Protein AF-A0A0X3U5I0-F1 (afdb_monomer)

Nearest PDB structures (foldseek):
  2e89-assembly2_C  TM=4.194E-01  e=1.366E-02  Aquifex aeolicus
  6ulw-assembly2_B  TM=5.710E-01  e=4.394E-01  Bacillus stratosphericus LAMA 585
  3q94-assembly1_B  TM=1.979E-01  e=2.055E-02  Bacillus anthracis str. 'Ames Ancestor'
  1pzh-assembly1_C  TM=2.496E-01  e=6.995E-02  Toxoplasma gondii ME49

InterPro domains:
  IPR014729 Rossmann-like alpha/beta/alpha sandwich fold [G3DSA:3.40.50.620] (37-250)
  IPR018317 Queuosine biosynthesis protein QueC [PF06508] (166-241)

Structure (mmCIF, N/CA/C/O backbone):
data_AF-A0A0X3U5I0-F1
#
_entry.id   AF-A0A0X3U5I0-F1
#
loop_
_atom_site.group_PDB
_atom_site.id
_atom_site.type_symbol
_atom_site.label_atom_id
_atom_site.label_alt_id
_atom_site.label_comp_id
_atom_site.label_asym_id
_atom_site.label_entity_id
_atom_site.label_seq_id
_atom_site.pdbx_PDB_ins_code
_atom_site.Cartn_x
_atom_site.Cartn_y
_atom_site.Cartn_z
_atom_site.occupancy
_atom_site.B_iso_or_equiv
_atom_site.auth_seq_id
_atom_site.auth_comp_id
_atom_site.auth_asym_id
_atom_site.auth_atom_id
_atom_site.pdbx_PDB_model_num
ATOM 1 N N . MET A 1 1 ? -17.377 -13.166 -4.403 1.00 57.91 1 MET A N 1
ATOM 2 C CA . MET A 1 1 ? -16.089 -13.522 -5.024 1.00 57.91 1 MET A CA 1
ATOM 3 C C . MET A 1 1 ? -15.244 -12.257 -5.236 1.00 57.91 1 MET A C 1
ATOM 5 O O . MET A 1 1 ? -15.162 -11.769 -6.349 1.00 57.91 1 MET A O 1
ATOM 9 N N . PHE A 1 2 ? -14.702 -11.639 -4.174 1.00 75.44 2 PHE A N 1
ATOM 10 C CA . PHE A 1 2 ? -13.996 -10.342 -4.307 1.00 75.44 2 PHE A CA 1
ATOM 11 C C . PHE A 1 2 ? -12.639 -10.302 -3.599 1.00 75.44 2 PHE A C 1
ATOM 13 O O . PHE A 1 2 ? -11.656 -9.887 -4.198 1.00 75.44 2 PHE A O 1
ATOM 20 N N . LEU A 1 3 ? -12.569 -10.773 -2.350 1.00 74.44 3 LEU A N 1
ATOM 21 C CA . LEU A 1 3 ? -11.334 -10.724 -1.566 1.00 74.44 3 LEU A CA 1
ATOM 22 C C . LEU A 1 3 ? -10.242 -11.663 -2.101 1.00 74.44 3 LEU A C 1
ATOM 24 O O . LEU A 1 3 ? -9.114 -11.239 -2.325 1.00 74.44 3 LEU A O 1
ATOM 28 N N . SER A 1 4 ? -10.582 -12.937 -2.297 1.00 72.69 4 SER A N 1
ATOM 29 C CA . SER A 1 4 ? -9.642 -13.990 -2.710 1.00 72.69 4 SER A CA 1
ATOM 30 C C . SER A 1 4 ? -10.025 -14.688 -4.015 1.00 72.69 4 SER A C 1
ATOM 32 O O . SER A 1 4 ? -9.251 -15.490 -4.529 1.00 72.69 4 SER A O 1
ATOM 34 N N . GLY A 1 5 ? -11.203 -14.381 -4.564 1.00 73.19 5 GLY A N 1
ATOM 35 C CA . GLY A 1 5 ? -11.800 -15.177 -5.637 1.00 73.19 5 GLY A CA 1
ATOM 36 C C . GLY A 1 5 ? -12.630 -16.368 -5.139 1.00 73.19 5 GLY A C 1
ATOM 37 O O . GLY A 1 5 ? -13.148 -17.114 -5.957 1.00 73.19 5 GLY A O 1
ATOM 38 N N . ASP A 1 6 ? -12.816 -16.515 -3.823 1.00 77.62 6 ASP A N 1
ATOM 39 C CA . ASP A 1 6 ? -13.620 -17.599 -3.246 1.00 77.62 6 ASP A CA 1
ATOM 40 C C . ASP A 1 6 ? -15.061 -17.153 -2.928 1.00 77.62 6 ASP A C 1
ATOM 42 O O . ASP A 1 6 ? -15.392 -15.952 -2.891 1.00 77.62 6 ASP A O 1
ATOM 46 N N . ARG A 1 7 ? -15.931 -18.140 -2.686 1.00 80.69 7 ARG A N 1
ATOM 47 C CA . ARG A 1 7 ? -17.262 -17.966 -2.092 1.00 80.69 7 ARG A CA 1
ATOM 48 C C . ARG A 1 7 ? -17.207 -18.452 -0.646 1.00 80.69 7 ARG A C 1
ATOM 50 O O . ARG A 1 7 ? -16.756 -19.561 -0.391 1.00 80.69 7 ARG A O 1
ATOM 57 N N . PHE A 1 8 ? -17.664 -17.609 0.273 1.00 80.94 8 PHE A N 1
ATOM 58 C CA . PHE A 1 8 ? -17.726 -17.918 1.698 1.00 80.94 8 PHE A CA 1
ATOM 59 C C . PHE A 1 8 ? -19.184 -18.082 2.110 1.00 80.94 8 PHE A C 1
ATOM 61 O O . PHE A 1 8 ? -20.029 -17.285 1.702 1.00 80.94 8 PHE A O 1
ATOM 68 N N . GLU A 1 9 ? -19.449 -19.098 2.919 1.00 84.12 9 GLU A N 1
ATOM 69 C CA . GLU A 1 9 ? -20.717 -19.320 3.602 1.00 84.12 9 GLU A CA 1
ATOM 70 C C . GLU A 1 9 ? -20.417 -19.469 5.092 1.00 84.12 9 GLU A C 1
ATOM 72 O O . GLU A 1 9 ? -19.440 -20.120 5.471 1.00 84.12 9 GLU A O 1
ATOM 77 N N . PHE A 1 10 ? -21.211 -18.801 5.925 1.00 84.56 10 PHE A N 1
ATOM 78 C CA . PHE A 1 10 ? -21.035 -18.795 7.371 1.00 84.56 10 PHE A CA 1
ATOM 79 C C . PHE A 1 10 ? -22.310 -19.325 8.015 1.00 84.56 10 PHE A C 1
ATOM 81 O O . PHE A 1 10 ? -23.389 -18.779 7.791 1.00 84.56 10 PHE A O 1
ATOM 88 N N . SER A 1 11 ? -22.172 -20.362 8.834 1.00 83.75 11 SER A N 1
ATOM 89 C CA . SER A 1 11 ? -23.250 -20.902 9.658 1.00 83.75 11 SER A CA 1
ATOM 90 C C . SER A 1 11 ? -22.848 -20.749 11.119 1.00 83.75 11 SER A C 1
ATOM 92 O O . SER A 1 11 ? -21.764 -21.180 11.515 1.00 83.75 11 SER A O 1
ATOM 94 N N . PHE A 1 12 ? -23.705 -20.107 11.907 1.00 80.31 12 PHE A N 1
ATOM 95 C CA . PHE A 1 12 ? -23.484 -19.880 13.331 1.00 80.31 12 PHE A CA 1
ATOM 96 C C . PHE A 1 12 ? -24.420 -20.786 14.126 1.00 80.31 12 PHE A C 1
ATOM 98 O O . PHE A 1 12 ? -25.606 -20.879 13.817 1.00 80.31 12 PHE A O 1
ATOM 105 N N . SER A 1 13 ? -23.886 -21.448 15.147 1.00 79.94 13 SER A N 1
ATOM 106 C CA . SER A 1 13 ? -24.657 -22.233 16.109 1.00 79.94 13 SER A CA 1
ATOM 107 C C . SER A 1 13 ? -24.431 -21.667 17.502 1.00 79.94 13 SER A C 1
ATOM 109 O O . SER A 1 13 ? -23.293 -21.361 17.872 1.00 79.94 13 SER A O 1
ATOM 111 N N . THR A 1 14 ? -25.500 -21.548 18.281 1.00 77.12 14 THR A N 1
ATOM 112 C CA . THR A 1 14 ? -25.399 -21.200 19.699 1.00 77.12 14 THR A CA 1
ATOM 113 C C . THR A 1 14 ? -24.578 -22.268 20.410 1.00 77.12 14 THR A C 1
ATOM 115 O O . THR A 1 14 ? -24.729 -23.457 20.143 1.00 77.12 14 THR A O 1
ATOM 118 N N . LYS A 1 15 ? -23.663 -21.848 21.283 1.00 72.81 15 LYS A N 1
ATOM 119 C CA . LYS A 1 15 ? -22.895 -22.778 22.105 1.00 72.81 15 LYS A CA 1
ATOM 120 C C . LYS A 1 15 ? -23.759 -23.207 23.295 1.00 72.81 15 LYS A C 1
ATOM 122 O O . LYS A 1 15 ? -24.273 -22.338 23.991 1.00 72.81 15 LYS A O 1
ATOM 127 N N . ASP A 1 16 ? -23.879 -24.513 23.531 1.00 73.88 16 ASP A N 1
ATOM 128 C CA . ASP A 1 16 ? -24.742 -25.068 24.589 1.00 73.88 16 ASP A CA 1
ATOM 129 C C . ASP A 1 16 ? -24.257 -24.733 26.014 1.00 73.88 16 ASP A C 1
ATOM 131 O O . ASP A 1 16 ? -25.059 -24.643 26.940 1.00 73.88 16 ASP A O 1
ATOM 135 N N . GLU A 1 17 ? -22.952 -24.492 26.198 1.00 69.31 17 GLU A N 1
ATOM 136 C CA . GLU A 1 17 ? -22.366 -24.099 27.487 1.00 69.31 17 GLU A CA 1
ATOM 137 C C . GLU A 1 17 ? -21.929 -22.617 27.496 1.00 69.31 17 GLU A C 1
ATOM 139 O O . GLU A 1 17 ? -21.092 -22.235 26.659 1.00 69.31 17 GLU A O 1
ATOM 144 N N . PRO A 1 18 ? -22.412 -21.786 28.452 1.00 56.97 18 PRO A N 1
ATOM 145 C CA . PRO A 1 18 ? -22.206 -20.333 28.449 1.00 56.97 18 PRO A CA 1
ATOM 146 C C . PRO A 1 18 ? -20.772 -19.834 28.632 1.00 56.97 18 PRO A C 1
ATOM 148 O O . PRO A 1 18 ? -20.522 -18.658 28.395 1.00 56.97 18 PRO A O 1
ATOM 151 N N . ASP A 1 19 ? -19.805 -20.666 29.007 1.00 52.88 19 ASP A N 1
ATOM 152 C CA . ASP A 1 19 ? -18.441 -20.200 29.235 1.00 52.88 19 ASP A CA 1
ATOM 153 C C . ASP A 1 19 ? -17.452 -21.094 28.488 1.00 52.88 19 ASP A C 1
ATOM 155 O O . ASP A 1 19 ? -17.032 -22.153 28.941 1.00 52.88 19 ASP A O 1
ATOM 159 N N . ALA A 1 20 ? -16.984 -20.640 27.321 1.00 52.09 20 ALA A N 1
ATOM 160 C CA . ALA A 1 20 ? -15.560 -20.858 27.094 1.00 52.09 20 ALA A CA 1
ATOM 161 C C . ALA A 1 20 ? -14.872 -20.084 28.220 1.00 52.09 20 ALA A C 1
ATOM 163 O O . ALA A 1 20 ? -15.107 -18.875 28.294 1.00 52.09 20 ALA A O 1
ATOM 164 N N . GLU A 1 21 ? -14.088 -20.753 29.084 1.00 49.88 21 GLU A N 1
ATOM 165 C CA . GLU A 1 21 ? -13.157 -20.083 30.004 1.00 49.88 21 GLU A CA 1
ATOM 166 C C . GLU A 1 21 ? -12.636 -18.858 29.273 1.00 49.88 21 GLU A C 1
ATOM 168 O O . GLU A 1 21 ? -12.002 -19.034 28.227 1.00 49.88 21 GLU A O 1
ATOM 173 N N . ARG A 1 22 ? -13.019 -17.651 29.728 1.00 52.12 22 ARG A N 1
ATOM 174 C CA . ARG A 1 22 ? -12.747 -16.401 29.010 1.00 52.12 22 ARG A CA 1
ATOM 175 C C . ARG A 1 22 ? -11.321 -16.465 28.526 1.00 52.12 22 ARG A C 1
ATOM 177 O O . ARG A 1 22 ? -10.401 -16.383 29.343 1.00 52.12 22 ARG A O 1
ATOM 184 N N . SER A 1 23 ? -11.157 -16.701 27.226 1.00 48.31 23 SER A N 1
ATOM 185 C CA . SER A 1 23 ? -9.835 -16.960 26.701 1.00 48.31 23 SER A CA 1
ATOM 186 C C . SER A 1 23 ? -8.988 -15.768 27.104 1.00 48.31 23 SER A C 1
ATOM 188 O O . SER A 1 23 ? -9.332 -14.619 26.807 1.00 48.31 23 SER A O 1
ATOM 190 N N . ARG A 1 24 ? -7.911 -16.043 27.845 1.00 48.75 24 ARG A N 1
ATOM 191 C CA . ARG A 1 24 ? -6.980 -15.059 28.409 1.00 48.75 24 ARG A CA 1
ATOM 192 C C . ARG A 1 24 ? -6.178 -14.342 27.309 1.00 48.75 24 ARG A C 1
ATOM 194 O O . ARG A 1 24 ? -5.031 -13.970 27.540 1.00 48.75 24 ARG A O 1
ATOM 201 N N . PHE A 1 25 ? -6.744 -14.149 26.110 1.00 48.41 25 PHE A N 1
ATOM 202 C CA . PHE A 1 25 ? -6.182 -13.296 25.062 1.00 48.41 25 PHE A CA 1
ATOM 203 C C . PHE A 1 25 ? -5.904 -11.893 25.605 1.00 48.41 25 PHE A C 1
ATOM 205 O O . PHE A 1 25 ? -4.906 -11.274 25.246 1.00 48.41 25 PHE A O 1
ATOM 212 N N . PHE A 1 26 ? -6.737 -11.429 26.537 1.00 54.69 26 PHE A N 1
ATOM 213 C CA . PHE A 1 26 ? -6.552 -10.169 27.235 1.00 54.69 26 PHE A CA 1
ATOM 214 C C . PHE A 1 26 ? -6.074 -10.429 28.665 1.00 54.69 26 PHE A C 1
ATOM 216 O O . PHE A 1 26 ? -6.797 -10.982 29.489 1.00 54.69 26 PHE A O 1
ATOM 223 N N . LYS A 1 27 ? -4.856 -9.977 28.988 1.00 51.75 27 LYS A N 1
ATOM 224 C CA . LYS A 1 27 ? -4.348 -9.913 30.373 1.00 51.75 27 LYS A CA 1
ATOM 225 C C . LYS A 1 27 ? -4.920 -8.722 31.160 1.00 51.75 27 LYS A C 1
ATOM 227 O O . LYS A 1 27 ? -4.433 -8.402 32.240 1.00 51.75 27 LYS A O 1
ATOM 232 N N . PHE A 1 28 ? -5.916 -8.030 30.611 1.00 55.91 28 PHE A N 1
ATOM 233 C CA . PHE A 1 28 ? -6.527 -6.866 31.236 1.00 55.91 28 PHE A CA 1
ATOM 234 C C . PHE A 1 28 ? -7.689 -7.338 32.112 1.00 55.91 28 PHE A C 1
ATOM 236 O O . PHE A 1 28 ? -8.701 -7.824 31.614 1.00 55.91 28 PHE A O 1
ATOM 243 N N . GLY A 1 29 ? -7.533 -7.231 33.431 1.00 50.88 29 GLY A N 1
ATOM 244 C CA . GLY A 1 29 ? -8.652 -7.424 34.350 1.00 50.88 29 GLY A CA 1
ATOM 245 C C . GLY A 1 29 ? -9.697 -6.317 34.178 1.00 50.88 29 GLY A C 1
ATOM 246 O O . GLY A 1 29 ? -9.367 -5.216 33.734 1.00 50.88 29 GLY A O 1
ATOM 247 N N . ARG A 1 30 ? -10.939 -6.576 34.613 1.00 48.97 30 ARG A N 1
ATOM 248 C CA . ARG A 1 30 ? -12.029 -5.574 34.691 1.00 48.97 30 ARG A CA 1
ATOM 249 C C . ARG A 1 30 ? -11.632 -4.285 35.441 1.00 48.97 30 ARG A C 1
ATOM 251 O O . ARG A 1 30 ? -12.277 -3.263 35.257 1.00 48.97 30 ARG A O 1
ATOM 258 N N . ASN A 1 31 ? -10.550 -4.331 36.224 1.00 50.38 31 ASN A N 1
ATOM 259 C CA . ASN A 1 31 ? -10.012 -3.229 37.025 1.00 50.38 31 ASN A CA 1
ATOM 260 C C . ASN A 1 31 ? -8.932 -2.388 36.309 1.00 50.38 31 ASN A C 1
ATOM 262 O O . ASN A 1 31 ? -8.328 -1.526 36.941 1.00 50.38 31 ASN A O 1
ATOM 266 N N . SER A 1 32 ? -8.624 -2.623 35.023 1.00 62.75 32 SER A N 1
ATOM 267 C CA . SER A 1 32 ? -7.707 -1.729 34.298 1.00 62.75 32 SER A CA 1
ATOM 268 C C . SER A 1 32 ? -8.402 -0.393 34.012 1.00 62.75 32 SER A C 1
ATOM 270 O O . SER A 1 32 ? -9.404 -0.354 33.305 1.00 62.75 32 SER A O 1
ATOM 272 N N . SER A 1 33 ? -7.865 0.707 34.544 1.00 71.12 33 SER A N 1
ATOM 273 C CA . SER A 1 33 ? -8.406 2.069 34.375 1.00 71.12 33 SER A CA 1
ATOM 274 C C . SER A 1 33 ? -8.249 2.633 32.958 1.00 71.12 33 SER A C 1
ATOM 276 O O . SER A 1 33 ? -8.854 3.648 32.610 1.00 71.12 33 SER A O 1
ATOM 278 N N . TRP A 1 34 ? -7.433 1.994 32.124 1.00 86.69 34 TRP A N 1
ATOM 279 C CA . TRP A 1 34 ? -7.132 2.481 30.788 1.00 86.69 34 TRP A CA 1
ATOM 280 C C . TRP A 1 34 ? -8.163 2.018 29.767 1.00 86.69 34 TRP A C 1
ATOM 282 O O . TRP A 1 34 ? -8.445 0.824 29.649 1.00 86.69 34 TRP A O 1
ATOM 292 N N . LYS A 1 35 ? -8.668 2.972 28.982 1.00 89.00 35 LYS A N 1
ATOM 293 C CA . LYS A 1 35 ? -9.602 2.724 27.884 1.00 89.00 35 LYS A CA 1
ATOM 294 C C . LYS A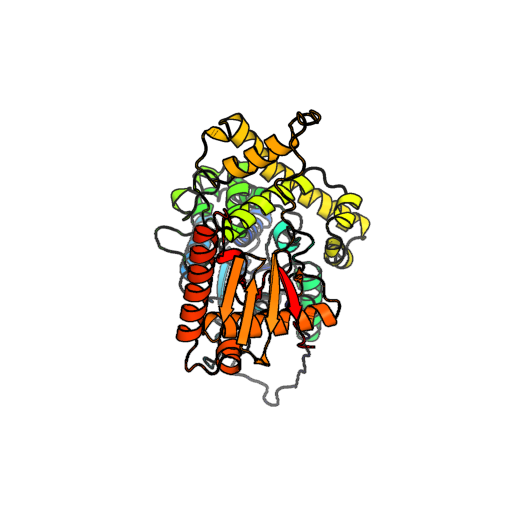 1 35 ? -9.122 3.418 26.604 1.00 89.00 35 LYS A C 1
ATOM 296 O O . LYS A 1 35 ? -8.844 4.625 26.650 1.00 89.00 35 LYS A O 1
ATOM 301 N N . PRO A 1 36 ? -9.025 2.697 25.475 1.00 94.38 36 PRO A N 1
ATOM 302 C CA . PRO A 1 36 ? -8.735 3.310 24.190 1.00 94.38 36 PRO A CA 1
ATOM 303 C C . PRO A 1 36 ? -9.959 4.075 23.672 1.00 94.38 36 PRO A C 1
ATOM 305 O O . PRO A 1 36 ? -11.095 3.713 23.962 1.00 94.38 36 PRO A O 1
ATOM 308 N N . HIS A 1 37 ? -9.720 5.103 22.865 1.00 96.50 37 HIS A N 1
ATOM 309 C CA . HIS A 1 37 ? -10.748 5.770 22.056 1.00 96.50 37 HIS A CA 1
ATOM 310 C C . HIS A 1 37 ? -10.887 5.107 20.677 1.00 96.50 37 HIS A C 1
ATOM 312 O O . HIS A 1 37 ? -11.934 5.199 20.033 1.00 96.50 37 HIS A O 1
ATOM 318 N N . ARG A 1 38 ? -9.813 4.456 20.206 1.00 96.38 38 ARG A N 1
ATOM 319 C CA . ARG A 1 38 ? -9.727 3.796 18.899 1.00 96.38 38 ARG A CA 1
ATOM 320 C C . ARG A 1 38 ? -8.970 2.478 18.989 1.00 96.38 38 ARG A C 1
ATOM 322 O O . ARG A 1 38 ? -7.970 2.376 19.706 1.00 96.38 38 ARG A O 1
ATOM 329 N N . VAL A 1 39 ? -9.425 1.495 18.216 1.00 97.00 39 VAL A N 1
ATOM 330 C CA . VAL A 1 39 ? -8.697 0.252 17.942 1.00 97.00 39 VAL A CA 1
ATOM 331 C C . VAL A 1 39 ? -8.132 0.331 16.533 1.00 97.00 39 VAL A C 1
ATOM 333 O O . VAL A 1 39 ? -8.882 0.471 15.569 1.00 97.00 39 VAL A O 1
ATOM 336 N N . LEU A 1 40 ? -6.810 0.242 16.420 1.00 97.75 40 LEU A N 1
ATOM 337 C CA . LEU A 1 40 ? -6.093 0.355 15.156 1.00 97.75 40 LEU A CA 1
ATOM 338 C C . LEU A 1 40 ? -5.391 -0.958 14.830 1.00 97.75 40 LEU A C 1
ATOM 340 O O . LEU A 1 40 ? -4.687 -1.521 15.673 1.00 97.75 40 LEU A O 1
ATOM 344 N N . MET A 1 41 ? -5.514 -1.414 13.586 1.00 96.56 41 MET A N 1
ATOM 345 C CA . MET A 1 41 ? -4.687 -2.513 13.095 1.00 96.56 41 MET A CA 1
ATOM 346 C C . MET A 1 41 ? -3.262 -2.015 12.837 1.00 96.56 41 MET A C 1
ATOM 348 O O . MET A 1 41 ? -3.037 -1.093 12.054 1.00 96.56 41 MET A O 1
ATOM 352 N N . PHE A 1 42 ? -2.287 -2.644 13.491 1.00 95.62 42 PHE A N 1
ATOM 353 C CA . PHE A 1 42 ? -0.902 -2.192 13.547 1.00 95.62 42 PHE A CA 1
ATOM 354 C C . PHE A 1 42 ? 0.053 -3.237 12.963 1.00 95.62 42 PHE A C 1
ATOM 356 O O . PHE A 1 42 ? 0.451 -4.196 13.628 1.00 95.62 42 PHE A O 1
ATOM 363 N N . SER A 1 43 ? 0.432 -3.063 11.694 1.00 91.81 43 SER A N 1
ATOM 364 C CA . SER A 1 43 ? 1.351 -3.980 11.006 1.00 91.81 43 SER A CA 1
ATOM 365 C C . SER A 1 43 ? 2.817 -3.711 11.355 1.00 91.81 43 SER A C 1
ATOM 367 O O . SER A 1 43 ? 3.626 -4.639 11.331 1.00 91.81 43 SER A O 1
ATOM 369 N N . GLY A 1 44 ? 3.151 -2.473 11.734 1.00 93.00 44 GLY A N 1
ATOM 370 C CA . GLY A 1 44 ? 4.529 -1.995 11.880 1.00 93.00 44 GLY A CA 1
ATOM 371 C C . GLY A 1 44 ? 5.117 -1.433 10.579 1.00 93.00 44 GLY A C 1
ATOM 372 O O . GLY A 1 44 ? 6.306 -1.125 10.530 1.00 93.00 44 GLY A O 1
ATOM 373 N N . GLY A 1 45 ? 4.308 -1.304 9.521 1.00 94.81 45 GLY A N 1
ATOM 374 C CA . GLY A 1 45 ? 4.645 -0.551 8.310 1.00 94.81 45 GLY A CA 1
ATOM 375 C C . GLY A 1 45 ? 4.335 0.944 8.443 1.00 94.81 45 GLY A C 1
ATOM 376 O O . GLY A 1 45 ? 3.689 1.358 9.409 1.00 94.81 45 GLY A O 1
ATOM 377 N N . LEU A 1 46 ? 4.771 1.731 7.450 1.00 96.56 46 LEU A N 1
ATOM 378 C CA . LEU A 1 46 ? 4.616 3.196 7.417 1.00 96.56 46 LEU A CA 1
ATOM 379 C C . LEU A 1 46 ? 3.188 3.653 7.700 1.00 96.56 46 LEU A C 1
ATOM 381 O O . LEU A 1 46 ? 2.975 4.452 8.599 1.00 96.56 46 LEU A O 1
ATOM 385 N N . ASP A 1 47 ? 2.219 3.113 6.970 1.00 97.12 47 ASP A N 1
ATOM 386 C CA . ASP A 1 47 ? 0.843 3.606 6.991 1.00 97.12 47 ASP A CA 1
ATOM 387 C C . ASP A 1 47 ? 0.194 3.370 8.361 1.00 97.12 47 ASP A C 1
ATOM 389 O O . ASP A 1 47 ? -0.368 4.288 8.952 1.00 97.12 47 ASP A O 1
ATOM 393 N N . SER A 1 48 ? 0.379 2.174 8.932 1.00 96.75 48 SER A N 1
ATOM 394 C CA . SER A 1 48 ? -0.110 1.860 10.280 1.00 96.75 48 SER A CA 1
ATOM 395 C C . SER A 1 48 ? 0.576 2.678 11.377 1.00 96.75 48 SER A C 1
ATOM 397 O O . SER A 1 48 ? -0.036 2.973 12.401 1.00 96.75 48 SER A O 1
ATOM 399 N N . PHE A 1 49 ? 1.845 3.044 11.172 1.00 98.25 49 PHE A N 1
ATOM 400 C CA . PHE A 1 49 ? 2.583 3.886 12.103 1.00 98.25 49 PHE A CA 1
ATOM 401 C C . PHE A 1 49 ? 2.125 5.341 12.027 1.00 98.25 49 PHE A C 1
ATOM 403 O O . PHE A 1 49 ? 1.814 5.923 13.060 1.00 98.25 49 PHE A O 1
ATOM 410 N N . ALA A 1 50 ? 2.000 5.890 10.820 1.00 98.31 50 ALA A N 1
ATOM 411 C CA . ALA A 1 50 ? 1.445 7.215 10.578 1.00 98.31 50 ALA A CA 1
ATOM 412 C C . ALA A 1 50 ? 0.052 7.364 11.198 1.00 98.31 50 ALA A C 1
ATOM 414 O O . ALA A 1 50 ? -0.163 8.307 11.950 1.00 98.31 50 ALA A O 1
ATOM 415 N N . GLY A 1 51 ? -0.840 6.388 10.988 1.00 97.75 51 GLY A N 1
ATOM 416 C CA . GLY A 1 51 ? -2.174 6.391 11.590 1.00 97.75 51 GLY A CA 1
ATOM 417 C C . GLY A 1 51 ? -2.151 6.431 13.117 1.00 97.75 51 GLY A C 1
ATOM 418 O O . GLY A 1 51 ? -2.876 7.204 13.736 1.00 97.75 51 GLY A O 1
ATOM 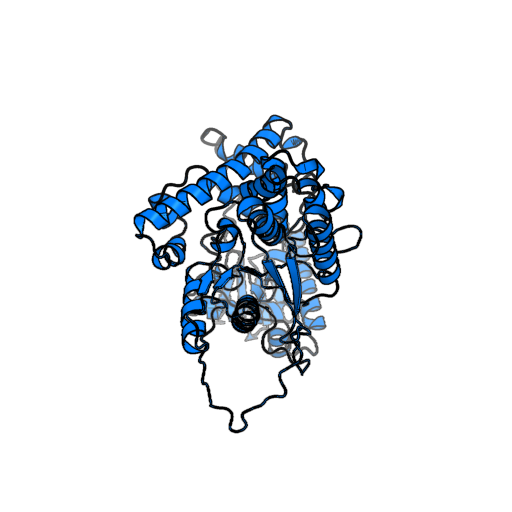419 N N . ALA A 1 52 ? -1.267 5.648 13.744 1.00 98.06 52 ALA A N 1
ATOM 420 C CA . ALA A 1 52 ? -1.094 5.684 15.194 1.00 98.06 52 ALA A CA 1
ATOM 421 C C . ALA A 1 52 ? -0.579 7.049 15.685 1.00 98.06 52 ALA A C 1
ATOM 423 O O . ALA A 1 52 ? -1.081 7.564 16.682 1.00 98.06 52 ALA A O 1
ATOM 424 N N . VAL A 1 53 ? 0.403 7.640 14.994 1.00 98.06 53 VAL A N 1
ATOM 425 C CA . VAL A 1 53 ? 0.936 8.970 15.333 1.00 98.06 53 VAL A CA 1
ATOM 426 C C . VAL A 1 53 ? -0.143 10.045 15.153 1.00 98.06 53 VAL A C 1
ATOM 428 O O . VAL A 1 53 ? -0.302 10.882 16.035 1.00 98.06 53 VAL A O 1
ATOM 431 N N . GLU A 1 54 ? -0.914 10.009 14.066 1.00 97.75 54 GLU A N 1
ATOM 432 C CA . GLU A 1 54 ? -1.996 10.961 13.768 1.00 97.75 54 GLU A CA 1
ATOM 433 C C . GLU A 1 54 ? -3.070 10.960 14.865 1.00 97.75 54 GLU A C 1
ATOM 435 O O . GLU A 1 54 ? -3.378 12.003 15.446 1.00 97.75 54 GLU A O 1
ATOM 440 N N . GLU A 1 55 ? -3.563 9.776 15.233 1.00 97.75 55 GLU A N 1
ATOM 441 C CA . GLU A 1 55 ? -4.562 9.599 16.292 1.00 97.75 55 GLU A CA 1
ATOM 442 C C . GLU A 1 55 ? -4.051 10.075 17.665 1.00 97.75 55 GLU A C 1
ATOM 444 O O . GLU A 1 55 ? -4.766 10.751 18.409 1.00 97.75 55 GLU A O 1
ATOM 449 N N . ILE A 1 56 ? -2.792 9.784 18.004 1.00 97.44 56 ILE A N 1
ATOM 450 C CA . ILE A 1 56 ? -2.202 10.199 19.286 1.00 97.44 56 ILE A CA 1
ATOM 451 C C . ILE A 1 56 ? -1.954 11.712 19.323 1.00 97.44 56 ILE A C 1
ATOM 453 O O . ILE A 1 56 ? -2.220 12.363 20.335 1.00 97.44 56 ILE A O 1
ATOM 457 N N . VAL A 1 57 ? -1.411 12.286 18.249 1.00 97.00 57 VAL A N 1
ATOM 458 C CA . VAL A 1 57 ? -0.889 13.657 18.272 1.00 97.00 57 VAL A CA 1
ATOM 459 C C . VAL A 1 57 ? -1.964 14.687 17.966 1.00 97.00 57 VAL A C 1
ATOM 461 O O . VAL A 1 57 ? -2.026 15.695 18.671 1.00 97.00 57 VAL A O 1
ATOM 464 N N . GLU A 1 58 ? -2.809 14.465 16.964 1.00 95.50 58 GLU A N 1
ATOM 465 C CA . GLU A 1 58 ? -3.841 15.435 16.578 1.00 95.50 58 GLU A CA 1
ATOM 466 C C . GLU A 1 58 ? -5.121 15.237 17.359 1.00 95.50 58 GLU A C 1
ATOM 468 O O . GLU A 1 58 ? -5.623 16.177 17.967 1.00 95.50 58 GLU A O 1
ATOM 473 N N . GLN A 1 59 ? -5.617 14.001 17.372 1.00 95.25 59 GLN A N 1
ATOM 474 C CA . GLN A 1 59 ? -6.904 13.687 17.986 1.00 95.25 59 GLN A CA 1
ATOM 475 C C . GLN A 1 59 ? -6.791 13.525 19.507 1.00 95.25 59 GLN A C 1
ATOM 477 O O . GLN A 1 59 ? -7.798 13.426 20.203 1.00 95.25 59 GLN A O 1
ATOM 482 N N . LYS A 1 60 ? -5.558 13.492 20.041 1.00 95.69 60 LYS A N 1
ATOM 483 C CA . LYS A 1 60 ? -5.267 13.230 21.462 1.00 95.69 60 LYS A CA 1
ATOM 484 C C . LYS A 1 60 ? -5.897 11.925 21.950 1.00 95.69 60 LYS A C 1
ATOM 486 O O . LYS A 1 60 ? -6.220 11.767 23.129 1.00 95.69 60 LYS A O 1
ATOM 491 N N . HIS A 1 61 ? -6.061 10.964 21.046 1.00 96.69 61 HIS A N 1
ATOM 492 C CA . HIS A 1 61 ? -6.664 9.687 21.357 1.00 96.69 61 HIS A CA 1
ATOM 493 C C . HIS A 1 61 ? -5.648 8.737 21.988 1.00 96.69 61 HIS A C 1
ATOM 495 O O . HIS A 1 61 ? -4.538 8.532 21.505 1.00 96.69 61 HIS A O 1
ATOM 501 N N . ARG A 1 62 ? -6.087 8.062 23.052 1.00 96.44 62 ARG A N 1
ATOM 502 C CA . ARG A 1 62 ? -5.488 6.790 23.477 1.00 96.44 62 ARG A CA 1
ATOM 503 C C . ARG A 1 62 ? -5.843 5.689 22.482 1.00 96.44 62 ARG A C 1
ATOM 505 O O . ARG A 1 62 ? -7.032 5.483 22.233 1.00 96.44 62 ARG A O 1
ATOM 512 N N . VAL A 1 63 ? -4.858 4.957 21.972 1.00 97.12 63 VAL A N 1
ATOM 513 C CA . VAL A 1 63 ? -5.069 3.947 20.919 1.00 97.12 63 VAL A CA 1
ATOM 514 C C . VAL A 1 63 ? -4.695 2.535 21.368 1.00 97.12 63 VAL A C 1
ATOM 516 O O . VAL A 1 63 ? -3.663 2.304 22.000 1.00 97.12 63 VAL A O 1
ATOM 519 N N . ALA A 1 64 ? -5.536 1.561 21.029 1.00 96.25 64 ALA A N 1
ATOM 520 C CA . ALA A 1 64 ? -5.208 0.144 21.133 1.00 96.25 64 ALA A CA 1
ATOM 521 C C . ALA A 1 64 ? -4.645 -0.333 19.791 1.00 96.25 64 ALA A C 1
ATOM 523 O O . ALA A 1 64 ? -5.356 -0.365 18.790 1.00 96.25 64 ALA A O 1
ATOM 524 N N . LEU A 1 65 ? -3.364 -0.693 19.774 1.00 96.62 65 LEU A N 1
ATOM 525 C CA . LEU A 1 65 ? -2.652 -1.144 18.583 1.00 96.62 65 LEU A CA 1
ATOM 526 C C . LEU A 1 65 ? -2.703 -2.669 18.528 1.00 96.62 65 LEU A C 1
ATOM 528 O O . LEU A 1 65 ? -2.040 -3.343 19.317 1.00 96.62 65 LEU A O 1
ATOM 532 N N . VAL A 1 66 ? -3.498 -3.222 17.617 1.00 94.50 66 VAL A N 1
ATOM 533 C CA . VAL A 1 66 ? -3.700 -4.669 17.473 1.00 94.50 66 VAL A CA 1
ATOM 534 C C . VAL A 1 66 ? -2.788 -5.196 16.383 1.00 94.50 66 VAL A C 1
ATOM 536 O O . VAL A 1 66 ? -2.834 -4.725 15.249 1.00 94.50 66 VAL A O 1
ATOM 539 N N . SER A 1 67 ? -1.980 -6.208 16.690 1.00 91.06 67 SER A N 1
ATOM 540 C CA . SER A 1 67 ? -1.150 -6.860 15.678 1.00 91.06 67 SER A CA 1
ATOM 541 C C . SER A 1 67 ? -1.287 -8.373 15.715 1.00 91.06 67 SER A C 1
ATOM 543 O O . SER A 1 67 ? -1.486 -8.970 16.768 1.00 91.06 67 SER A O 1
ATOM 545 N N . HIS A 1 68 ? -1.148 -9.017 14.556 1.00 84.00 68 HIS A N 1
ATOM 546 C CA . HIS A 1 68 ? -1.018 -10.470 14.476 1.00 84.00 68 HIS A CA 1
ATOM 547 C C . HIS A 1 68 ? 0.456 -10.839 14.322 1.00 84.00 68 HIS A C 1
ATOM 549 O O . HIS A 1 68 ? 1.098 -10.496 13.325 1.00 84.00 68 HIS A O 1
ATOM 555 N N . ALA A 1 69 ? 0.997 -11.559 15.304 1.00 71.94 69 ALA A N 1
ATOM 556 C CA . ALA A 1 69 ? 2.371 -12.048 15.305 1.00 71.94 69 ALA A CA 1
ATOM 557 C C . ALA A 1 69 ? 2.529 -13.253 14.355 1.00 71.94 69 ALA A C 1
ATOM 559 O O . ALA A 1 69 ? 2.780 -14.378 14.779 1.00 71.94 69 ALA A O 1
ATOM 560 N N . SER A 1 70 ? 2.365 -13.015 13.051 1.00 64.50 70 SER A N 1
ATOM 561 C CA . SER A 1 70 ? 2.547 -14.026 11.995 1.00 64.50 70 SER A CA 1
ATOM 562 C C . SER A 1 70 ? 4.015 -14.361 11.708 1.00 64.50 70 SER A C 1
ATOM 564 O O . SER A 1 70 ? 4.297 -15.363 11.055 1.00 64.50 70 SER A O 1
ATOM 566 N N . SER A 1 71 ? 4.954 -13.530 12.173 1.00 65.81 71 SER A N 1
ATOM 567 C CA . SER A 1 71 ? 6.394 -13.690 11.959 1.00 65.81 71 SER A CA 1
ATOM 568 C C . SER A 1 71 ? 7.190 -13.172 13.154 1.00 65.81 71 SER A C 1
ATOM 570 O O . SER A 1 71 ? 6.933 -12.079 13.667 1.00 65.81 71 SER A O 1
ATOM 572 N N . THR A 1 72 ? 8.220 -13.923 13.546 1.00 71.81 72 THR A N 1
ATOM 573 C CA . THR A 1 72 ? 9.176 -13.533 14.592 1.00 71.81 72 THR A CA 1
ATOM 574 C C . THR A 1 72 ? 9.997 -12.297 14.216 1.00 71.81 72 THR A C 1
ATOM 576 O O . THR A 1 72 ? 10.494 -11.617 15.107 1.00 71.81 72 THR A O 1
ATOM 579 N N . LYS A 1 73 ? 10.097 -11.955 12.922 1.00 77.00 73 LYS A N 1
ATOM 580 C CA . LYS A 1 73 ? 10.844 -10.779 12.437 1.00 77.00 73 LYS A CA 1
ATOM 581 C C . LYS A 1 73 ? 10.100 -9.455 12.644 1.00 77.00 73 LYS A C 1
ATOM 583 O O . LYS A 1 73 ? 10.733 -8.419 12.814 1.00 77.00 73 LYS A O 1
ATOM 588 N N . ILE A 1 74 ? 8.765 -9.482 12.656 1.00 83.56 74 ILE A N 1
ATOM 589 C CA . ILE A 1 74 ? 7.934 -8.266 12.727 1.00 83.56 74 ILE A CA 1
ATOM 590 C C . ILE A 1 74 ? 7.595 -7.880 14.173 1.00 83.56 74 ILE A C 1
ATOM 592 O O . ILE A 1 74 ? 7.492 -6.697 14.489 1.00 83.56 74 ILE A O 1
ATOM 596 N N . ALA A 1 75 ? 7.483 -8.848 15.086 1.00 86.25 75 ALA A N 1
ATOM 597 C CA . ALA A 1 75 ? 7.171 -8.553 16.486 1.00 86.25 75 ALA A CA 1
ATOM 598 C C . ALA A 1 75 ? 8.180 -7.587 17.164 1.00 86.25 75 ALA A C 1
ATOM 600 O O . ALA A 1 75 ? 7.732 -6.673 17.860 1.00 86.25 75 ALA A O 1
ATOM 601 N N . PRO A 1 76 ? 9.512 -7.700 16.960 1.00 89.38 76 PRO A N 1
ATOM 602 C CA . PRO A 1 76 ? 10.474 -6.732 17.494 1.00 89.38 76 PRO A CA 1
ATOM 603 C C . PRO A 1 76 ? 10.293 -5.318 16.932 1.00 89.38 76 PRO A C 1
ATOM 605 O O . PRO A 1 76 ? 10.427 -4.353 17.676 1.00 89.38 76 PRO A O 1
ATOM 608 N N . VAL A 1 77 ? 9.954 -5.195 15.644 1.00 90.81 77 VAL A N 1
ATOM 609 C CA . VAL A 1 77 ? 9.693 -3.904 14.983 1.00 90.81 77 VAL A CA 1
ATOM 610 C C . VAL A 1 77 ? 8.512 -3.201 15.640 1.00 90.81 77 VAL A C 1
ATOM 612 O O . VAL A 1 77 ? 8.627 -2.055 16.063 1.00 90.81 77 VAL A O 1
ATOM 615 N N . GLN A 1 78 ? 7.396 -3.915 15.803 1.00 92.69 78 GLN A N 1
ATOM 616 C CA . GLN A 1 78 ? 6.200 -3.376 16.450 1.00 92.69 78 GLN A CA 1
ATOM 617 C C . GLN A 1 78 ? 6.512 -2.899 17.872 1.00 92.69 78 GLN A C 1
ATOM 619 O O . GLN A 1 78 ? 6.161 -1.780 18.233 1.00 92.69 78 GLN A O 1
ATOM 624 N N . LYS A 1 79 ? 7.248 -3.703 18.652 1.00 91.94 79 LYS A N 1
ATOM 625 C CA . LYS A 1 79 ? 7.673 -3.330 20.009 1.00 91.94 79 LYS A CA 1
ATOM 626 C C . LYS A 1 79 ? 8.523 -2.057 20.036 1.00 91.94 79 LYS A C 1
ATOM 628 O O . LYS A 1 79 ? 8.298 -1.224 20.908 1.00 91.94 79 LYS A O 1
ATOM 633 N N . ARG A 1 80 ? 9.471 -1.887 19.104 1.00 94.94 80 ARG A N 1
ATOM 634 C CA . ARG A 1 80 ? 10.305 -0.673 19.033 1.00 94.94 80 ARG A CA 1
ATOM 635 C C . ARG A 1 80 ? 9.481 0.565 18.695 1.00 94.94 80 ARG A C 1
ATOM 637 O O . ARG A 1 80 ? 9.587 1.553 19.411 1.00 94.94 80 ARG A O 1
ATOM 644 N N . LEU A 1 81 ? 8.605 0.483 17.692 1.00 96.44 81 LEU A N 1
ATOM 645 C CA . LEU A 1 81 ? 7.722 1.595 17.319 1.00 96.44 81 LEU A CA 1
ATOM 646 C C . LEU A 1 81 ? 6.784 1.990 18.466 1.00 96.44 81 LEU A C 1
ATOM 648 O O . LEU A 1 81 ? 6.622 3.170 18.758 1.00 96.44 81 LEU A O 1
ATOM 652 N N . ILE A 1 82 ? 6.211 1.010 19.166 1.00 94.62 82 ILE A N 1
ATOM 653 C CA . ILE A 1 82 ? 5.354 1.257 20.333 1.00 94.62 82 ILE A CA 1
ATOM 654 C C . ILE A 1 82 ? 6.154 1.888 21.469 1.00 94.62 82 ILE A C 1
ATOM 656 O O . ILE A 1 82 ? 5.714 2.873 22.051 1.00 94.62 82 ILE A O 1
ATOM 660 N N . SER A 1 83 ? 7.358 1.383 21.748 1.00 95.31 83 SER A N 1
ATOM 661 C CA . SER A 1 83 ? 8.244 1.986 22.744 1.00 95.31 83 SER A CA 1
ATOM 662 C C . SER A 1 83 ? 8.606 3.429 22.389 1.00 95.31 83 SER A C 1
ATOM 664 O O . SER A 1 83 ? 8.700 4.256 23.293 1.00 95.31 83 SER A O 1
ATOM 666 N N . ALA A 1 84 ? 8.806 3.744 21.106 1.00 96.38 84 ALA A N 1
ATOM 667 C CA . ALA A 1 84 ? 9.068 5.104 20.649 1.00 96.38 84 ALA A CA 1
ATOM 668 C C . ALA A 1 84 ? 7.852 6.017 20.873 1.00 96.38 84 ALA A C 1
ATOM 670 O O . ALA A 1 84 ? 8.007 7.099 21.439 1.00 96.38 84 ALA A O 1
ATOM 671 N N . LEU A 1 85 ? 6.643 5.555 20.527 1.00 96.62 85 LEU A N 1
ATOM 672 C CA . LEU A 1 85 ? 5.391 6.274 20.794 1.00 96.62 85 LEU A CA 1
ATOM 673 C C . LEU A 1 85 ? 5.199 6.536 22.294 1.00 96.62 85 LEU A C 1
ATOM 675 O O . LEU A 1 85 ? 5.006 7.680 22.700 1.00 96.62 85 LEU A O 1
ATOM 679 N N . SER A 1 86 ? 5.320 5.501 23.130 1.00 94.19 86 SER A N 1
ATOM 680 C CA . SER A 1 86 ? 5.170 5.619 24.584 1.00 94.19 86 SER A CA 1
ATOM 681 C C . SER A 1 86 ? 6.233 6.522 25.212 1.00 94.19 86 SER A C 1
ATOM 683 O O . SER A 1 86 ? 5.920 7.288 26.119 1.00 94.19 86 SER A O 1
ATOM 685 N N . LYS A 1 87 ? 7.483 6.472 24.732 1.00 95.69 87 LYS A N 1
ATOM 686 C CA . LYS A 1 87 ? 8.562 7.347 25.214 1.00 95.69 87 LYS A CA 1
ATOM 687 C C . LYS A 1 87 ? 8.315 8.808 24.839 1.00 95.69 87 LYS A C 1
ATOM 689 O O . LYS A 1 87 ? 8.623 9.691 25.632 1.00 95.69 87 LYS A O 1
ATOM 694 N N . ARG A 1 88 ? 7.788 9.065 23.638 1.00 96.38 88 ARG A N 1
ATOM 695 C CA . ARG A 1 88 ? 7.577 10.422 23.123 1.00 96.38 88 ARG A CA 1
ATOM 696 C C . ARG A 1 88 ? 6.330 11.089 23.698 1.00 96.38 88 ARG A C 1
ATOM 698 O O . ARG A 1 88 ? 6.383 12.271 24.017 1.00 96.38 88 ARG A O 1
ATOM 705 N N . TYR A 1 89 ? 5.231 10.349 23.812 1.00 95.56 89 TYR A N 1
ATOM 706 C CA . TYR A 1 89 ? 3.915 10.911 24.136 1.00 95.56 89 TYR A CA 1
ATOM 707 C C . TYR A 1 89 ? 3.351 10.435 25.482 1.00 95.56 89 TYR A C 1
ATOM 709 O O . TYR A 1 89 ? 2.330 10.943 25.934 1.00 95.56 89 TYR A O 1
ATOM 717 N N . GLY A 1 90 ? 4.023 9.497 26.150 1.00 93.69 90 GLY A N 1
ATOM 718 C CA . GLY A 1 90 ? 3.646 8.966 27.458 1.00 93.69 90 GLY A CA 1
ATOM 719 C C . GLY A 1 90 ? 3.095 7.533 27.387 1.00 93.69 90 GLY A C 1
ATOM 720 O O . GLY A 1 90 ? 2.473 7.148 26.391 1.00 93.69 90 GLY A O 1
ATOM 721 N N . PRO A 1 91 ? 3.285 6.724 28.445 1.00 90.44 91 PRO A N 1
ATOM 722 C CA . PRO A 1 91 ? 2.975 5.289 28.443 1.00 90.44 91 PRO A CA 1
ATOM 723 C C . PRO A 1 91 ? 1.481 4.967 28.309 1.00 90.44 91 PRO A C 1
ATOM 725 O O . PRO A 1 91 ? 1.128 3.895 27.830 1.00 90.44 91 PRO A O 1
ATOM 728 N N . GLU A 1 92 ? 0.596 5.900 28.665 1.00 90.25 92 GLU A N 1
ATOM 729 C CA . GLU A 1 92 ? -0.856 5.705 28.577 1.00 90.25 92 GLU A CA 1
ATOM 730 C C . GLU A 1 92 ? -1.447 6.110 27.213 1.00 90.25 92 GLU A C 1
ATOM 732 O O . GLU A 1 92 ? -2.655 5.987 27.010 1.00 90.25 92 GLU A O 1
ATOM 737 N N . THR A 1 93 ? -0.641 6.588 26.259 1.00 92.62 93 THR A N 1
ATOM 738 C CA . THR A 1 93 ? -1.143 7.008 24.933 1.00 92.62 93 THR A CA 1
ATOM 739 C C . THR A 1 93 ? -1.453 5.841 24.011 1.00 92.62 93 THR A C 1
ATOM 741 O O . THR A 1 93 ? -2.381 5.911 23.208 1.00 92.62 93 THR A O 1
ATOM 744 N N . CYS A 1 94 ? -0.728 4.734 24.134 1.00 94.00 94 CYS A N 1
ATOM 745 C CA . CYS A 1 94 ? -0.984 3.551 23.334 1.00 94.00 94 CYS A CA 1
ATOM 746 C C . CYS A 1 94 ? -0.720 2.272 24.118 1.00 94.00 94 CYS A C 1
ATOM 748 O O . CYS A 1 94 ? 0.150 2.220 24.985 1.00 94.00 94 CYS A O 1
ATOM 750 N N . ARG A 1 95 ? -1.466 1.214 23.788 1.00 91.94 95 ARG A N 1
ATOM 751 C CA . ARG A 1 95 ? -1.181 -0.142 24.268 1.00 91.94 95 ARG A CA 1
ATOM 752 C C . ARG A 1 95 ? -1.129 -1.116 23.111 1.00 91.94 95 ARG A C 1
ATOM 754 O O . ARG A 1 95 ? -1.994 -1.106 22.238 1.00 91.94 95 ARG A O 1
ATOM 761 N N . HIS A 1 96 ? -0.119 -1.978 23.138 1.00 92.62 96 HIS A N 1
ATOM 762 C CA . HIS A 1 96 ? 0.036 -3.053 22.166 1.00 92.62 96 HIS A CA 1
ATOM 763 C C . HIS A 1 96 ? -0.744 -4.289 22.590 1.00 92.62 96 HIS A C 1
ATOM 765 O O . HIS A 1 96 ? -0.603 -4.766 23.715 1.00 92.62 96 HIS A O 1
ATOM 771 N N . ILE A 1 97 ? -1.521 -4.832 21.661 1.00 90.69 97 ILE A N 1
ATOM 772 C CA . ILE A 1 97 ? -2.293 -6.058 21.827 1.00 90.69 97 ILE A CA 1
ATOM 773 C C . ILE A 1 97 ? -1.807 -7.048 20.761 1.00 90.69 97 ILE A C 1
ATOM 775 O O . ILE A 1 97 ? -2.366 -7.114 19.662 1.00 90.69 97 ILE A O 1
ATOM 779 N N . PRO A 1 98 ? -0.715 -7.784 21.040 1.00 88.31 98 PRO A N 1
ATOM 780 C CA . PRO A 1 98 ? -0.224 -8.809 20.136 1.00 88.31 98 PRO A CA 1
ATOM 781 C C . PRO A 1 98 ? -1.115 -10.048 20.221 1.00 88.31 98 PRO A C 1
ATOM 783 O O . PRO A 1 98 ? -1.315 -10.621 21.291 1.00 88.31 98 PRO A O 1
ATOM 786 N N . MET A 1 99 ? -1.607 -10.497 19.076 1.00 83.69 99 MET A N 1
ATOM 787 C CA . MET A 1 99 ? -2.424 -11.693 18.942 1.00 83.69 99 MET A CA 1
ATOM 788 C C . MET A 1 99 ? -1.693 -12.757 18.133 1.00 83.69 99 MET A C 1
ATOM 790 O O . MET A 1 99 ? -0.961 -12.471 17.181 1.00 83.69 99 MET A O 1
ATOM 794 N N . THR A 1 100 ? -1.905 -14.016 18.494 1.00 79.88 100 THR A N 1
ATOM 795 C CA . THR A 1 100 ? -1.342 -15.161 17.783 1.00 79.88 100 THR A CA 1
ATOM 796 C C . THR A 1 100 ? -2.471 -16.100 17.402 1.00 79.88 100 THR A C 1
ATOM 798 O O . THR A 1 100 ? -3.191 -16.602 18.255 1.00 79.88 100 THR A O 1
ATOM 801 N N . ALA A 1 101 ? -2.599 -16.336 16.102 1.00 77.50 101 ALA A N 1
ATOM 802 C CA . ALA A 1 101 ? -3.467 -17.357 15.536 1.00 77.50 101 ALA A CA 1
ATOM 803 C C . ALA A 1 101 ? -2.592 -18.278 14.686 1.00 77.50 101 ALA A C 1
ATOM 805 O O . ALA A 1 101 ? -1.917 -17.802 13.768 1.00 77.50 101 ALA A O 1
ATOM 806 N N . GLN A 1 102 ? -2.567 -19.564 15.033 1.00 73.38 102 GLN A N 1
ATOM 807 C CA . GLN A 1 102 ? -1.806 -20.605 14.348 1.00 73.38 102 GLN A CA 1
ATOM 808 C C . GLN A 1 102 ? -2.740 -21.767 14.015 1.00 73.38 102 GLN A C 1
ATOM 810 O O . GLN A 1 102 ? -3.643 -22.089 14.786 1.00 73.38 102 GLN A O 1
ATOM 815 N N . LEU A 1 103 ? -2.520 -22.396 12.862 1.00 72.75 103 LEU A N 1
ATOM 816 C CA . LEU A 1 103 ? -3.230 -23.619 12.508 1.00 72.75 103 LEU A CA 1
ATOM 817 C C . LEU A 1 103 ? -2.775 -24.751 13.433 1.00 72.75 103 LEU A C 1
ATOM 819 O O . LEU A 1 103 ? -1.579 -24.946 13.639 1.00 72.75 103 LEU A O 1
ATOM 823 N N . LYS A 1 104 ? -3.733 -25.519 13.961 1.00 71.06 104 LYS A N 1
ATOM 824 C CA . LYS A 1 104 ? -3.455 -26.677 14.827 1.00 71.06 104 LYS A CA 1
ATOM 825 C C . LYS A 1 104 ? -2.734 -27.808 14.077 1.00 71.06 104 LYS A C 1
ATOM 827 O O . LYS A 1 104 ? -2.014 -28.584 14.695 1.00 71.06 104 LYS A O 1
ATOM 832 N N . SER A 1 105 ? -2.908 -27.902 12.756 1.00 70.00 105 SER A N 1
ATOM 833 C CA . SER A 1 105 ? -2.231 -28.884 11.902 1.00 70.00 105 SER A CA 1
ATOM 834 C C . SER A 1 105 ? -1.308 -28.202 10.883 1.00 70.00 105 SER A C 1
ATOM 836 O O . SER A 1 105 ? -1.543 -27.068 10.468 1.00 70.00 105 SER A O 1
ATOM 838 N N . ARG A 1 106 ? -0.257 -28.913 10.445 1.00 60.12 106 ARG A N 1
ATOM 839 C CA . ARG A 1 106 ? 0.666 -28.462 9.381 1.00 60.12 106 ARG A CA 1
ATOM 840 C C . ARG A 1 106 ? 0.052 -28.508 7.971 1.00 60.12 106 ARG A C 1
ATOM 842 O O . ARG A 1 106 ? 0.683 -28.053 7.019 1.00 60.12 106 ARG A O 1
ATOM 849 N N . SER A 1 107 ? -1.155 -29.056 7.829 1.00 59.12 107 SER A N 1
ATOM 850 C CA . SER A 1 107 ? -1.890 -29.123 6.567 1.00 59.12 107 SER A CA 1
ATOM 851 C C . SER A 1 107 ? -2.485 -27.751 6.243 1.00 59.12 107 SER A C 1
ATOM 853 O O . SER A 1 107 ? -3.485 -27.332 6.823 1.00 59.12 107 SER A O 1
ATOM 855 N N . THR A 1 108 ? -1.864 -27.045 5.303 1.00 59.44 108 THR A N 1
ATOM 856 C CA . THR A 1 108 ? -2.364 -25.776 4.767 1.00 59.44 108 THR A CA 1
ATOM 857 C C . THR A 1 108 ? -3.188 -26.034 3.511 1.00 59.44 108 THR A C 1
ATOM 859 O O . THR A 1 108 ? -2.630 -26.183 2.425 1.00 59.44 108 THR A O 1
ATOM 862 N N . ALA A 1 109 ? -4.517 -26.080 3.658 1.00 62.78 109 ALA A N 1
ATOM 863 C CA . ALA A 1 109 ? -5.435 -26.139 2.516 1.00 62.78 109 ALA A CA 1
ATOM 864 C C . ALA A 1 109 ? -5.328 -24.874 1.639 1.00 62.78 109 ALA A C 1
ATOM 866 O O . ALA A 1 109 ? -5.469 -24.935 0.423 1.00 62.78 109 ALA A O 1
ATOM 867 N N . GLU A 1 110 ? -5.004 -23.736 2.260 1.00 68.06 110 GLU A N 1
ATOM 868 C CA . GLU A 1 110 ? -4.781 -22.452 1.603 1.00 68.06 110 GLU A CA 1
ATOM 869 C C . GLU A 1 110 ? -3.365 -21.946 1.956 1.00 68.06 110 GLU A C 1
ATOM 871 O O . GLU A 1 110 ? -3.026 -21.809 3.134 1.00 68.06 110 GLU A O 1
ATOM 876 N N . ARG A 1 111 ? -2.519 -21.710 0.941 1.00 61.31 111 ARG A N 1
ATOM 877 C CA . ARG A 1 111 ? -1.107 -21.288 1.091 1.00 61.31 111 ARG A CA 1
ATOM 878 C C . ARG A 1 111 ? -0.804 -19.874 0.587 1.00 61.31 111 ARG A C 1
ATOM 880 O O . ARG A 1 111 ? 0.320 -19.404 0.735 1.00 61.31 111 ARG A O 1
ATOM 887 N N . THR A 1 112 ? -1.762 -19.209 -0.045 1.00 64.75 112 THR A N 1
ATOM 888 C CA . THR A 1 112 ? -1.586 -17.880 -0.646 1.00 64.75 112 THR A CA 1
ATOM 889 C C . THR A 1 112 ? -1.765 -16.740 0.353 1.00 64.75 112 THR A C 1
ATOM 891 O O . THR A 1 112 ? -1.377 -15.613 0.056 1.00 64.75 112 THR A O 1
ATOM 894 N N . HIS A 1 113 ? -2.349 -17.009 1.528 1.00 71.38 113 HIS A N 1
ATOM 895 C CA . HIS A 1 113 ? -2.645 -16.013 2.563 1.00 71.38 113 HIS A CA 1
ATOM 896 C C . HIS A 1 113 ? -3.592 -14.885 2.106 1.00 71.38 113 HIS A C 1
ATOM 898 O O . HIS A 1 113 ? -3.683 -13.849 2.768 1.00 71.38 113 HIS A O 1
ATOM 904 N N . ARG A 1 114 ? -4.333 -15.077 1.006 1.00 73.12 114 ARG A N 1
ATOM 905 C CA . ARG A 1 114 ? -5.219 -14.058 0.410 1.00 73.12 114 ARG A CA 1
ATOM 906 C C . ARG A 1 114 ? -6.385 -13.631 1.302 1.00 73.12 114 ARG A C 1
ATOM 908 O O . ARG A 1 114 ? -6.924 -12.546 1.122 1.00 73.12 114 ARG A O 1
ATOM 915 N N . THR A 1 115 ? -6.745 -14.446 2.289 1.00 79.00 115 THR A N 1
ATOM 916 C CA . THR A 1 115 ? -7.818 -14.178 3.263 1.00 79.00 115 THR A CA 1
ATOM 917 C C . THR A 1 115 ? -7.305 -13.612 4.588 1.00 79.00 115 THR A C 1
ATOM 919 O O . THR A 1 115 ? -8.074 -13.424 5.526 1.00 79.00 115 THR A O 1
ATOM 922 N N . ARG A 1 116 ? -6.005 -13.311 4.702 1.00 81.56 116 ARG A N 1
ATOM 923 C CA . ARG A 1 116 ? -5.396 -12.861 5.963 1.00 81.56 116 ARG A CA 1
ATOM 924 C C . ARG A 1 116 ? -5.987 -11.546 6.490 1.00 81.56 116 ARG A C 1
ATOM 926 O O . ARG A 1 116 ? -6.060 -11.357 7.700 1.00 81.56 116 ARG A O 1
ATOM 933 N N . SER A 1 117 ? -6.453 -10.667 5.607 1.00 85.56 117 SER A N 1
ATOM 934 C CA . SER A 1 117 ? -7.159 -9.437 5.987 1.00 85.56 117 SER A CA 1
ATOM 935 C C . SER A 1 117 ? -8.460 -9.701 6.751 1.00 85.56 117 SER A C 1
ATOM 937 O O . SER A 1 117 ? -8.792 -8.940 7.655 1.00 85.56 117 SER A O 1
ATOM 939 N N . PHE A 1 118 ? -9.159 -10.802 6.453 1.00 88.56 118 PHE A N 1
ATOM 940 C CA . PHE A 1 118 ? -10.362 -11.200 7.183 1.00 88.56 118 PHE A CA 1
ATOM 941 C C . PHE A 1 118 ? -10.032 -11.564 8.634 1.00 88.56 118 PHE A C 1
ATOM 943 O O . PHE A 1 118 ? -10.671 -11.062 9.555 1.00 88.56 118 PHE A O 1
ATOM 950 N N . LEU A 1 119 ? -8.965 -12.344 8.851 1.00 88.25 119 LEU A N 1
ATOM 951 C CA . LEU A 1 119 ? -8.460 -12.631 10.198 1.00 88.25 119 LEU A CA 1
ATOM 952 C C . LEU A 1 119 ? -8.147 -11.333 10.958 1.00 88.25 119 LEU A C 1
ATOM 954 O O . LEU A 1 119 ? -8.522 -11.194 12.117 1.00 88.25 119 LEU A O 1
ATOM 958 N N . PHE A 1 120 ? -7.482 -10.375 10.312 1.00 90.62 120 PHE A N 1
ATOM 959 C CA . PHE A 1 120 ? -7.141 -9.091 10.927 1.00 90.62 120 PHE A CA 1
ATOM 960 C C . PHE A 1 120 ? -8.379 -8.295 11.345 1.00 90.62 120 PHE A C 1
ATOM 962 O O . PHE A 1 120 ? -8.429 -7.822 12.478 1.00 90.62 120 PHE A O 1
ATOM 969 N N . ALA A 1 121 ? -9.387 -8.202 10.475 1.00 92.69 121 ALA A N 1
ATOM 970 C CA . ALA A 1 121 ? -10.640 -7.520 10.784 1.00 92.69 121 ALA A CA 1
ATOM 971 C C . ALA A 1 121 ? -11.365 -8.168 11.976 1.00 92.69 121 ALA A C 1
ATOM 973 O O . ALA A 1 121 ? -11.823 -7.463 12.874 1.00 92.69 121 ALA A O 1
ATOM 974 N N . VAL A 1 122 ? -11.406 -9.504 12.039 1.00 91.88 122 VAL A N 1
ATOM 975 C CA . VAL A 1 122 ? -12.018 -10.245 13.155 1.00 91.88 122 VAL A CA 1
ATOM 976 C C . VAL A 1 122 ? -11.262 -10.015 14.466 1.00 91.88 122 VAL A C 1
ATOM 978 O O . VAL A 1 122 ? -11.881 -9.691 15.476 1.00 91.88 122 VAL A O 1
ATOM 981 N N . LEU A 1 123 ? -9.929 -10.124 14.468 1.00 91.69 123 LEU A N 1
ATOM 982 C CA . LEU A 1 123 ? -9.109 -9.896 15.667 1.00 91.69 123 LEU A CA 1
ATOM 983 C C . LEU A 1 123 ? -9.245 -8.459 16.197 1.00 91.69 123 LEU A C 1
ATOM 985 O O . LEU A 1 123 ? -9.376 -8.245 17.407 1.00 91.69 123 LEU A O 1
ATOM 989 N N . GLY A 1 124 ? -9.258 -7.477 15.293 1.00 93.38 124 GLY A N 1
ATOM 990 C CA . GLY A 1 124 ? -9.545 -6.090 15.641 1.00 93.38 124 GLY A CA 1
ATOM 991 C C . GLY A 1 124 ? -10.940 -5.938 16.245 1.00 93.38 124 GLY A C 1
ATOM 992 O O . GLY A 1 124 ? -11.080 -5.304 17.286 1.00 93.38 124 GLY A O 1
ATOM 993 N N . SER A 1 125 ? -11.952 -6.577 15.650 1.00 93.31 125 SER A N 1
ATOM 994 C CA . SER A 1 125 ? -13.353 -6.462 16.088 1.00 93.31 125 SER A CA 1
ATOM 995 C C . SER A 1 125 ? -13.562 -7.065 17.470 1.00 93.31 125 SER A C 1
ATOM 997 O O . SER A 1 125 ? -14.130 -6.412 18.335 1.00 93.31 125 SER A O 1
ATOM 999 N N . ILE A 1 126 ? -12.994 -8.248 17.728 1.00 90.50 126 ILE A N 1
ATOM 1000 C CA . ILE A 1 126 ? -12.986 -8.867 19.063 1.00 90.50 126 ILE A CA 1
ATOM 1001 C C . ILE A 1 126 ? -12.358 -7.918 20.092 1.00 90.50 126 ILE A C 1
ATOM 1003 O O . ILE A 1 126 ? -12.858 -7.786 21.208 1.00 90.50 126 ILE A O 1
ATOM 1007 N N . THR A 1 127 ? -11.273 -7.233 19.720 1.00 90.50 127 THR A N 1
ATOM 1008 C CA . THR A 1 127 ? -10.615 -6.257 20.597 1.00 90.50 127 THR A CA 1
ATOM 1009 C C . THR A 1 127 ? -11.489 -5.036 20.852 1.00 90.50 127 THR A C 1
ATOM 1011 O O . THR A 1 127 ? -11.621 -4.617 21.999 1.00 90.50 127 THR A O 1
ATOM 1014 N N . ALA A 1 128 ? -12.098 -4.474 19.809 1.00 92.56 128 ALA A N 1
ATOM 1015 C CA . ALA A 1 128 ? -13.015 -3.348 19.932 1.00 92.56 128 ALA A CA 1
ATOM 1016 C C . ALA A 1 128 ? -14.198 -3.705 20.839 1.00 92.56 128 ALA A C 1
ATOM 1018 O O . ALA A 1 128 ? -14.417 -3.011 21.831 1.00 92.56 128 ALA A O 1
ATOM 1019 N N . THR A 1 129 ? -14.853 -4.846 20.611 1.00 90.81 129 THR A N 1
ATOM 1020 C CA . THR A 1 129 ? -15.937 -5.345 21.468 1.00 90.81 129 THR A CA 1
ATOM 1021 C C . THR A 1 129 ? -15.490 -5.519 22.919 1.00 90.81 129 THR A C 1
ATOM 1023 O O . THR A 1 129 ? -16.205 -5.104 23.828 1.00 90.81 129 THR A O 1
ATOM 1026 N N . ALA A 1 130 ? -14.287 -6.051 23.168 1.00 86.81 130 ALA A N 1
ATOM 1027 C CA . ALA A 1 130 ? -13.754 -6.206 24.525 1.00 86.81 130 ALA A CA 1
ATOM 1028 C C . ALA A 1 130 ? -13.557 -4.866 25.265 1.00 86.81 130 ALA A C 1
ATOM 1030 O O . ALA A 1 130 ? -13.624 -4.832 26.494 1.00 86.81 130 ALA A O 1
ATOM 1031 N N . PHE A 1 131 ? -13.343 -3.765 24.537 1.00 87.75 131 PHE A N 1
ATOM 1032 C CA . PHE A 1 131 ? -13.281 -2.408 25.092 1.00 87.75 131 PHE A CA 1
ATOM 1033 C C . PHE A 1 131 ? -14.622 -1.659 25.063 1.00 87.75 131 PHE A C 1
ATOM 1035 O O . PHE A 1 131 ? -14.667 -0.502 25.480 1.00 87.75 131 PHE A O 1
ATOM 1042 N N . GLY A 1 132 ? -15.706 -2.294 24.604 1.00 89.38 132 GLY A N 1
ATOM 1043 C CA . GLY A 1 132 ? -17.003 -1.638 24.417 1.00 89.38 132 GLY A CA 1
ATOM 1044 C C . GLY A 1 132 ? -17.009 -0.626 23.268 1.00 89.38 132 GLY A C 1
ATOM 1045 O O . GLY A 1 132 ? -17.770 0.334 23.303 1.00 89.38 132 GLY A O 1
ATOM 1046 N N . LEU A 1 133 ? -16.132 -0.813 22.280 1.00 92.94 133 LEU A N 1
ATOM 1047 C CA . LEU A 1 133 ? -16.057 -0.019 21.058 1.00 92.94 133 LEU A CA 1
ATOM 1048 C C . LEU A 1 133 ? -16.720 -0.766 19.894 1.00 92.94 133 LEU A C 1
ATOM 1050 O O . LEU A 1 133 ? -16.846 -1.991 19.898 1.00 92.94 133 LEU A O 1
ATOM 1054 N N . ASP A 1 134 ? -17.109 -0.009 18.877 1.00 95.06 134 ASP A N 1
ATOM 1055 C CA . ASP A 1 134 ? -17.842 -0.461 17.691 1.00 95.06 134 ASP A CA 1
ATOM 1056 C C . ASP A 1 134 ? -17.073 -0.193 16.387 1.00 95.06 134 ASP A C 1
ATOM 1058 O O . ASP A 1 134 ? -17.622 -0.315 15.296 1.00 95.06 134 ASP A O 1
ATOM 1062 N N . ARG A 1 135 ? -15.795 0.193 16.475 1.00 95.81 135 ARG A N 1
ATOM 1063 C CA . ARG A 1 135 ? -14.987 0.565 15.312 1.00 95.81 135 ARG A CA 1
ATOM 1064 C C . ARG A 1 135 ? -13.572 0.012 15.383 1.00 95.81 135 ARG A C 1
ATOM 1066 O O . ARG A 1 135 ? -12.886 0.141 16.400 1.00 95.81 135 ARG A O 1
ATOM 1073 N N . VAL A 1 136 ? -13.122 -0.515 14.248 1.00 96.38 136 VAL A N 1
ATOM 1074 C CA . VAL A 1 136 ? -11.743 -0.927 13.983 1.00 96.38 136 VAL A CA 1
ATOM 1075 C C . VAL A 1 136 ? -11.242 -0.212 12.740 1.00 96.38 136 VAL A C 1
ATOM 1077 O O . VAL A 1 136 ? -11.861 -0.306 11.681 1.00 96.38 136 VAL A O 1
ATOM 1080 N N . SER A 1 137 ? -10.087 0.436 12.850 1.00 97.62 137 SER A N 1
ATOM 1081 C CA . SER A 1 137 ? -9.517 1.201 11.743 1.00 97.62 137 SER A CA 1
ATOM 1082 C C . SER A 1 137 ? -8.239 0.563 11.216 1.00 97.62 137 SER A C 1
ATOM 1084 O O . SER A 1 137 ? -7.274 0.318 11.950 1.00 97.62 137 SER A O 1
ATOM 1086 N N . PHE A 1 138 ? -8.218 0.318 9.911 1.00 96.88 138 PHE A N 1
ATOM 1087 C CA . PHE A 1 138 ? -6.994 0.099 9.151 1.00 96.88 138 PHE A CA 1
ATOM 1088 C C . PHE A 1 138 ? -6.435 1.447 8.703 1.00 96.88 138 PHE A C 1
ATOM 1090 O O . PHE A 1 138 ? -7.170 2.411 8.560 1.00 96.88 138 PHE A O 1
ATOM 1097 N N . HIS A 1 139 ? -5.131 1.516 8.472 1.00 96.25 139 HIS A N 1
ATOM 1098 C CA . HIS A 1 139 ? -4.487 2.702 7.921 1.00 96.25 139 HIS A CA 1
ATOM 1099 C C . HIS A 1 139 ? -3.611 2.237 6.769 1.00 96.25 139 HIS A C 1
ATOM 1101 O O . HIS A 1 139 ? -2.454 1.892 6.977 1.00 96.25 139 HIS A O 1
ATOM 1107 N N . GLU A 1 140 ? -4.194 2.131 5.579 1.00 94.62 140 GLU A N 1
ATOM 1108 C CA . GLU A 1 140 ? -3.494 1.798 4.336 1.00 94.62 140 GLU A CA 1
ATOM 1109 C C . GLU A 1 140 ? -3.827 2.876 3.308 1.00 94.62 140 GLU A C 1
ATOM 1111 O O . GLU A 1 140 ? -4.991 3.219 3.111 1.00 94.62 140 GLU A O 1
ATOM 1116 N N . ASN A 1 141 ? -2.811 3.438 2.660 1.00 96.56 141 ASN A N 1
ATOM 1117 C CA . ASN A 1 141 ? -3.017 4.475 1.652 1.00 96.56 141 ASN A CA 1
ATOM 1118 C C . ASN A 1 141 ? -3.957 4.004 0.521 1.00 96.56 141 ASN A C 1
ATOM 1120 O O . ASN A 1 141 ? -4.067 2.809 0.214 1.00 96.56 141 ASN A O 1
ATOM 1124 N N . GLY A 1 142 ? -4.627 4.954 -0.124 1.00 95.50 142 GLY A N 1
ATOM 1125 C CA . GLY A 1 142 ? -5.646 4.671 -1.131 1.00 95.50 142 GLY A CA 1
ATOM 1126 C C . GLY A 1 142 ? -5.141 3.952 -2.369 1.00 95.50 142 GLY A C 1
ATOM 1127 O O . GLY A 1 142 ? -5.840 3.097 -2.904 1.00 95.50 142 GLY A O 1
ATOM 1128 N N . VAL A 1 143 ? -3.920 4.255 -2.810 1.00 94.62 143 VAL A N 1
ATOM 1129 C CA . VAL A 1 143 ? -3.346 3.675 -4.034 1.00 94.62 143 VAL A CA 1
ATOM 1130 C C . VAL A 1 143 ? -3.152 2.171 -3.858 1.00 94.62 143 VAL A C 1
ATOM 1132 O O . VAL A 1 143 ? -3.593 1.380 -4.693 1.00 94.62 143 VAL A O 1
ATOM 1135 N N . VAL A 1 144 ? -2.582 1.762 -2.721 1.00 91.31 144 VAL A N 1
ATOM 1136 C CA . VAL A 1 144 ? -2.450 0.343 -2.354 1.00 91.31 144 VAL A CA 1
ATOM 1137 C C . VAL A 1 144 ? -3.809 -0.288 -2.040 1.00 91.31 144 VAL A C 1
ATOM 1139 O O . VAL A 1 144 ? -4.026 -1.445 -2.389 1.00 91.31 144 VAL A O 1
ATOM 1142 N N . SER A 1 145 ? -4.741 0.459 -1.440 1.00 92.44 145 SER A N 1
ATOM 1143 C CA . SER A 1 145 ? -6.098 -0.031 -1.146 1.00 92.44 145 SER A CA 1
ATOM 1144 C C . SER A 1 145 ? -6.896 -0.349 -2.418 1.00 92.44 145 SER A C 1
ATOM 1146 O O . SER A 1 145 ? -7.602 -1.358 -2.469 1.00 92.44 145 SER A O 1
ATOM 1148 N N . LEU A 1 146 ? -6.782 0.500 -3.446 1.00 91.00 146 LEU A N 1
ATOM 1149 C CA . LEU A 1 146 ? -7.372 0.294 -4.771 1.00 91.00 146 LEU A CA 1
ATOM 1150 C C . LEU A 1 146 ? -6.687 -0.859 -5.504 1.00 91.00 146 LEU A C 1
ATOM 1152 O O . LEU A 1 146 ? -7.365 -1.712 -6.076 1.00 91.00 146 LEU A O 1
ATOM 1156 N N . ASN A 1 147 ? -5.350 -0.892 -5.451 1.00 85.94 147 ASN A N 1
ATOM 1157 C CA . ASN A 1 147 ? -4.516 -1.915 -6.077 1.00 85.94 147 ASN A CA 1
ATOM 1158 C C . ASN A 1 147 ? -4.869 -2.123 -7.562 1.00 85.94 147 ASN A C 1
ATOM 1160 O O . ASN A 1 147 ? -5.115 -3.252 -8.004 1.00 85.94 147 ASN A O 1
ATOM 1164 N N . LEU A 1 148 ? -4.978 -1.016 -8.311 1.00 83.31 148 LEU A N 1
ATOM 1165 C CA . LEU A 1 148 ? -5.320 -1.061 -9.732 1.00 83.31 148 LEU A CA 1
ATOM 1166 C C . LEU A 1 148 ? -4.229 -1.831 -10.493 1.00 83.31 148 LEU A C 1
ATOM 1168 O O . LEU A 1 148 ? -3.040 -1.562 -10.294 1.00 83.31 148 LEU A O 1
ATOM 1172 N N . PRO A 1 149 ? -4.608 -2.808 -11.335 1.00 67.44 149 PRO A N 1
ATOM 1173 C CA . PRO A 1 149 ? -3.644 -3.663 -11.999 1.00 67.44 149 PRO A CA 1
ATOM 1174 C C . PRO A 1 149 ? -2.793 -2.825 -12.958 1.00 67.44 149 PRO A C 1
ATOM 1176 O O . PRO A 1 149 ? -3.338 -2.027 -13.716 1.00 67.44 149 PRO A O 1
ATOM 1179 N N . PRO A 1 150 ? -1.464 -2.996 -12.953 1.00 53.56 150 PRO A N 1
ATOM 1180 C CA . PRO A 1 150 ? -0.577 -2.164 -13.754 1.00 53.56 150 PRO A CA 1
ATOM 1181 C C . PRO A 1 150 ? -0.567 -2.491 -15.250 1.00 53.56 150 PRO A C 1
ATOM 1183 O O . PRO A 1 150 ? 0.013 -1.765 -16.048 1.00 53.56 150 PRO A O 1
ATOM 1186 N N . VAL A 1 151 ? -1.250 -3.565 -15.638 1.00 52.44 151 VAL A N 1
ATOM 1187 C CA . VAL A 1 151 ? -1.571 -3.906 -17.022 1.00 52.44 151 VAL A CA 1
ATOM 1188 C C . VAL A 1 151 ? -2.998 -4.456 -17.049 1.00 52.44 151 VAL A C 1
ATOM 1190 O O . VAL A 1 151 ? -3.360 -5.263 -16.188 1.00 52.44 151 VAL A O 1
ATOM 1193 N N . GLY A 1 152 ? -3.810 -4.048 -18.033 1.00 36.97 152 GLY A N 1
ATOM 1194 C CA . GLY A 1 152 ? -5.222 -4.454 -18.153 1.00 36.97 152 GLY A CA 1
ATOM 1195 C C . GLY A 1 152 ? -5.442 -5.974 -18.196 1.00 36.97 152 GLY A C 1
ATOM 1196 O O . GLY A 1 152 ? -6.506 -6.458 -17.826 1.00 36.97 152 GLY A O 1
ATOM 1197 N N . ASN A 1 153 ? -4.396 -6.732 -18.542 1.00 35.78 153 ASN A N 1
ATOM 1198 C CA . ASN A 1 153 ? -4.438 -8.184 -18.721 1.00 35.78 153 ASN A CA 1
ATOM 1199 C C . ASN A 1 153 ? -4.075 -8.962 -17.438 1.00 35.78 153 ASN A C 1
ATOM 1201 O O . ASN A 1 153 ? -4.129 -10.188 -17.422 1.00 35.78 153 ASN A O 1
ATOM 1205 N N . VAL A 1 154 ? -3.712 -8.279 -16.343 1.00 40.88 154 VAL A N 1
ATOM 1206 C CA . VAL A 1 154 ? -3.480 -8.897 -15.023 1.00 40.88 154 VAL A CA 1
ATOM 1207 C C . VAL A 1 154 ? -4.657 -8.564 -14.108 1.00 40.88 154 VAL A C 1
ATOM 1209 O O . VAL A 1 154 ? -4.524 -7.933 -13.063 1.00 40.88 154 VAL A O 1
ATOM 1212 N N . VAL A 1 155 ? -5.851 -9.029 -14.478 1.00 37.44 155 VAL A N 1
ATOM 1213 C CA . VAL A 1 155 ? -6.980 -9.133 -13.540 1.00 37.44 155 VAL A CA 1
ATOM 1214 C C . VAL A 1 155 ? -6.783 -10.420 -12.737 1.00 37.44 155 VAL A C 1
ATOM 1216 O O . VAL A 1 155 ? -7.360 -11.466 -13.010 1.00 37.44 155 VAL A O 1
ATOM 1219 N N . GLY A 1 156 ? -5.854 -10.373 -11.782 1.00 38.12 156 GLY A N 1
ATOM 1220 C CA . GLY A 1 156 ? -5.418 -11.543 -11.027 1.00 38.12 156 GLY A CA 1
ATOM 1221 C C . GLY A 1 156 ? -5.846 -11.502 -9.564 1.00 38.12 156 GLY A C 1
ATOM 1222 O O . GLY A 1 156 ? -5.570 -10.543 -8.847 1.00 38.12 156 GLY A O 1
ATOM 1223 N N . THR A 1 157 ? -6.385 -12.619 -9.078 1.00 37.03 157 THR A N 1
ATOM 1224 C CA . THR A 1 157 ? -6.701 -12.938 -7.670 1.00 37.03 157 THR A CA 1
ATOM 1225 C C . THR A 1 157 ? -5.494 -12.909 -6.712 1.00 37.03 157 THR A C 1
ATOM 1227 O O . THR A 1 157 ? -5.576 -13.459 -5.622 1.00 37.03 157 THR A O 1
ATOM 1230 N N . ARG A 1 158 ? -4.346 -12.332 -7.092 1.00 38.91 158 ARG A N 1
ATOM 1231 C CA . ARG A 1 158 ? -3.109 -12.254 -6.285 1.00 38.91 158 ARG A CA 1
ATOM 1232 C C . ARG A 1 158 ? -2.873 -10.881 -5.651 1.00 38.91 158 ARG A C 1
ATOM 1234 O O . ARG A 1 158 ? -2.058 -10.776 -4.740 1.00 38.91 158 ARG A O 1
ATOM 1241 N N . ALA A 1 159 ? -3.579 -9.852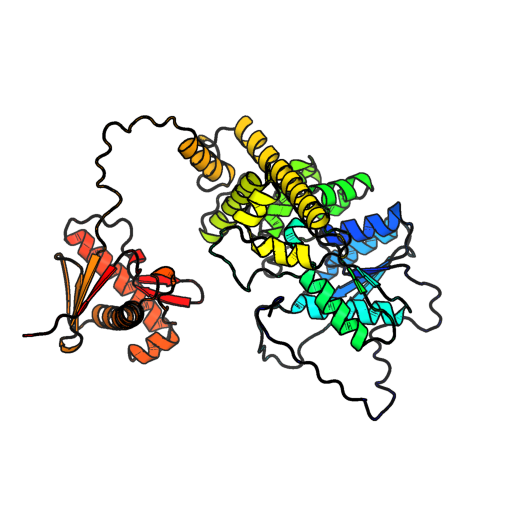 -6.109 1.00 49.41 159 ALA A N 1
ATOM 1242 C CA . ALA A 1 159 ? -3.575 -8.531 -5.497 1.00 49.41 159 ALA A CA 1
ATOM 1243 C C . ALA A 1 159 ? -4.452 -8.556 -4.233 1.00 49.41 159 ALA A C 1
ATOM 1245 O O . ALA A 1 159 ? -5.674 -8.668 -4.320 1.00 49.41 159 ALA A O 1
ATOM 1246 N N . THR A 1 160 ? -3.847 -8.485 -3.044 1.00 58.94 160 THR A N 1
ATOM 1247 C CA . THR A 1 160 ? -4.608 -8.419 -1.788 1.00 58.94 160 THR A CA 1
ATOM 1248 C C . THR A 1 160 ? -5.344 -7.083 -1.714 1.00 58.94 160 THR A C 1
ATOM 1250 O O . THR A 1 160 ? -4.719 -6.036 -1.570 1.00 58.94 160 THR A O 1
ATOM 1253 N N . ARG A 1 161 ? -6.676 -7.115 -1.816 1.00 73.94 161 ARG A N 1
ATOM 1254 C CA . ARG A 1 161 ? -7.579 -5.958 -1.667 1.00 73.94 161 ARG A CA 1
ATOM 1255 C C . ARG A 1 161 ? -7.995 -5.786 -0.203 1.00 73.94 161 ARG A C 1
ATOM 1257 O O . ARG A 1 161 ? -9.183 -5.758 0.116 1.00 73.94 161 ARG A O 1
ATOM 1264 N N . THR A 1 162 ? -7.002 -5.761 0.689 1.00 78.44 162 THR A N 1
ATOM 1265 C CA . THR A 1 162 ? -7.155 -5.849 2.154 1.00 78.44 162 THR A CA 1
ATOM 1266 C C . THR A 1 162 ? -8.079 -4.767 2.705 1.00 78.44 162 THR A C 1
ATOM 1268 O O . THR A 1 162 ? -8.998 -5.077 3.457 1.00 78.44 162 THR A O 1
ATOM 1271 N N . THR A 1 163 ? -7.857 -3.525 2.285 1.00 90.75 163 THR A N 1
ATOM 1272 C CA . THR A 1 163 ? -8.563 -2.317 2.738 1.00 90.75 163 THR A CA 1
ATOM 1273 C C . THR A 1 163 ? -9.388 -1.669 1.628 1.00 90.75 163 THR A C 1
ATOM 1275 O O . THR A 1 163 ? -9.779 -0.506 1.730 1.00 90.75 163 THR A O 1
ATOM 1278 N N . HIS A 1 164 ? -9.662 -2.409 0.550 1.00 93.69 164 HIS A N 1
ATOM 1279 C CA . HIS A 1 164 ? -10.501 -1.923 -0.539 1.00 93.69 164 HIS A CA 1
ATOM 1280 C C . HIS A 1 164 ? -11.920 -1.614 -0.018 1.00 93.69 164 HIS A C 1
ATOM 1282 O O . HIS A 1 164 ? -12.459 -2.436 0.729 1.00 93.69 164 HIS A O 1
ATOM 1288 N N . PRO A 1 165 ? -12.581 -0.519 -0.445 1.00 94.44 165 PRO A N 1
ATOM 1289 C CA . PRO A 1 165 ? -13.900 -0.111 0.064 1.00 94.44 165 PRO A CA 1
ATOM 1290 C C . PRO A 1 165 ? -14.938 -1.240 0.074 1.00 94.44 165 PRO A C 1
ATOM 1292 O O . PRO A 1 165 ? -15.515 -1.558 1.111 1.00 94.44 165 PRO A O 1
ATOM 1295 N N . LYS A 1 166 ? -15.080 -1.955 -1.049 1.00 93.50 166 LYS A N 1
ATOM 1296 C CA . LYS A 1 166 ? -15.922 -3.160 -1.151 1.00 93.50 166 LYS A CA 1
ATOM 1297 C C . LYS A 1 166 ? -15.573 -4.253 -0.133 1.00 93.50 166 LYS A C 1
ATOM 1299 O O . LYS A 1 166 ? -16.476 -4.825 0.466 1.00 93.50 166 LYS A O 1
ATOM 1304 N N . THR A 1 167 ? -14.289 -4.529 0.106 1.00 92.00 167 THR A N 1
ATOM 1305 C CA . THR A 1 167 ? -13.857 -5.498 1.130 1.00 92.00 167 THR A CA 1
ATOM 1306 C C . THR A 1 167 ? -14.294 -5.050 2.522 1.00 92.00 167 THR A C 1
ATOM 1308 O O . THR A 1 167 ? -14.884 -5.837 3.257 1.00 92.00 167 THR A O 1
ATOM 1311 N N . LEU A 1 168 ? -14.052 -3.785 2.874 1.00 94.06 168 LEU A N 1
ATOM 1312 C CA . LEU A 1 168 ? -14.394 -3.242 4.190 1.00 94.06 168 LEU A CA 1
ATOM 1313 C C . LEU A 1 168 ? -15.909 -3.189 4.423 1.00 94.06 168 LEU A C 1
ATOM 1315 O O . LEU A 1 168 ? -16.370 -3.502 5.522 1.00 94.06 168 LEU A O 1
ATOM 1319 N N . LYS A 1 169 ? -16.696 -2.880 3.383 1.00 93.50 169 LYS A N 1
ATOM 1320 C CA . LYS A 1 169 ? -18.164 -2.916 3.439 1.00 93.50 169 LYS A CA 1
ATOM 1321 C C . LYS A 1 169 ? -18.682 -4.338 3.660 1.00 93.50 169 LYS A C 1
ATOM 1323 O O . LYS A 1 169 ? -19.559 -4.536 4.496 1.00 93.50 169 LYS A O 1
ATOM 1328 N N . LEU A 1 170 ? -18.106 -5.329 2.973 1.00 92.25 170 LEU A N 1
ATOM 1329 C CA . LEU A 1 170 ? -18.446 -6.744 3.163 1.00 92.25 170 LEU A CA 1
ATOM 1330 C C . LEU A 1 170 ? -18.067 -7.241 4.565 1.00 92.25 170 LEU A C 1
ATOM 1332 O O . LEU A 1 170 ? -18.864 -7.930 5.198 1.00 92.25 170 LEU A O 1
ATOM 1336 N N . PHE A 1 171 ? -16.890 -6.866 5.077 1.00 92.94 171 PHE A N 1
ATOM 1337 C CA . PHE A 1 171 ? -16.501 -7.174 6.455 1.00 92.94 171 PHE A CA 1
ATOM 1338 C C . PHE A 1 171 ? -17.451 -6.533 7.461 1.00 92.94 171 PHE A C 1
ATOM 1340 O O . PHE A 1 171 ? -17.959 -7.234 8.325 1.00 92.94 171 PHE A O 1
ATOM 1347 N N . THR A 1 172 ? -17.744 -5.241 7.319 1.00 94.06 172 THR A N 1
ATOM 1348 C CA . THR A 1 172 ? -18.697 -4.530 8.184 1.00 94.06 172 THR A CA 1
ATOM 1349 C C . THR A 1 172 ? -20.073 -5.198 8.160 1.00 94.06 172 THR A C 1
ATOM 1351 O O . THR A 1 172 ? -20.652 -5.437 9.213 1.00 94.06 172 THR A O 1
ATOM 1354 N N . GLY A 1 173 ? -20.580 -5.570 6.979 1.00 92.56 173 GLY A N 1
ATOM 1355 C CA . GLY A 1 173 ? -21.856 -6.275 6.843 1.00 92.56 173 GLY A CA 1
ATOM 1356 C C . GLY A 1 173 ? -21.886 -7.608 7.592 1.00 92.56 173 GLY A C 1
ATOM 1357 O O . GLY A 1 173 ? -22.835 -7.870 8.320 1.00 92.56 173 GLY A O 1
ATOM 1358 N N . LEU A 1 174 ? -20.831 -8.418 7.471 1.00 91.31 174 LEU A N 1
ATOM 1359 C CA . LEU A 1 174 ? -20.722 -9.679 8.208 1.00 91.31 174 LEU A CA 1
ATOM 1360 C C . LEU A 1 174 ? -20.587 -9.454 9.720 1.00 91.31 174 LEU A C 1
ATOM 1362 O O . LEU A 1 174 ? -21.265 -10.111 10.500 1.00 91.31 174 LEU A O 1
ATOM 1366 N N . LEU A 1 175 ? -19.723 -8.534 10.148 1.00 91.69 175 LEU A N 1
ATOM 1367 C CA . LEU A 1 175 ? -19.432 -8.306 11.565 1.00 91.69 175 LEU A CA 1
ATOM 1368 C C . LEU A 1 175 ? -20.648 -7.752 12.320 1.00 91.69 175 LEU A C 1
ATOM 1370 O O . LEU A 1 175 ? -20.866 -8.148 13.459 1.00 91.69 175 LEU A O 1
ATOM 1374 N N . ARG A 1 176 ? -21.485 -6.935 11.672 1.00 91.62 176 ARG A N 1
ATOM 1375 C CA . ARG A 1 176 ? -22.778 -6.476 12.213 1.00 91.62 176 ARG A CA 1
ATOM 1376 C C . ARG A 1 176 ? -23.775 -7.600 12.490 1.00 91.62 176 ARG A C 1
ATOM 1378 O O . ARG A 1 176 ? -24.645 -7.433 13.330 1.00 91.62 176 ARG A O 1
ATOM 1385 N N . LEU A 1 177 ? -23.678 -8.722 11.775 1.00 89.12 177 LEU A N 1
ATOM 1386 C CA . LEU A 1 177 ? -24.527 -9.893 12.019 1.00 89.12 177 LEU A CA 1
ATOM 1387 C C . LEU A 1 177 ? -24.012 -10.749 13.184 1.00 89.12 177 LEU A C 1
ATOM 1389 O O . LEU A 1 177 ? -24.767 -11.542 13.735 1.00 89.12 177 LEU A O 1
ATOM 1393 N N . VAL A 1 178 ? -22.725 -10.627 13.520 1.00 88.06 178 VAL A N 1
ATOM 1394 C CA . VAL A 1 178 ? -22.042 -11.484 14.502 1.00 88.06 178 VAL A CA 1
ATOM 1395 C C . VAL A 1 178 ? -21.923 -10.815 15.868 1.00 88.06 178 VAL A C 1
ATOM 1397 O O . VAL A 1 178 ? -22.025 -11.489 16.889 1.00 88.06 178 VAL A O 1
ATOM 1400 N N . PHE A 1 179 ? -21.666 -9.510 15.901 1.00 85.25 179 PHE A N 1
ATOM 1401 C CA . PHE A 1 179 ? -21.492 -8.750 17.134 1.00 85.25 179 PHE A CA 1
ATOM 1402 C C . PHE A 1 179 ? -22.772 -7.983 17.481 1.00 85.25 179 PHE A C 1
ATOM 1404 O O . PHE A 1 179 ? -23.426 -7.442 16.599 1.00 85.25 179 PHE A O 1
ATOM 1411 N N . GLU A 1 180 ? -23.097 -7.895 18.774 1.00 78.00 180 GLU A N 1
ATOM 1412 C CA . GLU A 1 180 ? -24.273 -7.156 19.271 1.00 78.00 180 GLU A CA 1
ATOM 1413 C C . GLU A 1 180 ? -24.169 -5.635 19.043 1.00 78.00 180 GLU A C 1
ATOM 1415 O O . GLU A 1 180 ? -25.178 -4.941 18.943 1.00 78.00 180 GLU A O 1
ATOM 1420 N N . ASN A 1 181 ? -22.942 -5.114 18.937 1.00 79.00 181 ASN A N 1
ATOM 1421 C CA . ASN A 1 181 ? -22.674 -3.706 18.644 1.00 79.00 181 ASN A CA 1
ATOM 1422 C C . ASN A 1 181 ? -22.644 -3.471 17.126 1.00 79.00 181 ASN A C 1
ATOM 1424 O O . ASN A 1 181 ? -22.275 -4.373 16.375 1.00 79.00 181 ASN A O 1
ATOM 1428 N N . ASP A 1 182 ? -22.921 -2.239 16.676 1.00 89.12 182 ASP A N 1
ATOM 1429 C CA . ASP A 1 182 ? -22.839 -1.824 15.264 1.00 89.12 182 ASP A CA 1
ATOM 1430 C C . ASP A 1 182 ? -21.383 -1.779 14.748 1.00 89.12 182 ASP A C 1
ATOM 1432 O O . ASP A 1 182 ? -20.858 -0.722 14.404 1.00 89.12 182 ASP A O 1
ATOM 1436 N N . MET A 1 183 ? -20.708 -2.932 14.728 1.00 94.94 183 MET A N 1
ATOM 1437 C CA . MET A 1 183 ? -19.280 -3.063 14.458 1.00 94.94 183 MET A CA 1
ATOM 1438 C C . MET A 1 183 ? -18.937 -2.632 13.031 1.00 94.94 183 MET A C 1
ATOM 1440 O O . MET A 1 183 ? -19.432 -3.196 12.054 1.00 94.94 183 MET A O 1
ATOM 1444 N N . ARG A 1 184 ? -18.029 -1.664 12.910 1.00 95.00 184 ARG A N 1
ATOM 1445 C CA . ARG A 1 184 ? -17.570 -1.078 11.650 1.00 95.00 184 ARG A CA 1
ATOM 1446 C C . ARG A 1 184 ? -16.079 -1.282 11.461 1.00 95.00 184 ARG A C 1
ATOM 1448 O O . ARG A 1 184 ? -15.284 -1.115 12.386 1.00 95.00 184 ARG A O 1
ATOM 1455 N N . VAL A 1 185 ? -15.704 -1.569 10.220 1.00 95.75 185 VAL A N 1
ATOM 1456 C CA . VAL A 1 185 ? -14.308 -1.619 9.792 1.00 95.75 185 VAL A CA 1
ATOM 1457 C C . VAL A 1 185 ? -14.087 -0.551 8.734 1.00 95.75 185 VAL A C 1
ATOM 1459 O O . VAL A 1 185 ? -14.743 -0.576 7.693 1.00 95.75 185 VAL A O 1
ATOM 1462 N N . ASP A 1 186 ? -13.167 0.376 8.990 1.00 96.19 186 ASP A N 1
ATOM 1463 C CA . ASP A 1 186 ? -12.866 1.487 8.087 1.00 96.19 186 ASP A CA 1
ATOM 1464 C C . ASP A 1 186 ? -11.370 1.613 7.754 1.00 96.19 186 ASP A C 1
ATOM 1466 O O . ASP A 1 186 ? -10.514 0.888 8.270 1.00 96.19 186 ASP A O 1
ATOM 1470 N N . ASN A 1 187 ? -11.076 2.502 6.804 1.00 97.19 187 ASN A N 1
ATOM 1471 C CA . ASN A 1 187 ? -9.722 2.895 6.435 1.00 97.19 187 ASN A CA 1
ATOM 1472 C C . ASN A 1 187 ? -9.659 4.416 6.226 1.00 97.19 187 ASN A C 1
ATOM 1474 O O . ASN A 1 187 ? -9.877 4.883 5.102 1.00 97.19 187 ASN A O 1
ATOM 1478 N N . PRO A 1 188 ? -9.353 5.199 7.278 1.00 96.44 188 PRO A N 1
ATOM 1479 C CA . PRO A 1 188 ? -9.277 6.657 7.185 1.00 96.44 188 PRO A CA 1
ATOM 1480 C C . PRO A 1 188 ? -8.236 7.164 6.175 1.00 96.44 188 PRO A C 1
ATOM 1482 O O . PRO A 1 188 ? -8.311 8.300 5.718 1.00 96.44 188 PRO A O 1
ATOM 1485 N N . TYR A 1 189 ? -7.269 6.327 5.789 1.00 96.94 189 TYR A N 1
ATOM 1486 C CA . TYR A 1 189 ? -6.181 6.696 4.880 1.00 96.94 189 TYR A CA 1
ATOM 1487 C C . TYR A 1 189 ? -6.485 6.471 3.400 1.00 96.94 189 TYR A C 1
ATOM 1489 O O . TYR A 1 189 ? -5.612 6.694 2.560 1.00 96.94 189 TYR A O 1
ATOM 1497 N N . PHE A 1 190 ? -7.721 6.107 3.050 1.00 96.69 190 PHE A N 1
ATOM 1498 C CA . PHE A 1 190 ? -8.084 5.900 1.652 1.00 96.69 190 PHE A CA 1
ATOM 1499 C C . PHE A 1 190 ? -7.813 7.139 0.779 1.00 96.69 190 PHE A C 1
ATOM 1501 O O . PHE A 1 190 ? -7.318 7.004 -0.329 1.00 96.69 190 PHE A O 1
ATOM 1508 N N . ALA A 1 191 ? -8.071 8.356 1.257 1.00 96.62 191 ALA A N 1
ATOM 1509 C CA . ALA A 1 191 ? -7.845 9.566 0.455 1.00 96.62 191 ALA A CA 1
ATOM 1510 C C . ALA A 1 191 ? -6.369 10.024 0.400 1.00 96.62 191 ALA A C 1
ATOM 1512 O O . ALA A 1 191 ? -6.055 11.014 -0.269 1.00 96.62 191 ALA A O 1
ATOM 1513 N N . ARG A 1 192 ? -5.457 9.317 1.087 1.00 98.12 192 ARG A N 1
ATOM 1514 C CA . ARG A 1 192 ? -4.035 9.669 1.181 1.00 98.12 192 ARG A CA 1
ATOM 1515 C C . ARG A 1 192 ? -3.173 8.810 0.258 1.00 98.12 192 ARG A C 1
ATOM 1517 O O . ARG A 1 192 ? -3.391 7.607 0.113 1.00 98.12 192 ARG A O 1
ATOM 1524 N N . THR A 1 193 ? -2.144 9.422 -0.314 1.00 98.44 193 THR A N 1
ATOM 1525 C CA . THR A 1 193 ? -1.037 8.750 -1.008 1.00 98.44 193 THR A CA 1
ATOM 1526 C C . THR A 1 193 ? 0.053 8.335 -0.020 1.00 98.44 193 THR A C 1
ATOM 1528 O O . THR A 1 193 ? 0.151 8.877 1.082 1.00 98.44 193 THR A O 1
ATOM 1531 N N . LYS A 1 194 ? 0.946 7.421 -0.418 1.00 98.06 194 LYS A N 1
ATOM 1532 C CA . LYS A 1 194 ? 2.116 7.076 0.404 1.00 98.06 194 LYS A CA 1
ATOM 1533 C C . LYS A 1 194 ? 3.020 8.285 0.687 1.00 98.06 194 LYS A C 1
ATOM 1535 O O . LYS A 1 194 ? 3.544 8.404 1.792 1.00 98.06 194 LYS A O 1
ATOM 1540 N N . ALA A 1 195 ? 3.165 9.197 -0.276 1.00 98.56 195 ALA A N 1
ATOM 1541 C CA . ALA A 1 195 ? 3.926 10.437 -0.115 1.00 98.56 195 ALA A CA 1
ATOM 1542 C C . ALA A 1 195 ? 3.351 11.323 1.007 1.00 98.56 195 ALA A C 1
ATOM 1544 O O . ALA A 1 195 ? 4.093 11.843 1.833 1.00 98.56 195 ALA A O 1
ATOM 1545 N N . GLU A 1 196 ? 2.028 11.447 1.091 1.00 98.62 196 GLU A N 1
ATOM 1546 C CA . GLU A 1 196 ? 1.363 12.196 2.169 1.00 98.62 196 GLU A CA 1
ATOM 1547 C C . GLU A 1 196 ? 1.440 11.474 3.515 1.00 98.62 196 GLU A C 1
ATOM 1549 O O . GLU A 1 196 ? 1.536 12.119 4.554 1.00 98.62 196 GLU A O 1
ATOM 1554 N N . VAL A 1 197 ? 1.436 10.138 3.512 1.00 98.50 197 VAL A N 1
ATOM 1555 C CA . VAL A 1 197 ? 1.632 9.332 4.726 1.00 98.50 197 VAL A CA 1
ATOM 1556 C C . VAL A 1 197 ? 3.008 9.607 5.345 1.00 98.50 197 VAL A C 1
ATOM 1558 O O . VAL A 1 197 ? 3.097 9.879 6.543 1.00 98.50 197 VAL A O 1
ATOM 1561 N N . VAL A 1 198 ? 4.087 9.571 4.553 1.00 98.50 198 VAL A N 1
ATOM 1562 C CA . VAL A 1 198 ? 5.446 9.828 5.076 1.00 98.50 198 VAL A CA 1
ATOM 1563 C C . VAL A 1 198 ? 5.647 11.293 5.461 1.00 98.50 198 VAL A C 1
ATOM 1565 O O . VAL A 1 198 ? 6.286 11.586 6.472 1.00 98.50 198 VAL A O 1
ATOM 1568 N N . GLU A 1 199 ? 5.038 12.214 4.715 1.00 98.31 199 GLU A N 1
ATOM 1569 C CA . GLU A 1 199 ? 5.009 13.633 5.062 1.00 98.31 199 GLU A CA 1
ATOM 1570 C C . GLU A 1 199 ? 4.290 13.871 6.392 1.00 98.31 199 GLU A C 1
ATOM 1572 O O . GLU A 1 199 ? 4.798 14.625 7.221 1.00 98.31 199 GLU A O 1
ATOM 1577 N N . ARG A 1 200 ? 3.172 13.178 6.656 1.00 97.31 200 ARG A N 1
ATOM 1578 C CA . ARG A 1 200 ? 2.461 13.280 7.937 1.00 97.31 200 ARG A CA 1
ATOM 1579 C C . ARG A 1 200 ? 3.331 12.829 9.105 1.00 97.31 200 ARG A C 1
ATOM 1581 O O . ARG A 1 200 ? 3.415 13.549 10.097 1.00 97.31 200 ARG A O 1
ATOM 1588 N N . ILE A 1 201 ? 4.027 11.695 8.981 1.00 98.25 201 ILE A N 1
ATOM 1589 C CA . ILE A 1 201 ? 4.974 11.229 10.013 1.00 98.25 201 ILE A CA 1
ATOM 1590 C C . ILE A 1 201 ? 6.011 12.320 10.314 1.00 98.25 201 ILE A C 1
ATOM 1592 O O . ILE A 1 201 ? 6.314 12.592 11.479 1.00 98.25 201 ILE A O 1
ATOM 1596 N N . SER A 1 202 ? 6.530 12.968 9.268 1.00 98.12 202 SER A N 1
ATOM 1597 C CA . SER A 1 202 ? 7.505 14.046 9.416 1.00 98.12 202 SER A CA 1
ATOM 1598 C C . SER A 1 202 ? 6.916 15.288 10.088 1.00 98.12 202 SER A C 1
ATOM 1600 O O . SER A 1 202 ? 7.499 15.798 11.042 1.00 98.12 202 SER A O 1
ATOM 1602 N N . GLN A 1 203 ? 5.747 15.751 9.642 1.00 97.81 203 GLN A N 1
ATOM 1603 C CA . GLN A 1 203 ? 5.049 16.916 10.202 1.00 97.81 203 GLN A CA 1
ATOM 1604 C C . GLN A 1 203 ? 4.669 16.723 11.677 1.00 97.81 203 GLN A C 1
ATOM 1606 O O . GLN A 1 203 ? 4.658 17.686 12.439 1.00 97.81 203 GLN A O 1
ATOM 1611 N N . LEU A 1 204 ? 4.397 15.484 12.093 1.00 97.38 204 LEU A N 1
ATOM 1612 C CA . LEU A 1 204 ? 4.084 15.129 13.479 1.00 97.38 204 LEU A CA 1
ATOM 1613 C C . LEU A 1 204 ? 5.332 14.869 14.346 1.00 97.38 204 LEU A C 1
ATOM 1615 O O . LEU A 1 204 ? 5.213 14.499 15.516 1.00 97.38 204 LEU A O 1
ATOM 1619 N N . GLY A 1 205 ? 6.531 15.102 13.798 1.00 96.88 205 GLY A N 1
ATOM 1620 C CA . GLY A 1 205 ? 7.792 15.071 14.538 1.00 96.88 205 GLY A CA 1
ATOM 1621 C C . GLY A 1 205 ? 8.322 13.669 14.834 1.00 96.88 205 GLY A C 1
ATOM 1622 O O . GLY A 1 205 ? 9.035 13.509 15.821 1.00 96.88 205 GLY A O 1
ATOM 1623 N N . MET A 1 206 ? 7.969 12.678 14.007 1.00 97.69 206 MET A N 1
ATOM 1624 C CA . MET A 1 206 ? 8.377 11.271 14.155 1.00 97.69 206 MET A CA 1
ATOM 1625 C C . MET A 1 206 ? 9.148 10.750 12.930 1.00 97.69 206 MET A C 1
ATOM 1627 O O . MET A 1 206 ? 9.187 9.544 12.677 1.00 97.69 206 MET A O 1
ATOM 1631 N N . ALA A 1 207 ? 9.744 11.650 12.139 1.00 97.94 207 ALA A N 1
ATOM 1632 C CA . ALA A 1 207 ? 10.494 11.298 10.931 1.00 97.94 207 ALA A CA 1
ATOM 1633 C C . ALA A 1 207 ? 11.657 10.333 11.216 1.00 97.94 207 ALA A C 1
ATOM 1635 O O . ALA A 1 207 ? 11.908 9.414 10.443 1.00 97.94 207 ALA A O 1
ATOM 1636 N N . ASP A 1 208 ? 12.323 10.495 12.359 1.00 97.12 208 ASP A N 1
ATOM 1637 C CA . ASP A 1 208 ? 13.417 9.643 12.832 1.00 97.12 208 ASP A CA 1
ATOM 1638 C C . ASP A 1 208 ? 12.994 8.181 13.045 1.00 97.12 208 ASP A C 1
ATOM 1640 O O . ASP A 1 208 ? 13.827 7.284 12.980 1.00 97.12 208 ASP A O 1
ATOM 1644 N N . GLN A 1 209 ? 11.698 7.916 13.232 1.00 97.50 209 GLN A N 1
ATOM 1645 C CA . GLN A 1 209 ? 11.163 6.564 13.403 1.00 97.50 209 GLN A CA 1
ATOM 1646 C C . GLN A 1 209 ? 10.818 5.868 12.076 1.00 97.50 209 GLN A C 1
ATOM 1648 O O . GLN A 1 209 ? 10.500 4.677 12.072 1.00 97.50 209 GLN A O 1
ATOM 1653 N N . ILE A 1 210 ? 10.911 6.556 10.930 1.00 97.44 210 ILE A N 1
ATOM 1654 C CA . ILE A 1 210 ? 10.644 5.962 9.608 1.00 97.44 210 ILE A CA 1
ATOM 1655 C C . ILE A 1 210 ? 11.557 4.758 9.344 1.00 97.44 210 ILE A C 1
ATOM 1657 O O . ILE A 1 210 ? 11.077 3.726 8.853 1.00 97.44 210 ILE A O 1
ATOM 1661 N N . VAL A 1 211 ? 12.832 4.845 9.732 1.00 95.44 211 VAL A N 1
ATOM 1662 C CA . VAL A 1 211 ? 13.839 3.780 9.570 1.00 95.44 211 VAL A CA 1
ATOM 1663 C C . VAL A 1 211 ? 13.459 2.481 10.295 1.00 95.44 211 VAL A C 1
ATOM 1665 O O . VAL A 1 211 ? 13.830 1.382 9.876 1.00 95.44 211 VAL A O 1
ATOM 1668 N N . GLU A 1 212 ? 12.651 2.568 11.354 1.00 94.69 212 GLU A N 1
ATOM 1669 C CA . GLU A 1 212 ? 12.215 1.406 12.131 1.00 94.69 212 GLU A CA 1
ATOM 1670 C C . GLU A 1 212 ? 11.023 0.676 11.506 1.00 94.69 212 GLU A C 1
ATOM 1672 O O . GLU A 1 212 ? 10.817 -0.510 11.763 1.00 94.69 212 GLU A O 1
ATOM 1677 N N . THR A 1 213 ? 10.250 1.340 10.647 1.00 95.62 213 THR A N 1
ATOM 1678 C CA . THR A 1 213 ? 9.046 0.753 10.038 1.00 95.62 213 THR A CA 1
ATOM 1679 C C . THR A 1 213 ? 9.373 -0.280 8.948 1.00 95.62 213 THR A C 1
ATOM 1681 O O . THR A 1 213 ? 10.436 -0.256 8.327 1.00 95.62 213 THR A O 1
ATOM 1684 N N . ARG A 1 214 ? 8.458 -1.225 8.682 1.00 92.88 214 ARG A N 1
ATOM 1685 C CA . ARG A 1 214 ? 8.637 -2.302 7.685 1.00 92.88 214 ARG A CA 1
ATOM 1686 C C . ARG A 1 214 ? 7.440 -2.427 6.743 1.00 92.88 214 ARG A C 1
ATOM 1688 O O . ARG A 1 214 ? 6.444 -3.058 7.077 1.00 92.88 214 ARG A O 1
ATOM 1695 N N . SER A 1 215 ? 7.568 -1.880 5.532 1.00 89.81 215 SER A N 1
ATOM 1696 C CA . SER A 1 215 ? 6.543 -1.992 4.475 1.00 89.81 215 SER A CA 1
ATOM 1697 C C . SER A 1 215 ? 6.716 -3.214 3.557 1.00 89.81 215 SER A C 1
ATOM 1699 O O . SER A 1 215 ? 5.829 -3.528 2.776 1.00 89.81 215 SER A O 1
ATOM 1701 N N . CYS A 1 216 ? 7.862 -3.901 3.599 1.00 89.25 216 CYS A N 1
ATOM 1702 C CA . CYS A 1 216 ? 8.203 -4.951 2.631 1.00 89.25 216 CYS A CA 1
ATOM 1703 C C . CYS A 1 216 ? 7.246 -6.158 2.704 1.00 89.25 216 CYS A C 1
ATOM 1705 O O . CYS A 1 216 ? 7.093 -6.761 3.766 1.00 89.25 216 CYS A O 1
ATOM 1707 N N . ALA A 1 217 ? 6.681 -6.561 1.559 1.00 83.75 217 ALA A N 1
ATOM 1708 C CA . ALA A 1 217 ? 5.821 -7.744 1.456 1.00 83.75 217 ALA A CA 1
ATOM 1709 C C . ALA A 1 217 ? 6.605 -9.070 1.561 1.00 83.75 217 ALA A C 1
ATOM 1711 O O . ALA A 1 217 ? 6.076 -10.075 2.035 1.00 83.75 217 ALA A O 1
ATOM 1712 N N . ASP A 1 218 ? 7.883 -9.074 1.169 1.00 79.69 218 ASP A N 1
ATOM 1713 C CA . ASP A 1 218 ? 8.782 -10.227 1.289 1.00 79.69 218 ASP A CA 1
ATOM 1714 C C . ASP A 1 218 ? 9.443 -10.264 2.676 1.00 79.69 218 ASP A C 1
ATOM 1716 O O . ASP A 1 218 ? 10.632 -9.989 2.846 1.00 79.69 218 ASP A O 1
ATOM 1720 N N . VAL A 1 219 ? 8.639 -10.561 3.700 1.00 75.19 219 VAL A N 1
ATOM 1721 C CA . VAL A 1 219 ? 9.104 -10.645 5.096 1.00 75.19 219 VAL A CA 1
ATOM 1722 C C . VAL A 1 219 ? 10.060 -11.827 5.305 1.00 75.19 219 VAL A C 1
ATOM 1724 O O . VAL A 1 219 ? 10.959 -11.768 6.147 1.00 75.19 219 VAL A O 1
ATOM 1727 N N . HIS A 1 220 ? 9.899 -12.910 4.539 1.00 71.25 220 HIS A N 1
ATOM 1728 C CA . HIS A 1 220 ? 10.688 -14.129 4.714 1.00 71.25 220 HIS A CA 1
ATOM 1729 C C . HIS A 1 220 ? 12.169 -13.904 4.394 1.00 71.25 220 HIS A C 1
ATOM 1731 O O . HIS A 1 220 ? 13.015 -14.348 5.174 1.00 71.25 220 HIS A O 1
ATOM 1737 N N . ASN A 1 221 ? 12.481 -13.131 3.350 1.00 75.50 221 ASN A N 1
ATOM 1738 C CA . ASN A 1 221 ? 13.858 -12.878 2.917 1.00 75.50 221 ASN A CA 1
ATOM 1739 C C . ASN A 1 221 ? 14.527 -11.647 3.561 1.00 75.50 221 ASN A C 1
ATOM 1741 O O . ASN A 1 221 ? 15.634 -11.288 3.162 1.00 75.50 221 ASN A O 1
ATOM 1745 N N . GLN A 1 222 ? 13.897 -11.003 4.554 1.00 77.62 222 GLN A N 1
ATOM 1746 C CA . GLN A 1 222 ? 14.523 -9.904 5.305 1.00 77.62 222 GLN A CA 1
ATOM 1747 C C . GLN A 1 222 ? 15.725 -10.398 6.119 1.00 77.62 222 GLN A C 1
ATOM 1749 O O . GLN A 1 222 ? 15.659 -11.466 6.739 1.00 77.62 222 GLN A O 1
ATOM 1754 N N . THR A 1 223 ? 16.792 -9.605 6.176 1.00 77.62 223 THR A N 1
ATOM 1755 C CA . THR A 1 223 ? 17.980 -9.861 7.006 1.00 77.62 223 THR A CA 1
ATOM 1756 C C . THR A 1 223 ? 18.230 -8.689 7.960 1.00 77.62 223 THR A C 1
ATOM 1758 O O . THR A 1 223 ? 17.522 -7.685 7.914 1.00 77.62 223 THR A O 1
ATOM 1761 N N . HIS A 1 224 ? 19.221 -8.814 8.849 1.00 75.75 224 HIS A N 1
ATOM 1762 C CA . HIS A 1 224 ? 19.659 -7.694 9.695 1.00 75.75 224 HIS A CA 1
ATOM 1763 C C . HIS A 1 224 ? 20.275 -6.546 8.886 1.00 75.75 224 HIS A C 1
ATOM 1765 O O . HIS A 1 224 ? 20.241 -5.412 9.343 1.00 75.75 224 HIS A O 1
ATOM 1771 N N . GLN A 1 225 ? 20.814 -6.855 7.704 1.00 80.19 225 GLN A N 1
ATOM 1772 C CA . GLN A 1 225 ? 21.382 -5.881 6.779 1.00 80.19 225 GLN A CA 1
ATOM 1773 C C . GLN A 1 225 ? 20.301 -5.275 5.874 1.00 80.19 225 GLN A C 1
ATOM 1775 O O . GLN A 1 225 ? 20.242 -4.066 5.709 1.00 80.19 225 GLN A O 1
ATOM 1780 N N . TYR A 1 226 ? 19.407 -6.108 5.332 1.00 85.31 226 TYR A N 1
ATOM 1781 C CA . TYR A 1 226 ? 18.385 -5.685 4.377 1.00 85.31 226 TYR A CA 1
ATOM 1782 C C . TYR A 1 226 ? 16.986 -5.897 4.942 1.00 85.31 226 TYR A C 1
ATOM 1784 O O . TYR A 1 226 ? 16.414 -6.994 4.898 1.00 85.31 226 TYR A O 1
ATOM 1792 N N . PHE A 1 227 ? 16.412 -4.812 5.446 1.00 87.56 227 PHE A N 1
ATOM 1793 C CA . PHE A 1 227 ? 15.038 -4.772 5.937 1.00 87.56 227 PHE A CA 1
ATOM 1794 C C . PHE A 1 227 ? 14.010 -4.729 4.807 1.00 87.56 227 PHE A C 1
ATOM 1796 O O . PHE A 1 227 ? 12.864 -5.158 4.976 1.00 87.56 227 PHE A O 1
ATOM 1803 N N . HIS A 1 228 ? 14.425 -4.227 3.647 1.00 93.00 228 HIS A N 1
ATOM 1804 C CA . HIS A 1 228 ? 13.588 -4.046 2.477 1.00 93.00 228 HIS A CA 1
ATOM 1805 C C . HIS A 1 228 ? 14.168 -4.811 1.289 1.00 93.00 228 HIS A C 1
ATOM 1807 O O . HIS A 1 228 ? 15.362 -4.773 1.008 1.00 93.00 228 HIS A O 1
ATOM 1813 N N . CYS A 1 229 ? 13.317 -5.528 0.552 1.00 92.50 229 CYS A N 1
ATOM 1814 C CA . CYS A 1 229 ? 13.792 -6.296 -0.599 1.00 92.50 229 CYS A CA 1
ATOM 1815 C C . CYS A 1 229 ? 14.107 -5.422 -1.821 1.00 92.50 229 CYS A C 1
ATOM 1817 O O . CYS A 1 229 ? 14.776 -5.914 -2.725 1.00 92.50 229 CYS A O 1
ATOM 1819 N N . GLY A 1 230 ? 13.570 -4.195 -1.888 1.00 92.25 230 GLY A N 1
ATOM 1820 C CA . GLY A 1 230 ? 13.768 -3.277 -3.018 1.00 92.25 230 GLY A CA 1
ATOM 1821 C C . GLY A 1 230 ? 13.068 -3.658 -4.327 1.00 92.25 230 GLY A C 1
ATOM 1822 O O . GLY A 1 230 ? 13.214 -2.977 -5.338 1.00 92.25 230 GLY A O 1
ATOM 1823 N N . ARG A 1 231 ? 12.314 -4.761 -4.329 1.00 88.00 231 ARG A N 1
ATOM 1824 C CA . ARG A 1 231 ? 11.744 -5.374 -5.541 1.00 88.00 231 ARG A CA 1
ATOM 1825 C C . ARG A 1 231 ? 10.221 -5.453 -5.532 1.00 88.00 231 ARG A C 1
ATOM 1827 O O . ARG A 1 231 ? 9.591 -5.360 -6.576 1.00 88.00 231 ARG A O 1
ATOM 1834 N N . CYS A 1 232 ? 9.616 -5.619 -4.356 1.00 88.12 232 CYS A N 1
ATOM 1835 C CA . CYS A 1 232 ? 8.162 -5.664 -4.228 1.00 88.12 232 CYS A CA 1
ATOM 1836 C C . CYS A 1 232 ? 7.541 -4.268 -4.374 1.00 88.12 232 CYS A C 1
ATOM 1838 O O . CYS A 1 232 ? 8.165 -3.270 -4.004 1.00 88.12 232 CYS A O 1
ATOM 1840 N N . SER A 1 233 ? 6.284 -4.213 -4.821 1.00 89.12 233 SER A N 1
ATOM 1841 C CA . SER A 1 233 ? 5.532 -2.962 -5.001 1.00 89.12 233 SER A CA 1
ATOM 1842 C C . SER A 1 233 ? 5.528 -2.076 -3.753 1.00 89.12 233 SER A C 1
ATOM 1844 O O . SER A 1 233 ? 5.716 -0.874 -3.862 1.00 89.12 233 SER A O 1
ATOM 1846 N N . GLN A 1 234 ? 5.424 -2.663 -2.557 1.00 90.62 234 GLN A N 1
ATOM 1847 C CA . GLN A 1 234 ? 5.433 -1.913 -1.294 1.00 90.62 234 GLN A CA 1
ATOM 1848 C C . GLN A 1 234 ? 6.782 -1.243 -0.981 1.00 90.62 234 GLN A C 1
ATOM 1850 O O . GLN A 1 234 ? 6.822 -0.200 -0.332 1.00 90.62 234 GLN A O 1
ATOM 1855 N N . CYS A 1 235 ? 7.901 -1.838 -1.416 1.00 94.81 235 CYS A N 1
ATOM 1856 C CA . CYS A 1 235 ? 9.222 -1.216 -1.295 1.00 94.81 235 CYS A CA 1
ATOM 1857 C C . CYS A 1 235 ? 9.403 -0.104 -2.328 1.00 94.81 235 CYS A C 1
ATOM 1859 O O . CYS A 1 235 ? 9.956 0.936 -1.990 1.00 94.81 235 CYS A O 1
ATOM 1861 N N . ILE A 1 236 ? 8.930 -0.323 -3.557 1.00 95.81 236 ILE A N 1
ATOM 1862 C CA . ILE A 1 236 ? 8.996 0.663 -4.641 1.00 95.81 236 ILE A CA 1
ATOM 1863 C C . ILE A 1 236 ? 8.172 1.905 -4.269 1.00 95.81 236 ILE A C 1
ATOM 1865 O O . ILE A 1 236 ? 8.703 3.011 -4.291 1.00 95.81 236 ILE A O 1
ATOM 1869 N N . ASP A 1 237 ? 6.928 1.716 -3.820 1.00 96.19 237 ASP A N 1
ATOM 1870 C CA . ASP A 1 237 ? 6.040 2.797 -3.373 1.00 96.19 237 ASP A CA 1
ATOM 1871 C C . ASP A 1 237 ? 6.616 3.571 -2.184 1.00 96.19 237 ASP A C 1
ATOM 1873 O O . ASP A 1 237 ? 6.681 4.799 -2.208 1.00 96.19 237 ASP A O 1
ATOM 1877 N N . ARG A 1 238 ? 7.159 2.861 -1.182 1.00 97.31 238 ARG A N 1
ATOM 1878 C CA . ARG A 1 238 ? 7.892 3.491 -0.074 1.00 97.31 238 ARG A CA 1
ATOM 1879 C C . ARG A 1 238 ? 9.034 4.377 -0.577 1.00 97.31 238 ARG A C 1
ATOM 1881 O O . ARG A 1 238 ? 9.091 5.537 -0.186 1.00 97.31 238 ARG A O 1
ATOM 1888 N N . ARG A 1 239 ? 9.932 3.857 -1.422 1.00 97.75 239 ARG A N 1
ATOM 1889 C CA . ARG A 1 239 ? 11.097 4.621 -1.907 1.00 97.75 239 ARG A CA 1
ATOM 1890 C C . ARG A 1 239 ? 10.675 5.853 -2.696 1.00 97.75 239 ARG A C 1
ATOM 1892 O O . ARG A 1 239 ? 11.182 6.936 -2.427 1.00 97.75 239 ARG A O 1
ATOM 1899 N N . PHE A 1 240 ? 9.715 5.715 -3.610 1.00 98.44 240 PHE A N 1
ATOM 1900 C CA . PHE A 1 240 ? 9.186 6.862 -4.348 1.00 98.44 240 PHE A CA 1
ATOM 1901 C C . PHE A 1 240 ? 8.564 7.910 -3.425 1.00 98.44 240 PHE A C 1
ATOM 1903 O O . PHE A 1 240 ? 8.820 9.097 -3.605 1.00 98.44 240 PHE A O 1
ATOM 1910 N N . ALA A 1 241 ? 7.798 7.495 -2.414 1.00 98.44 241 ALA A N 1
ATOM 1911 C CA . ALA A 1 241 ? 7.230 8.412 -1.433 1.00 98.44 241 ALA A CA 1
ATOM 1912 C C . ALA A 1 241 ? 8.318 9.208 -0.695 1.00 98.44 241 ALA A C 1
ATOM 1914 O O . ALA A 1 241 ? 8.238 10.436 -0.647 1.00 98.44 241 ALA A O 1
ATOM 1915 N N . MET A 1 242 ? 9.358 8.530 -0.195 1.00 98.44 242 MET A N 1
ATOM 1916 C CA . MET A 1 242 ? 10.479 9.171 0.503 1.00 98.44 242 MET A CA 1
ATOM 1917 C C . MET A 1 242 ? 11.225 10.169 -0.396 1.00 98.44 242 MET A C 1
ATOM 1919 O O . MET A 1 242 ? 11.436 11.308 0.019 1.00 98.44 242 MET A O 1
ATOM 1923 N N . LEU A 1 243 ? 11.538 9.776 -1.637 1.00 98.25 243 LEU A N 1
ATOM 1924 C CA . LEU A 1 243 ? 12.211 10.623 -2.637 1.00 98.25 243 LEU A CA 1
ATOM 1925 C C . LEU A 1 243 ? 11.355 11.819 -3.078 1.00 98.25 243 LEU A C 1
ATOM 1927 O O . LEU A 1 243 ? 11.852 12.911 -3.350 1.00 98.25 243 LEU A O 1
ATOM 1931 N N . SER A 1 244 ? 10.036 11.635 -3.169 1.00 98.44 244 SER A N 1
ATOM 1932 C CA . SER A 1 244 ? 9.127 12.709 -3.582 1.00 98.44 244 SER A CA 1
ATOM 1933 C C . SER A 1 244 ? 9.022 13.821 -2.537 1.00 98.44 244 SER A C 1
ATOM 1935 O O . SER A 1 244 ? 8.755 14.966 -2.897 1.00 98.44 244 SER A O 1
ATOM 1937 N N . LYS A 1 245 ? 9.252 13.488 -1.260 1.00 98.31 245 LYS A N 1
ATOM 1938 C CA . LYS A 1 245 ? 9.144 14.400 -0.116 1.00 98.31 245 LYS A CA 1
ATOM 1939 C C . LYS A 1 245 ? 10.492 14.866 0.441 1.00 98.31 245 LYS A C 1
ATOM 1941 O O . LYS A 1 245 ? 10.492 15.608 1.418 1.00 98.31 245 LYS A O 1
ATOM 1946 N N . GLY A 1 246 ? 11.615 14.455 -0.153 1.00 97.62 246 GLY A N 1
ATOM 1947 C CA . GLY A 1 246 ? 12.953 14.826 0.325 1.00 97.62 246 GLY A CA 1
ATOM 1948 C C . GLY A 1 246 ? 13.256 14.288 1.728 1.00 97.62 246 GLY A C 1
ATOM 1949 O O . GLY A 1 246 ? 13.829 14.986 2.565 1.00 97.62 246 GLY A O 1
ATOM 1950 N N . LEU A 1 247 ? 12.773 13.080 2.034 1.00 97.75 247 LEU A N 1
ATOM 1951 C CA . LEU A 1 247 ? 12.913 12.445 3.348 1.00 97.75 247 LEU A CA 1
ATOM 1952 C C . LEU A 1 247 ? 13.911 11.274 3.336 1.00 97.75 247 LEU A C 1
ATOM 1954 O O . LEU A 1 247 ? 13.950 10.493 4.286 1.00 97.75 247 LEU A O 1
ATOM 1958 N N . GLU A 1 248 ? 14.736 11.145 2.297 1.00 95.56 248 GLU A N 1
ATOM 1959 C CA . GLU A 1 248 ? 15.651 10.019 2.058 1.00 95.56 248 GLU A CA 1
ATOM 1960 C C . GLU A 1 248 ? 16.588 9.762 3.240 1.00 95.56 248 GLU A C 1
ATOM 1962 O O . GLU A 1 248 ? 16.874 8.615 3.568 1.00 95.56 248 GLU A O 1
ATOM 1967 N N . ARG A 1 249 ? 16.997 10.818 3.956 1.00 96.75 249 ARG A N 1
ATOM 1968 C CA . ARG A 1 249 ? 17.846 10.704 5.156 1.00 96.75 249 ARG A CA 1
ATOM 1969 C C . ARG A 1 249 ? 17.252 9.823 6.264 1.00 96.75 249 ARG A C 1
ATOM 1971 O O . ARG A 1 249 ? 17.988 9.359 7.127 1.00 96.75 249 ARG A O 1
ATOM 1978 N N . PHE A 1 250 ? 15.932 9.637 6.277 1.00 97.31 250 PHE A N 1
ATOM 1979 C CA . PHE A 1 250 ? 15.217 8.818 7.259 1.00 97.31 250 PHE A CA 1
ATOM 1980 C C . PHE A 1 250 ? 14.888 7.406 6.750 1.00 97.31 250 PHE A C 1
ATOM 1982 O O . PHE A 1 250 ? 14.327 6.596 7.487 1.00 97.31 250 PHE A O 1
ATOM 1989 N N . ASP A 1 251 ? 15.219 7.103 5.496 1.00 95.88 251 ASP A N 1
ATOM 1990 C CA . ASP A 1 251 ? 15.036 5.802 4.861 1.00 95.88 251 ASP A CA 1
ATOM 1991 C C . ASP A 1 251 ? 16.288 5.500 4.027 1.00 95.88 251 ASP A C 1
ATOM 1993 O O . ASP A 1 251 ? 16.318 5.799 2.835 1.00 95.88 251 ASP A O 1
ATOM 1997 N N . PRO A 1 252 ? 17.361 4.986 4.643 1.00 93.25 252 PRO A N 1
ATOM 1998 C CA . PRO A 1 252 ? 18.650 4.875 3.976 1.00 93.25 252 PRO A CA 1
ATOM 1999 C C . PRO A 1 252 ? 18.631 3.791 2.888 1.00 93.25 252 PRO A C 1
ATOM 2001 O O . PRO A 1 252 ? 17.931 2.781 2.995 1.00 93.25 252 PRO A O 1
ATOM 2004 N N . GLU A 1 253 ? 19.390 4.017 1.815 1.00 93.12 253 GLU A N 1
ATOM 2005 C CA . GLU A 1 253 ? 19.451 3.133 0.639 1.00 93.12 253 GLU A CA 1
ATOM 2006 C C . GLU A 1 253 ? 20.010 1.746 0.969 1.00 93.12 253 GLU A C 1
ATOM 2008 O O . GLU A 1 253 ? 19.514 0.741 0.465 1.00 93.12 253 GLU A O 1
ATOM 2013 N N . ASP A 1 254 ? 20.974 1.671 1.885 1.00 91.38 254 ASP A N 1
ATOM 2014 C CA . ASP A 1 254 ? 21.622 0.429 2.317 1.00 91.38 254 ASP A CA 1
ATOM 2015 C C . ASP A 1 254 ? 20.678 -0.548 3.046 1.00 91.38 254 ASP A C 1
ATOM 2017 O O . ASP A 1 254 ? 20.947 -1.750 3.105 1.00 91.38 254 ASP A O 1
ATOM 2021 N N . ALA A 1 255 ? 19.523 -0.071 3.525 1.00 91.25 255 ALA A N 1
ATOM 2022 C CA . ALA A 1 255 ? 18.463 -0.910 4.078 1.00 91.25 255 ALA A CA 1
ATOM 2023 C C . ALA A 1 255 ? 17.720 -1.727 3.001 1.00 91.25 255 ALA A C 1
ATOM 2025 O O . ALA A 1 255 ? 16.920 -2.617 3.338 1.00 91.25 255 ALA A O 1
ATOM 2026 N N . TYR A 1 256 ? 17.960 -1.433 1.718 1.00 94.44 256 TYR A N 1
ATOM 2027 C CA . TYR A 1 256 ? 17.351 -2.083 0.566 1.00 94.44 256 TYR A CA 1
ATOM 2028 C C . TYR A 1 256 ? 18.332 -3.041 -0.101 1.00 94.44 256 TYR A C 1
ATOM 2030 O O . TYR A 1 256 ? 19.465 -2.703 -0.409 1.00 94.44 256 TYR A O 1
ATOM 2038 N N . ARG A 1 257 ? 17.867 -4.260 -0.386 1.00 93.56 257 ARG A N 1
ATOM 2039 C CA . ARG A 1 257 ? 18.661 -5.239 -1.145 1.00 93.56 257 ARG A CA 1
ATOM 2040 C C . ARG A 1 257 ? 18.855 -4.849 -2.615 1.00 93.56 257 ARG A C 1
ATOM 2042 O O . ARG A 1 257 ? 19.773 -5.348 -3.253 1.00 93.56 257 ARG A O 1
ATOM 2049 N N . VAL A 1 258 ? 17.920 -4.071 -3.149 1.00 94.00 258 VAL A N 1
ATOM 2050 C CA . VAL A 1 258 ? 17.970 -3.512 -4.499 1.00 94.00 258 VAL A CA 1
ATOM 2051 C C . VAL A 1 258 ? 17.523 -2.065 -4.372 1.00 94.00 258 VAL A C 1
ATOM 2053 O O . VAL A 1 258 ? 16.338 -1.817 -4.128 1.00 94.00 258 VAL A O 1
ATOM 2056 N N . ASP A 1 259 ? 18.448 -1.124 -4.488 1.00 95.62 259 ASP A N 1
ATOM 2057 C CA . ASP A 1 259 ? 18.105 0.292 -4.505 1.00 95.62 259 ASP A CA 1
ATOM 2058 C C . ASP A 1 259 ? 17.149 0.604 -5.670 1.00 95.62 259 ASP A C 1
ATOM 2060 O O . ASP A 1 259 ? 17.130 -0.066 -6.708 1.00 95.62 259 ASP A O 1
ATOM 2064 N N . LEU A 1 260 ? 16.278 1.597 -5.476 1.00 96.19 260 LEU A N 1
ATOM 2065 C CA . LEU A 1 260 ? 15.257 1.930 -6.460 1.00 96.19 260 LEU A CA 1
ATOM 2066 C C . LEU A 1 260 ? 15.879 2.417 -7.776 1.00 96.19 260 LEU A C 1
ATOM 2068 O O . LEU A 1 260 ? 15.444 1.963 -8.839 1.00 96.19 260 LEU A O 1
ATOM 2072 N N . MET A 1 261 ? 16.870 3.308 -7.685 1.00 95.50 261 MET A N 1
ATOM 2073 C CA . MET A 1 261 ? 17.397 4.075 -8.815 1.00 95.50 261 MET A CA 1
ATOM 2074 C C . MET A 1 261 ? 18.744 3.558 -9.310 1.00 95.50 261 MET A C 1
ATOM 2076 O O . MET A 1 261 ? 18.998 3.573 -10.513 1.00 95.50 261 MET A O 1
ATOM 2080 N N . SER A 1 262 ? 19.591 3.104 -8.393 1.00 93.56 262 SER A N 1
ATOM 2081 C CA . SER A 1 262 ? 21.001 2.837 -8.666 1.00 93.56 262 SER A CA 1
ATOM 2082 C C . SER A 1 262 ? 21.265 1.395 -9.084 1.00 93.56 262 SER A C 1
ATOM 2084 O O . SER A 1 262 ? 22.170 1.148 -9.874 1.00 93.56 262 SER A O 1
ATOM 2086 N N . ASP A 1 263 ? 20.460 0.441 -8.614 1.00 95.62 263 ASP A N 1
ATOM 2087 C CA . ASP A 1 263 ? 20.727 -0.978 -8.837 1.00 95.62 263 ASP A CA 1
ATOM 2088 C C . ASP A 1 263 ? 20.055 -1.543 -10.096 1.00 95.62 263 ASP A C 1
ATOM 2090 O O . ASP A 1 263 ? 18.920 -1.211 -10.460 1.00 95.62 263 ASP A O 1
ATOM 2094 N N . ALA A 1 264 ? 20.753 -2.481 -10.737 1.00 93.81 264 ALA A N 1
ATOM 2095 C CA . ALA A 1 264 ? 20.249 -3.247 -11.870 1.00 93.81 264 ALA A CA 1
ATOM 2096 C C . ALA A 1 264 ? 19.198 -4.293 -11.451 1.00 93.81 264 ALA A C 1
ATOM 2098 O O . ALA A 1 264 ? 19.284 -4.917 -10.389 1.00 93.81 264 ALA A O 1
ATOM 2099 N N . ARG A 1 265 ? 18.223 -4.557 -12.333 1.00 91.88 265 ARG A N 1
ATOM 2100 C CA . ARG A 1 265 ? 17.159 -5.561 -12.140 1.00 91.88 265 ARG A CA 1
ATOM 2101 C C . ARG A 1 265 ? 17.275 -6.694 -13.176 1.00 91.88 265 ARG A C 1
ATOM 2103 O O . ARG A 1 265 ? 16.555 -6.686 -14.183 1.00 91.88 265 ARG A O 1
ATOM 2110 N N . PRO A 1 266 ? 18.148 -7.698 -12.934 1.00 77.94 266 PRO A N 1
ATOM 2111 C CA . PRO A 1 266 ? 18.375 -8.805 -13.869 1.00 77.94 266 PRO A CA 1
ATOM 2112 C C . PRO A 1 266 ? 17.155 -9.708 -14.036 1.00 77.94 266 PRO A C 1
ATOM 2114 O O . PRO A 1 266 ? 16.913 -10.253 -15.112 1.00 77.94 266 PRO A O 1
ATOM 2117 N N . ASN A 1 267 ? 16.356 -9.856 -12.979 1.00 84.00 267 ASN A N 1
ATOM 2118 C CA . ASN A 1 267 ? 15.125 -10.624 -13.030 1.00 84.00 267 ASN A CA 1
ATOM 2119 C C . ASN A 1 267 ? 14.029 -9.839 -13.773 1.00 84.00 267 ASN A C 1
ATOM 2121 O O . ASN A 1 267 ? 13.689 -8.720 -13.389 1.00 84.00 267 ASN A O 1
ATOM 2125 N N . GLY A 1 268 ? 13.440 -10.446 -14.808 1.00 79.75 268 GLY A N 1
ATOM 2126 C CA . GLY A 1 268 ? 12.403 -9.804 -15.622 1.00 79.75 268 GLY A CA 1
ATOM 2127 C C . GLY A 1 268 ? 11.131 -9.426 -14.851 1.00 79.75 268 GLY A C 1
ATOM 2128 O O . GLY A 1 268 ? 10.526 -8.410 -15.165 1.00 79.75 268 GLY A O 1
ATOM 2129 N N . ILE A 1 269 ? 10.753 -10.181 -13.813 1.00 79.31 269 ILE A N 1
ATOM 2130 C CA . ILE A 1 269 ? 9.571 -9.881 -12.985 1.00 79.31 269 ILE A CA 1
ATOM 2131 C C . ILE A 1 269 ? 9.825 -8.637 -12.134 1.00 79.31 269 ILE A C 1
ATOM 2133 O O . ILE A 1 269 ? 8.980 -7.749 -12.078 1.00 79.31 269 ILE A O 1
ATOM 2137 N N . ASP A 1 270 ? 10.995 -8.553 -11.496 1.00 84.38 270 ASP A N 1
ATOM 2138 C CA . ASP A 1 270 ? 11.371 -7.394 -10.676 1.00 84.38 270 ASP A CA 1
ATOM 2139 C C . ASP A 1 270 ? 11.483 -6.126 -11.537 1.00 84.38 270 ASP A C 1
ATOM 2141 O O . ASP A 1 270 ? 11.105 -5.032 -11.111 1.00 84.38 270 ASP A O 1
ATOM 2145 N N . ARG A 1 271 ? 11.976 -6.283 -12.771 1.00 86.50 271 ARG A N 1
ATOM 2146 C CA . ARG A 1 271 ? 12.055 -5.217 -13.769 1.00 86.50 271 ARG A CA 1
ATOM 2147 C C . ARG A 1 271 ? 10.674 -4.725 -14.192 1.00 86.50 271 ARG A C 1
ATOM 2149 O O . ARG A 1 271 ? 10.416 -3.526 -14.151 1.00 86.50 271 ARG A O 1
ATOM 2156 N N . GLU A 1 272 ? 9.791 -5.648 -14.558 1.00 85.31 272 GLU A N 1
ATOM 2157 C CA . GLU A 1 272 ? 8.428 -5.329 -14.978 1.00 85.31 272 GLU A CA 1
ATOM 2158 C C . GLU A 1 272 ? 7.622 -4.709 -13.833 1.00 85.31 272 GLU A C 1
ATOM 2160 O O . GLU A 1 272 ? 6.894 -3.744 -14.047 1.00 85.31 272 GLU A O 1
ATOM 2165 N N . MET A 1 273 ? 7.807 -5.179 -12.597 1.00 85.00 273 MET A N 1
ATOM 2166 C CA . MET A 1 273 ? 7.195 -4.579 -11.409 1.00 85.00 273 MET A CA 1
ATOM 2167 C C . MET A 1 273 ? 7.572 -3.098 -11.267 1.00 85.00 273 MET A C 1
ATOM 2169 O O . MET A 1 273 ? 6.696 -2.258 -11.090 1.00 85.00 273 MET A O 1
ATOM 2173 N N . ALA A 1 274 ? 8.859 -2.760 -11.390 1.00 90.81 274 ALA A N 1
ATOM 2174 C CA . ALA A 1 274 ? 9.325 -1.379 -11.280 1.00 90.81 274 ALA A CA 1
ATOM 2175 C C . ALA A 1 274 ? 8.882 -0.503 -12.465 1.00 90.81 274 ALA A C 1
ATOM 2177 O O . ALA A 1 274 ? 8.396 0.608 -12.264 1.00 90.81 274 ALA A O 1
ATOM 2178 N N . LEU A 1 275 ? 8.990 -1.006 -13.698 1.00 89.88 275 LEU A N 1
ATOM 2179 C CA . LEU A 1 275 ? 8.589 -0.256 -14.891 1.00 89.88 275 LEU A CA 1
ATOM 2180 C C . LEU A 1 275 ? 7.083 -0.036 -14.978 1.00 89.88 275 LEU A C 1
ATOM 2182 O O . LEU A 1 275 ? 6.634 1.032 -15.387 1.00 89.88 275 LEU A O 1
ATOM 2186 N N . SER A 1 276 ? 6.292 -1.051 -14.647 1.00 87.38 276 SER A N 1
ATOM 2187 C CA . SER A 1 276 ? 4.832 -0.959 -14.681 1.00 87.38 276 SER A CA 1
ATOM 2188 C C . SER A 1 276 ? 4.309 -0.012 -13.596 1.00 87.38 276 SER A C 1
ATOM 2190 O O . SER A 1 276 ? 3.392 0.763 -13.854 1.00 87.38 276 SER A O 1
ATOM 2192 N N . TYR A 1 277 ? 4.975 0.037 -12.436 1.00 91.25 277 TYR A N 1
ATOM 2193 C CA . TYR A 1 277 ? 4.705 1.023 -11.392 1.00 91.25 277 TYR A CA 1
ATOM 2194 C C . TYR A 1 277 ? 4.868 2.468 -11.897 1.00 91.25 277 TYR A C 1
ATOM 2196 O O . TYR A 1 277 ? 3.971 3.292 -11.721 1.00 91.25 277 TYR A O 1
ATOM 2204 N N . VAL A 1 278 ? 5.975 2.776 -12.585 1.00 93.44 278 VAL A N 1
ATOM 2205 C CA . VAL A 1 278 ? 6.203 4.121 -13.146 1.00 93.44 278 VAL A CA 1
ATOM 2206 C C . VAL A 1 278 ? 5.262 4.415 -14.320 1.00 93.44 278 VAL A C 1
ATOM 2208 O O . VAL A 1 278 ? 4.730 5.519 -14.404 1.00 93.44 278 VAL A O 1
ATOM 2211 N N . ARG A 1 279 ? 4.992 3.444 -15.204 1.00 89.25 279 ARG A N 1
ATOM 2212 C CA . ARG A 1 279 ? 4.019 3.609 -16.304 1.00 89.25 279 ARG A CA 1
ATOM 2213 C C . ARG A 1 279 ? 2.625 3.958 -15.788 1.00 89.25 279 ARG A C 1
ATOM 2215 O O . ARG A 1 279 ? 2.005 4.886 -16.298 1.00 89.25 279 ARG A O 1
ATOM 2222 N N . ASN A 1 280 ? 2.167 3.275 -14.743 1.00 88.69 280 ASN A N 1
ATOM 2223 C CA . ASN A 1 280 ? 0.917 3.614 -14.074 1.00 88.69 280 ASN A CA 1
ATOM 2224 C C . ASN A 1 280 ? 0.919 5.039 -13.532 1.00 88.69 280 ASN A C 1
ATOM 2226 O O . ASN A 1 280 ? -0.045 5.767 -13.732 1.00 88.69 280 ASN A O 1
ATOM 2230 N N . ALA A 1 281 ? 2.000 5.454 -12.872 1.00 93.19 281 ALA A N 1
ATOM 2231 C CA . ALA A 1 281 ? 2.101 6.813 -12.362 1.00 93.19 281 ALA A CA 1
ATOM 2232 C C . ALA A 1 281 ? 1.998 7.874 -13.471 1.00 93.19 281 ALA A C 1
ATOM 2234 O O . ALA A 1 281 ? 1.342 8.891 -13.263 1.00 93.19 281 ALA A O 1
ATOM 2235 N N . VAL A 1 282 ? 2.573 7.619 -14.652 1.00 91.38 282 VAL A N 1
ATOM 2236 C CA . VAL A 1 282 ? 2.417 8.493 -15.830 1.00 91.38 282 VAL A CA 1
ATOM 2237 C C . VAL A 1 282 ? 0.957 8.553 -16.281 1.00 91.38 282 VAL A C 1
ATOM 2239 O O . VAL A 1 282 ? 0.443 9.642 -16.521 1.00 91.38 282 VAL A O 1
ATOM 2242 N N . LEU A 1 283 ? 0.265 7.409 -16.349 1.00 89.12 283 LEU A N 1
ATOM 2243 C CA . LEU A 1 283 ? -1.169 7.379 -16.664 1.00 89.12 283 LEU A CA 1
ATOM 2244 C C . LEU A 1 283 ? -1.992 8.156 -15.633 1.00 89.12 283 LEU A C 1
ATOM 2246 O O . LEU A 1 283 ? -2.995 8.767 -15.990 1.00 89.12 283 LEU A O 1
ATOM 2250 N N . PHE A 1 284 ? -1.571 8.132 -14.368 1.00 93.38 284 PHE A N 1
ATOM 2251 C CA . PHE A 1 284 ? -2.266 8.800 -13.280 1.00 93.38 284 PHE A CA 1
ATOM 2252 C C . PHE A 1 284 ? -2.010 10.305 -13.197 1.00 93.38 284 PHE A C 1
ATOM 2254 O O . PHE A 1 284 ? -2.912 10.994 -12.753 1.00 93.38 284 PHE A O 1
ATOM 2261 N N . GLU A 1 285 ? -0.848 10.823 -13.619 1.00 91.44 285 GLU A N 1
ATOM 2262 C CA . GLU A 1 285 ? -0.414 12.227 -13.427 1.00 91.44 285 GLU A CA 1
ATOM 2263 C C . GLU A 1 285 ? -1.446 13.275 -13.885 1.00 91.44 285 GLU A C 1
ATOM 2265 O O . GLU A 1 285 ? -1.514 14.358 -13.295 1.00 91.44 285 GLU A O 1
ATOM 2270 N N . ASN A 1 286 ? -2.254 12.937 -14.898 1.00 86.25 286 ASN A N 1
ATOM 2271 C CA . ASN A 1 286 ? -3.317 13.781 -15.453 1.00 86.25 286 ASN A CA 1
ATOM 2272 C C . ASN A 1 286 ? -4.618 12.999 -15.711 1.00 86.25 286 ASN A C 1
ATOM 2274 O O . ASN A 1 286 ? -5.354 13.280 -16.660 1.00 86.25 286 ASN A O 1
ATOM 2278 N N . ALA A 1 287 ? -4.886 11.964 -14.917 1.00 84.62 287 ALA A N 1
ATOM 2279 C CA . ALA A 1 287 ? -6.038 11.109 -15.139 1.00 84.62 287 ALA A CA 1
ATOM 2280 C C . ALA A 1 287 ? -7.353 11.827 -14.798 1.00 84.62 287 ALA A C 1
ATOM 2282 O O . ALA A 1 287 ? -7.577 12.259 -13.665 1.00 84.62 287 ALA A O 1
ATOM 2283 N N . THR A 1 288 ? -8.258 11.908 -15.773 1.00 90.62 288 THR A N 1
ATOM 2284 C CA . THR A 1 288 ? -9.646 12.333 -15.554 1.00 90.62 288 THR A CA 1
ATOM 2285 C C . THR A 1 288 ? -10.510 11.147 -15.109 1.00 90.62 288 THR A C 1
ATOM 2287 O O . THR A 1 288 ? -10.147 9.998 -15.387 1.00 90.62 288 THR A O 1
ATOM 2290 N N . PRO A 1 289 ? -11.670 11.379 -14.464 1.00 91.94 289 PRO A N 1
ATOM 2291 C CA . PRO A 1 289 ? -12.627 10.316 -14.153 1.00 91.94 289 PRO A CA 1
ATOM 2292 C C . PRO A 1 289 ? -12.933 9.396 -15.347 1.00 91.94 289 PRO A C 1
ATOM 2294 O O . PRO A 1 289 ? -12.812 8.178 -15.229 1.00 91.94 289 PRO A O 1
ATOM 2297 N N . ASP A 1 290 ? -13.210 9.965 -16.523 1.00 89.12 290 ASP A N 1
ATOM 2298 C CA . ASP A 1 290 ? -13.507 9.192 -17.736 1.00 89.12 290 ASP A CA 1
ATOM 2299 C C . ASP A 1 290 ? -12.311 8.373 -18.227 1.00 89.12 290 ASP A C 1
ATOM 2301 O O . ASP A 1 290 ? -12.463 7.230 -18.664 1.00 89.12 290 ASP A O 1
ATOM 2305 N N . ALA A 1 291 ? -11.103 8.943 -18.168 1.00 87.38 291 ALA A N 1
ATOM 2306 C CA . ALA A 1 291 ? -9.886 8.226 -18.531 1.00 87.38 291 ALA A CA 1
ATOM 2307 C C . ALA A 1 291 ? -9.627 7.059 -17.569 1.00 87.38 291 ALA A C 1
ATOM 2309 O O . ALA A 1 291 ? -9.234 5.978 -18.007 1.00 87.38 291 ALA A O 1
ATOM 2310 N N . LEU A 1 292 ? -9.887 7.242 -16.273 1.00 88.81 292 LEU A N 1
ATOM 2311 C CA . LEU A 1 292 ? -9.749 6.180 -15.279 1.00 88.81 292 LEU A CA 1
ATOM 2312 C C . LEU A 1 292 ? -10.765 5.066 -15.484 1.00 88.81 292 LEU A C 1
ATOM 2314 O O . LEU A 1 292 ? -10.377 3.908 -15.433 1.00 88.81 292 LEU A O 1
ATOM 2318 N N . ILE A 1 293 ? -12.030 5.384 -15.757 1.00 88.81 293 ILE A N 1
ATOM 2319 C CA . ILE A 1 293 ? -13.049 4.362 -16.031 1.00 88.81 293 ILE A CA 1
ATOM 2320 C C . ILE A 1 293 ? -12.684 3.573 -17.290 1.00 88.81 293 ILE A C 1
ATOM 2322 O O . ILE A 1 293 ? -12.776 2.349 -17.295 1.00 88.81 293 ILE A O 1
ATOM 2326 N N . ARG A 1 294 ? -12.217 4.256 -18.340 1.00 86.00 294 ARG A N 1
ATOM 2327 C CA . ARG A 1 294 ? -11.817 3.625 -19.604 1.00 86.00 294 ARG A CA 1
ATOM 2328 C C . ARG A 1 294 ? -10.614 2.696 -19.442 1.00 86.00 294 ARG A C 1
ATOM 2330 O O . ARG A 1 294 ? -10.634 1.585 -19.959 1.00 86.00 294 ARG A O 1
ATOM 2337 N N . ASN A 1 295 ? -9.577 3.151 -18.738 1.00 83.00 295 ASN A N 1
ATOM 2338 C CA . ASN A 1 295 ? -8.321 2.410 -18.587 1.00 83.00 295 ASN A CA 1
ATOM 2339 C C . ASN A 1 295 ? -8.368 1.387 -17.440 1.00 83.00 295 ASN A C 1
ATOM 2341 O O . ASN A 1 295 ? -7.686 0.366 -17.489 1.00 83.00 295 ASN A O 1
ATOM 2345 N N . PHE A 1 296 ? -9.180 1.646 -16.413 1.00 87.38 296 PHE A N 1
ATOM 2346 C CA . PHE A 1 296 ? -9.310 0.830 -15.207 1.00 87.38 296 PHE A CA 1
ATOM 2347 C C . PHE A 1 296 ? -10.781 0.687 -14.771 1.00 87.38 296 PHE A C 1
ATOM 2349 O O . PHE A 1 296 ? -11.135 1.139 -13.680 1.00 87.38 296 PHE A O 1
ATOM 2356 N N . PRO A 1 297 ? -11.646 -0.011 -15.535 1.00 87.56 297 PRO A N 1
ATOM 2357 C CA . PRO A 1 297 ? -13.068 -0.165 -15.188 1.00 87.56 297 PRO A CA 1
ATOM 2358 C C . PRO A 1 297 ? -13.310 -0.737 -13.783 1.00 87.56 297 PRO A C 1
ATOM 2360 O O . PRO A 1 297 ? -14.312 -0.440 -13.136 1.00 87.56 297 PRO A O 1
ATOM 2363 N N . VAL A 1 298 ? -12.352 -1.519 -13.270 1.00 86.06 298 VAL A N 1
ATOM 2364 C CA . VAL A 1 298 ? -12.363 -2.078 -11.909 1.00 86.06 298 VAL A CA 1
ATOM 2365 C C . VAL A 1 298 ? -12.429 -1.012 -10.809 1.00 86.06 298 VAL A C 1
ATOM 2367 O O . VAL A 1 298 ? -12.832 -1.320 -9.692 1.00 86.06 298 VAL A O 1
ATOM 2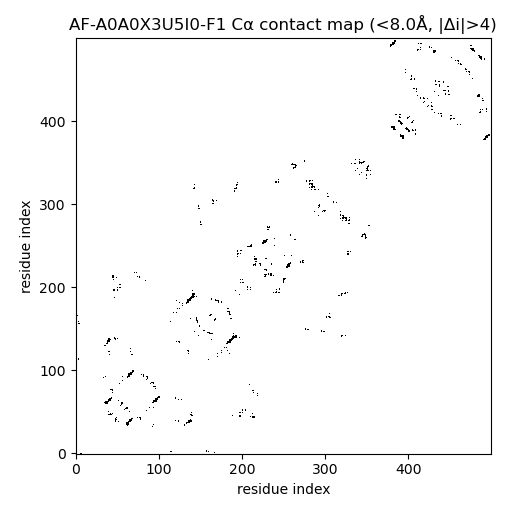370 N N . VAL A 1 299 ? -12.096 0.249 -11.099 1.00 90.50 299 VAL A N 1
ATOM 2371 C CA . VAL A 1 299 ? -12.253 1.363 -10.152 1.00 90.50 299 VAL A CA 1
ATOM 2372 C C . VAL A 1 299 ? -13.704 1.518 -9.680 1.00 90.50 299 VAL A C 1
ATOM 2374 O O . VAL A 1 299 ? -13.945 1.903 -8.535 1.00 90.50 299 VAL A O 1
ATOM 2377 N N . LEU A 1 300 ? -14.677 1.127 -10.511 1.00 91.56 300 LEU A N 1
ATOM 2378 C CA . LEU A 1 300 ? -16.100 1.173 -10.178 1.00 91.56 300 LEU A CA 1
ATOM 2379 C C . LEU A 1 300 ? -16.469 0.232 -9.020 1.00 91.56 300 LEU A C 1
ATOM 2381 O O . LEU A 1 300 ? -17.412 0.514 -8.280 1.00 91.56 300 LEU A O 1
ATOM 2385 N N . ASP A 1 301 ? -15.701 -0.842 -8.788 1.00 90.94 301 ASP A N 1
ATOM 2386 C CA . ASP A 1 301 ? -15.881 -1.675 -7.593 1.00 90.94 301 ASP A CA 1
ATOM 2387 C C . ASP A 1 301 ? -15.660 -0.870 -6.307 1.00 90.94 301 ASP A C 1
ATOM 2389 O O . ASP A 1 301 ? -16.309 -1.147 -5.298 1.00 90.94 301 ASP A O 1
ATOM 2393 N N . ALA A 1 302 ? -14.743 0.102 -6.315 1.00 92.81 302 ALA A N 1
ATOM 2394 C CA . ALA A 1 302 ? -14.499 0.981 -5.178 1.00 92.81 302 ALA A CA 1
ATOM 2395 C C . ALA A 1 302 ? -15.582 2.058 -5.076 1.00 92.81 302 ALA A C 1
ATOM 2397 O O . ALA A 1 302 ? -16.178 2.201 -4.010 1.00 92.81 302 ALA A O 1
ATOM 2398 N N . VAL A 1 303 ? -15.869 2.751 -6.186 1.00 94.75 303 VAL A N 1
ATOM 2399 C CA . VAL A 1 303 ? -16.856 3.846 -6.270 1.00 94.75 303 VAL A CA 1
ATOM 2400 C C . VAL A 1 303 ? -18.208 3.429 -5.693 1.00 94.75 303 VAL A C 1
ATOM 2402 O O . VAL A 1 303 ? -18.747 4.116 -4.833 1.00 94.75 303 VAL A O 1
ATOM 2405 N N . ASN A 1 304 ? -18.702 2.252 -6.081 1.00 93.81 304 ASN A N 1
ATOM 2406 C CA . ASN A 1 304 ? -20.015 1.749 -5.667 1.00 93.81 304 ASN A CA 1
ATOM 2407 C C . ASN A 1 304 ? -20.111 1.346 -4.181 1.00 93.81 304 ASN A C 1
ATOM 2409 O O . ASN A 1 304 ? -21.170 0.910 -3.738 1.00 93.81 304 ASN A O 1
ATOM 2413 N N . HIS A 1 305 ? -19.015 1.423 -3.420 1.00 94.38 305 HIS A N 1
ATOM 2414 C CA . HIS A 1 305 ? -18.960 0.997 -2.017 1.00 94.38 305 HIS A CA 1
ATOM 2415 C C . HIS A 1 305 ? -18.501 2.107 -1.063 1.00 94.38 305 HIS A C 1
ATOM 2417 O O . HIS A 1 305 ? -18.205 1.821 0.100 1.00 94.38 305 HIS A O 1
ATOM 2423 N N . PHE A 1 306 ? -18.457 3.354 -1.533 1.00 92.75 306 PHE A N 1
ATOM 2424 C CA . PHE A 1 306 ? -18.392 4.521 -0.660 1.00 92.75 306 PHE A CA 1
ATOM 2425 C C . PHE A 1 306 ? -19.787 4.926 -0.184 1.00 92.75 306 PHE A C 1
ATOM 2427 O O . PHE A 1 306 ? -20.785 4.650 -0.840 1.00 92.75 306 PHE A O 1
ATOM 2434 N N . ASP A 1 307 ? -19.844 5.599 0.965 1.00 88.75 307 ASP A N 1
ATOM 2435 C CA . ASP A 1 307 ? -21.089 6.186 1.476 1.00 88.75 307 ASP A CA 1
ATOM 2436 C C . ASP A 1 307 ? -21.411 7.543 0.807 1.00 88.75 307 ASP A C 1
ATOM 2438 O O . ASP A 1 307 ? -22.492 8.093 1.003 1.00 88.75 307 ASP A O 1
ATOM 2442 N N . SER A 1 308 ? -20.479 8.095 0.020 1.00 92.19 308 SER A N 1
ATOM 2443 C CA . SER A 1 308 ? -20.661 9.314 -0.773 1.00 92.19 308 SER A CA 1
ATOM 2444 C C . SER A 1 308 ? -21.257 9.018 -2.161 1.00 92.19 308 SER A C 1
ATOM 2446 O O . SER A 1 308 ? -21.173 7.883 -2.636 1.00 92.19 308 SER A O 1
ATOM 2448 N N . PRO A 1 309 ? -21.832 10.026 -2.850 1.00 96.44 309 PRO A N 1
ATOM 2449 C CA . PRO A 1 309 ? -22.322 9.860 -4.217 1.00 96.44 309 PRO A CA 1
ATOM 2450 C C . PRO A 1 309 ? -21.230 9.343 -5.174 1.00 96.44 309 PRO A C 1
ATOM 2452 O O . PRO A 1 309 ? -20.070 9.750 -5.028 1.00 96.44 309 PRO A O 1
ATOM 2455 N N . PRO A 1 310 ? -21.575 8.513 -6.183 1.00 95.31 310 PRO A N 1
ATOM 2456 C CA . PRO A 1 310 ? -20.603 7.927 -7.110 1.00 95.31 310 PRO A CA 1
ATOM 2457 C C . PRO A 1 310 ? -19.666 8.944 -7.769 1.00 95.31 310 PRO A C 1
ATOM 2459 O O . PRO A 1 310 ? -18.457 8.726 -7.796 1.00 95.31 310 PRO A O 1
ATOM 2462 N N . ASP A 1 311 ? -20.185 10.090 -8.211 1.00 94.88 311 ASP A N 1
ATOM 2463 C CA . ASP A 1 311 ? -19.374 11.132 -8.855 1.00 94.88 311 ASP A CA 1
ATOM 2464 C C . ASP A 1 311 ? -18.363 11.761 -7.888 1.00 94.88 311 ASP A C 1
ATOM 2466 O O . ASP A 1 311 ? -17.211 12.027 -8.247 1.00 94.88 311 ASP A O 1
ATOM 2470 N N . THR A 1 312 ? -18.760 11.948 -6.625 1.00 95.81 312 THR A N 1
ATOM 2471 C CA . THR A 1 312 ? -17.875 12.437 -5.562 1.00 95.81 312 THR A CA 1
ATOM 2472 C C . THR A 1 312 ? -16.787 11.414 -5.250 1.00 95.81 312 THR A C 1
ATOM 2474 O O . THR A 1 312 ? -15.612 11.771 -5.154 1.00 95.81 312 THR A O 1
ATOM 2477 N N . ALA A 1 313 ? -17.154 10.136 -5.124 1.00 96.12 313 ALA A N 1
ATOM 2478 C CA . ALA A 1 313 ? -16.203 9.054 -4.890 1.00 96.12 313 ALA A CA 1
ATOM 2479 C C . ALA A 1 313 ? -15.213 8.903 -6.057 1.00 96.12 313 ALA A C 1
ATOM 2481 O O . ALA A 1 313 ? -14.009 8.771 -5.832 1.00 96.12 313 ALA A O 1
ATOM 2482 N N . MET A 1 314 ? -15.696 8.985 -7.297 1.00 96.25 314 MET A N 1
ATOM 2483 C CA . MET A 1 314 ? -14.859 8.912 -8.491 1.00 96.25 314 MET A CA 1
ATOM 2484 C C . MET A 1 314 ? -13.896 10.101 -8.582 1.00 96.25 314 MET A C 1
ATOM 2486 O O . MET A 1 314 ? -12.711 9.911 -8.857 1.00 96.25 314 MET A O 1
ATOM 2490 N N . SER A 1 315 ? -14.369 11.312 -8.276 1.00 95.50 315 SER A N 1
ATOM 2491 C CA . SER A 1 315 ? -13.533 12.520 -8.236 1.00 95.50 315 SER A CA 1
ATOM 2492 C C . SER A 1 315 ? -12.441 12.423 -7.167 1.00 95.50 315 SER A C 1
ATOM 2494 O O . SER A 1 315 ? -11.284 12.731 -7.439 1.00 95.50 315 SER A O 1
ATOM 2496 N N . MET A 1 316 ? -12.776 11.921 -5.974 1.00 96.25 316 MET A N 1
ATOM 2497 C CA . MET A 1 316 ? -11.807 11.675 -4.900 1.00 96.25 316 MET A CA 1
ATOM 2498 C C . MET A 1 316 ? -10.738 10.652 -5.313 1.00 96.25 316 MET A C 1
ATOM 2500 O O . MET A 1 316 ? -9.554 10.857 -5.046 1.00 96.25 316 MET A O 1
ATOM 2504 N N . ILE A 1 317 ? -11.132 9.554 -5.969 1.00 96.75 317 ILE A N 1
ATOM 2505 C CA . ILE A 1 317 ? -10.185 8.550 -6.474 1.00 96.75 317 ILE A CA 1
ATOM 2506 C C . ILE A 1 317 ? -9.288 9.151 -7.560 1.00 96.75 317 ILE A C 1
ATOM 2508 O O . ILE A 1 317 ? -8.080 8.911 -7.554 1.00 96.75 317 ILE A O 1
ATOM 2512 N N . ALA A 1 318 ? -9.854 9.940 -8.475 1.00 96.31 318 ALA A N 1
ATOM 2513 C CA . ALA A 1 318 ? -9.082 10.599 -9.518 1.00 96.31 318 ALA A CA 1
ATOM 2514 C C . ALA A 1 318 ? -8.044 11.555 -8.926 1.00 96.31 318 ALA A C 1
ATOM 2516 O O . ALA A 1 318 ? -6.874 11.490 -9.295 1.00 96.31 318 ALA A O 1
ATOM 2517 N N . ASP A 1 319 ? -8.433 12.396 -7.969 1.00 97.31 319 ASP A N 1
ATOM 2518 C CA . ASP A 1 319 ? -7.516 13.302 -7.275 1.00 97.31 319 ASP A CA 1
ATOM 2519 C C . ASP A 1 319 ? -6.390 12.548 -6.539 1.00 97.31 319 ASP A C 1
ATOM 2521 O O . ASP A 1 319 ? -5.211 12.873 -6.696 1.00 97.31 319 ASP A O 1
ATOM 2525 N N . LEU A 1 320 ? -6.733 11.480 -5.811 1.00 97.94 320 LEU A N 1
ATOM 2526 C CA . LEU A 1 320 ? -5.766 10.596 -5.153 1.00 97.94 320 LEU A CA 1
ATOM 2527 C C . LEU A 1 320 ? -4.720 10.051 -6.134 1.00 97.94 320 LEU A C 1
ATOM 2529 O O . LEU A 1 320 ? -3.517 10.106 -5.859 1.00 97.94 320 LEU A O 1
ATOM 2533 N N . LEU A 1 321 ? -5.168 9.505 -7.266 1.00 97.19 321 LEU A N 1
ATOM 2534 C CA . LEU A 1 321 ? -4.277 8.927 -8.268 1.00 97.19 321 LEU A CA 1
ATOM 2535 C C . LEU A 1 321 ? -3.444 10.015 -8.956 1.00 97.19 321 LEU A C 1
ATOM 2537 O O . LEU A 1 321 ? -2.242 9.822 -9.111 1.00 97.19 321 LEU A O 1
ATOM 2541 N N . ASN A 1 322 ? -4.020 11.181 -9.261 1.00 97.44 322 ASN A N 1
ATOM 2542 C CA . ASN A 1 322 ? -3.287 12.331 -9.802 1.00 97.44 322 ASN A CA 1
ATOM 2543 C C . ASN A 1 322 ? -2.140 12.769 -8.886 1.00 97.44 322 ASN A C 1
ATOM 2545 O O . ASN A 1 322 ? -1.002 12.915 -9.339 1.00 97.44 322 ASN A O 1
ATOM 2549 N N . ARG A 1 323 ? -2.408 12.944 -7.586 1.00 98.06 323 ARG A N 1
ATOM 2550 C CA . ARG A 1 323 ? -1.376 13.300 -6.599 1.00 98.06 323 ARG A CA 1
ATOM 2551 C C . ARG A 1 323 ? -0.282 12.239 -6.515 1.00 98.06 323 ARG A C 1
ATOM 2553 O O . ARG A 1 323 ? 0.898 12.583 -6.466 1.00 98.06 323 ARG A O 1
ATOM 2560 N N . HIS A 1 324 ? -0.653 10.960 -6.555 1.00 98.12 324 HIS A N 1
ATOM 2561 C CA . HIS A 1 324 ? 0.309 9.861 -6.585 1.00 98.12 324 HIS A CA 1
ATOM 2562 C C . HIS A 1 324 ? 1.168 9.867 -7.854 1.00 98.12 324 HIS A C 1
ATOM 2564 O O . HIS A 1 324 ? 2.393 9.780 -7.765 1.00 98.12 324 HIS A O 1
ATOM 2570 N N . GLY A 1 325 ? 0.531 10.011 -9.018 1.00 97.19 325 GLY A N 1
ATOM 2571 C CA . GLY A 1 325 ? 1.189 10.097 -10.315 1.00 97.19 325 GLY A CA 1
ATOM 2572 C C . GLY A 1 325 ? 2.233 11.204 -10.317 1.00 97.19 325 GLY A C 1
ATOM 2573 O O . GLY A 1 325 ? 3.411 10.923 -10.511 1.00 97.19 325 GLY A O 1
ATOM 2574 N N . LYS A 1 326 ? 1.831 12.427 -9.945 1.00 98.25 326 LYS A N 1
ATOM 2575 C CA . LYS A 1 326 ? 2.722 13.594 -9.818 1.00 98.25 326 LYS A CA 1
ATOM 2576 C C . LYS A 1 326 ? 3.897 13.352 -8.871 1.00 98.25 326 LYS A C 1
ATOM 2578 O O . LYS A 1 326 ? 5.024 13.745 -9.173 1.00 98.25 326 LYS A O 1
ATOM 2583 N N . ALA A 1 327 ? 3.666 12.708 -7.725 1.00 98.31 327 ALA A N 1
ATOM 2584 C CA . ALA A 1 327 ? 4.734 12.408 -6.774 1.00 98.31 327 ALA A CA 1
ATOM 2585 C C . ALA A 1 327 ? 5.813 11.511 -7.407 1.00 98.31 327 ALA A C 1
ATOM 2587 O O . ALA A 1 327 ? 6.997 11.836 -7.332 1.00 98.31 327 ALA A O 1
ATOM 2588 N N . VAL A 1 328 ? 5.411 10.437 -8.089 1.00 98.12 328 VAL A N 1
ATOM 2589 C CA . VAL A 1 328 ? 6.324 9.478 -8.735 1.00 98.12 328 VAL A CA 1
ATOM 2590 C C . VAL A 1 328 ? 6.983 10.066 -9.988 1.00 98.12 328 VAL A C 1
ATOM 2592 O O . VAL A 1 328 ? 8.203 9.975 -10.137 1.00 98.12 328 VAL A O 1
ATOM 2595 N N . THR A 1 329 ? 6.217 10.700 -10.881 1.00 97.38 329 THR A N 1
ATOM 2596 C CA . THR A 1 329 ? 6.747 11.279 -12.128 1.00 97.38 329 THR A CA 1
ATOM 2597 C C . THR A 1 329 ? 7.709 12.425 -11.850 1.00 97.38 329 THR A C 1
ATOM 2599 O O . THR A 1 329 ? 8.725 12.534 -12.531 1.00 97.38 329 THR A O 1
ATOM 2602 N N . SER A 1 330 ? 7.461 13.239 -10.815 1.00 97.69 330 SER A N 1
ATOM 2603 C CA . SER A 1 330 ? 8.388 14.307 -10.425 1.00 97.69 330 SER A CA 1
ATOM 2604 C C . SER A 1 330 ? 9.745 13.768 -9.972 1.00 97.69 330 SER A C 1
ATOM 2606 O O . SER A 1 330 ? 10.764 14.375 -10.289 1.00 97.69 330 SER A O 1
ATOM 2608 N N . VAL A 1 331 ? 9.776 12.624 -9.278 1.00 98.25 331 VAL A N 1
ATOM 2609 C CA . VAL A 1 331 ? 11.027 11.958 -8.892 1.00 98.25 331 VAL A CA 1
ATOM 2610 C C . VAL A 1 331 ? 11.770 11.504 -10.142 1.00 98.25 331 VAL A C 1
ATOM 2612 O O . VAL A 1 331 ? 12.927 11.869 -10.316 1.00 98.25 331 VAL A O 1
ATOM 2615 N N . MET A 1 332 ? 11.097 10.786 -11.047 1.00 97.50 332 MET A N 1
ATOM 2616 C CA . MET A 1 332 ? 11.725 10.304 -12.283 1.00 97.50 332 MET A CA 1
ATOM 2617 C C . MET A 1 332 ? 12.241 11.446 -13.162 1.00 97.50 332 MET A C 1
ATOM 2619 O O . MET A 1 332 ? 13.344 11.350 -13.693 1.00 97.50 332 MET A O 1
ATOM 2623 N N . ARG A 1 333 ? 11.475 12.537 -13.282 1.00 95.56 333 ARG A N 1
ATOM 2624 C CA . ARG A 1 333 ? 11.867 13.729 -14.040 1.00 95.56 333 ARG A CA 1
ATOM 2625 C C . ARG A 1 333 ? 13.136 14.355 -13.459 1.00 95.56 333 ARG A C 1
ATOM 2627 O O . ARG A 1 333 ? 14.111 14.480 -14.185 1.00 95.56 333 ARG A O 1
ATOM 2634 N N . ARG A 1 334 ? 13.179 14.609 -12.142 1.00 96.75 334 ARG A N 1
ATOM 2635 C CA . ARG A 1 334 ? 14.384 15.127 -11.463 1.00 96.75 334 ARG A CA 1
ATOM 2636 C C . ARG A 1 334 ? 15.594 14.203 -11.623 1.00 96.75 334 ARG A C 1
ATOM 2638 O O . ARG A 1 334 ? 16.708 14.679 -11.807 1.00 96.75 334 ARG A O 1
ATOM 2645 N N . THR A 1 335 ? 15.388 12.887 -11.545 1.00 96.19 335 THR A N 1
ATOM 2646 C CA . THR A 1 335 ? 16.458 11.893 -11.717 1.00 96.19 335 THR A CA 1
ATOM 2647 C C . THR A 1 335 ? 17.038 11.899 -13.133 1.00 96.19 335 THR A C 1
ATOM 2649 O O . THR A 1 335 ? 18.242 11.729 -13.289 1.00 96.19 335 THR A O 1
ATOM 2652 N N . LEU A 1 336 ? 16.206 12.090 -14.159 1.00 94.38 336 LEU A N 1
ATOM 2653 C CA . LEU A 1 336 ? 16.648 12.127 -15.556 1.00 94.38 336 LEU A CA 1
ATOM 2654 C C . LEU A 1 336 ? 17.144 13.511 -16.008 1.00 94.38 336 LEU A C 1
ATOM 2656 O O . LEU A 1 336 ? 17.905 13.598 -16.965 1.00 94.38 336 LEU A O 1
ATOM 2660 N N . GLU A 1 337 ? 16.748 14.583 -15.319 1.00 93.81 337 GLU A N 1
ATOM 2661 C CA . GLU A 1 337 ? 17.318 15.926 -15.495 1.00 93.81 337 GLU A CA 1
ATOM 2662 C C . GLU A 1 337 ? 18.744 16.016 -14.935 1.00 93.81 337 GLU A C 1
ATOM 2664 O O . GLU A 1 337 ? 19.575 16.736 -15.484 1.00 93.81 337 GLU A O 1
ATOM 2669 N N . SER A 1 338 ? 19.042 15.291 -13.851 1.00 92.75 338 SER A N 1
ATOM 2670 C CA . SER A 1 338 ? 20.363 15.331 -13.212 1.00 92.75 338 SER A CA 1
ATOM 2671 C C . SER A 1 338 ? 21.402 14.431 -13.876 1.00 92.75 338 SER A C 1
ATOM 2673 O O . SER A 1 338 ? 22.599 14.671 -13.722 1.00 92.75 338 SER A O 1
ATOM 2675 N N . LYS A 1 339 ? 20.966 13.384 -14.582 1.00 92.12 339 LYS A N 1
ATOM 2676 C CA . LYS A 1 339 ? 21.838 12.368 -15.169 1.00 92.12 339 LYS A CA 1
ATOM 2677 C C . LYS A 1 339 ? 21.167 11.741 -16.385 1.00 92.12 339 LYS A C 1
ATOM 2679 O O . LYS A 1 339 ? 19.998 11.359 -16.323 1.00 92.12 339 LYS A O 1
ATOM 2684 N N . SER A 1 340 ? 21.897 11.597 -17.489 1.00 91.06 340 SER A N 1
ATOM 2685 C CA . SER A 1 340 ? 21.328 10.990 -18.693 1.00 91.06 340 SER A CA 1
ATOM 2686 C C . SER A 1 340 ? 21.036 9.499 -18.461 1.00 91.06 340 SER A C 1
ATOM 2688 O O . SER A 1 340 ? 21.768 8.837 -17.714 1.00 91.06 340 SER A O 1
ATOM 2690 N N . PRO A 1 341 ? 20.014 8.913 -19.126 1.00 91.50 341 PRO A N 1
ATOM 2691 C CA . PRO A 1 341 ? 19.737 7.477 -19.026 1.00 91.50 341 PRO A CA 1
ATOM 2692 C C . PRO A 1 341 ? 20.996 6.636 -19.281 1.00 91.50 341 PRO A C 1
ATOM 2694 O O . PRO A 1 341 ? 21.244 5.660 -18.579 1.00 91.50 341 PRO A O 1
ATOM 2697 N N . GLY A 1 342 ? 21.821 7.093 -20.233 1.00 91.62 342 GLY A N 1
ATOM 2698 C CA . GLY A 1 342 ? 23.133 6.576 -20.620 1.00 91.62 342 GLY A CA 1
ATOM 2699 C C . GLY A 1 342 ? 24.053 6.177 -19.464 1.00 91.62 342 GLY A C 1
ATOM 2700 O O . GLY A 1 342 ? 24.755 5.171 -19.532 1.00 91.62 342 GLY A O 1
ATOM 2701 N N . GLU A 1 343 ? 24.031 6.962 -18.396 1.00 94.50 343 GLU A N 1
ATOM 2702 C CA . GLU A 1 343 ? 25.001 6.878 -17.311 1.00 94.50 343 GLU A CA 1
ATOM 2703 C C . GLU A 1 343 ? 24.517 6.012 -16.133 1.00 94.50 343 GLU A C 1
ATOM 2705 O O . GLU A 1 343 ? 25.266 5.772 -15.179 1.00 94.50 343 GLU A O 1
ATOM 2710 N N . PHE A 1 344 ? 23.253 5.583 -16.134 1.00 96.06 344 PHE A N 1
ATOM 2711 C CA . PHE A 1 344 ? 22.736 4.642 -15.140 1.00 96.06 344 PHE A CA 1
ATOM 2712 C C . PHE A 1 344 ? 23.087 3.197 -15.522 1.00 96.06 344 PHE A C 1
ATOM 2714 O O . PHE A 1 344 ? 23.142 2.886 -16.716 1.00 96.06 344 PHE A O 1
ATOM 2721 N N . PRO A 1 345 ? 23.282 2.290 -14.543 1.00 95.62 345 PRO A N 1
ATOM 2722 C CA . PRO A 1 345 ? 23.573 0.889 -14.832 1.00 95.62 345 PRO A CA 1
ATOM 2723 C C . PRO A 1 345 ? 22.522 0.255 -15.740 1.00 95.62 345 PRO A C 1
ATOM 2725 O O . PRO A 1 345 ? 21.329 0.569 -15.652 1.00 95.62 345 PRO A O 1
ATOM 2728 N N . GLU A 1 346 ? 22.955 -0.671 -16.593 1.00 93.88 346 GLU A N 1
ATOM 2729 C CA . GLU A 1 346 ? 22.034 -1.429 -17.433 1.00 93.88 346 GLU A CA 1
ATOM 2730 C C . GLU A 1 346 ? 20.947 -2.090 -16.581 1.00 93.88 346 GLU A C 1
ATOM 2732 O O . GLU A 1 346 ? 21.208 -2.644 -15.514 1.00 93.88 346 GLU A O 1
ATOM 2737 N N . GLN A 1 347 ? 19.706 -2.046 -17.067 1.00 91.88 347 GLN A N 1
ATOM 2738 C CA . GLN A 1 347 ? 18.545 -2.633 -16.389 1.00 91.88 347 GLN A CA 1
ATOM 2739 C C . GLN A 1 347 ? 18.194 -1.998 -15.027 1.00 91.88 347 GLN A C 1
ATOM 2741 O O . GLN A 1 347 ? 17.376 -2.560 -14.293 1.00 91.88 347 GLN A O 1
ATOM 2746 N N . SER A 1 348 ? 18.771 -0.845 -14.681 1.00 96.19 348 SER A N 1
ATOM 2747 C CA . SER A 1 348 ? 18.267 0.012 -13.600 1.00 96.19 348 SER A CA 1
ATOM 2748 C C . SER A 1 348 ? 16.980 0.727 -14.025 1.00 96.19 348 SER A C 1
ATOM 2750 O O . SER A 1 348 ? 16.692 0.875 -15.216 1.00 96.19 348 SER A O 1
ATOM 2752 N N . LEU A 1 349 ? 16.177 1.171 -13.055 1.00 96.50 349 LEU A N 1
ATOM 2753 C CA . LEU A 1 349 ? 14.888 1.803 -13.350 1.00 96.50 349 LEU A CA 1
ATOM 2754 C C . LEU A 1 349 ? 15.023 3.096 -14.183 1.00 96.50 349 LEU A C 1
ATOM 2756 O O . LEU A 1 349 ? 14.313 3.194 -15.187 1.00 96.50 349 LEU A O 1
ATOM 2760 N N . PRO A 1 350 ? 15.922 4.052 -13.859 1.00 97.06 350 PRO A N 1
ATOM 2761 C CA . PRO A 1 350 ? 16.086 5.265 -14.661 1.00 97.06 350 PRO A CA 1
ATOM 2762 C C . PRO A 1 350 ? 16.557 4.974 -16.086 1.00 97.06 350 PRO A C 1
ATOM 2764 O O . PRO A 1 350 ? 16.024 5.560 -17.025 1.00 97.06 350 PRO A O 1
ATOM 2767 N N . ARG A 1 351 ? 17.484 4.017 -16.265 1.00 95.56 351 ARG A N 1
ATOM 2768 C CA . ARG A 1 351 ? 17.949 3.581 -17.591 1.00 95.56 351 ARG A CA 1
ATOM 2769 C C . ARG A 1 351 ? 16.788 3.076 -18.442 1.00 95.56 351 ARG A C 1
ATOM 2771 O O . ARG A 1 351 ? 16.542 3.594 -19.526 1.00 95.56 351 ARG A O 1
ATOM 2778 N N . LEU A 1 352 ? 16.055 2.095 -17.917 1.00 93.00 352 LEU A N 1
ATOM 2779 C CA . LEU A 1 352 ? 14.961 1.437 -18.630 1.00 93.00 352 LEU A CA 1
ATOM 2780 C C . LEU A 1 352 ? 13.822 2.406 -18.961 1.00 93.00 352 LEU A C 1
ATOM 2782 O O . LEU A 1 352 ? 13.258 2.364 -20.052 1.00 93.00 352 LEU A O 1
ATOM 2786 N N . TYR A 1 353 ? 13.469 3.277 -18.015 1.00 93.19 353 TYR A N 1
ATOM 2787 C CA . TYR A 1 353 ? 12.417 4.266 -18.218 1.00 93.19 353 TYR A CA 1
ATOM 2788 C C . TYR A 1 353 ? 12.836 5.355 -19.214 1.00 93.19 353 TYR A C 1
ATOM 2790 O O . TYR A 1 353 ? 12.042 5.735 -20.072 1.00 93.19 353 TYR A O 1
ATOM 2798 N N . GLY A 1 354 ? 14.084 5.824 -19.136 1.00 90.69 354 GLY A N 1
ATOM 2799 C CA . GLY A 1 354 ? 14.633 6.813 -20.059 1.00 90.69 354 GLY A CA 1
ATOM 2800 C C . GLY A 1 354 ? 14.719 6.299 -21.497 1.00 90.69 354 GLY A C 1
ATOM 2801 O O . GLY A 1 354 ? 14.306 6.998 -22.415 1.00 90.69 354 GLY A O 1
ATOM 2802 N N . GLU A 1 355 ? 15.169 5.059 -21.708 1.00 87.00 355 GLU A N 1
ATOM 2803 C CA . GLU A 1 355 ? 15.173 4.423 -23.036 1.00 87.00 355 GLU A CA 1
ATOM 2804 C C . GLU A 1 355 ? 13.757 4.297 -23.614 1.00 87.00 355 GLU A C 1
ATOM 2806 O O . GLU A 1 355 ? 13.533 4.604 -24.786 1.00 87.00 355 GLU A O 1
ATOM 2811 N N . MET A 1 356 ? 12.784 3.919 -22.778 1.00 83.38 356 MET A N 1
ATOM 2812 C CA . MET A 1 356 ? 11.374 3.860 -23.165 1.00 83.38 356 MET A CA 1
ATOM 2813 C C . MET A 1 356 ? 10.831 5.241 -23.568 1.00 83.38 356 MET A C 1
ATOM 2815 O O . MET A 1 356 ? 10.125 5.347 -24.567 1.00 83.38 356 MET A O 1
ATOM 2819 N N . GLN A 1 357 ? 11.156 6.305 -22.827 1.00 81.00 357 GLN A N 1
ATOM 2820 C CA . GLN A 1 357 ? 10.730 7.665 -23.178 1.00 81.00 357 GLN A CA 1
ATOM 2821 C C . GLN A 1 357 ? 11.386 8.185 -24.460 1.00 81.00 357 GLN A C 1
ATOM 2823 O O . GLN A 1 357 ? 10.713 8.815 -25.277 1.00 81.00 357 GLN A O 1
ATOM 2828 N N . SER A 1 358 ? 12.676 7.913 -24.656 1.00 74.56 358 SER A N 1
ATOM 2829 C CA . SER A 1 358 ? 13.393 8.303 -25.872 1.00 74.56 358 SER A CA 1
ATOM 2830 C C . SER A 1 358 ? 12.806 7.618 -27.104 1.00 74.56 358 SER A C 1
ATOM 2832 O O . SER A 1 358 ? 12.620 8.271 -28.125 1.00 74.56 358 SER A O 1
ATOM 2834 N N . ALA A 1 359 ? 12.423 6.341 -26.995 1.00 69.50 359 ALA A N 1
ATOM 2835 C CA . ALA A 1 359 ? 11.742 5.623 -28.073 1.00 69.50 359 ALA A CA 1
ATOM 2836 C C . ALA A 1 359 ? 10.378 6.240 -28.448 1.00 69.50 359 ALA A C 1
ATOM 2838 O O . ALA A 1 359 ? 9.964 6.139 -29.599 1.00 69.50 359 ALA A O 1
ATOM 2839 N N . LEU A 1 360 ? 9.696 6.896 -27.501 1.00 63.72 360 LEU A N 1
ATOM 2840 C CA . LEU A 1 360 ? 8.411 7.575 -27.719 1.00 63.72 360 LEU A CA 1
ATOM 2841 C C . LEU A 1 360 ? 8.560 9.034 -28.197 1.00 63.72 360 LEU A C 1
ATOM 2843 O O . LEU A 1 360 ? 7.632 9.565 -28.798 1.00 63.72 360 LEU A O 1
ATOM 2847 N N . SER A 1 361 ? 9.697 9.682 -27.911 1.00 54.09 361 SER A N 1
ATOM 2848 C CA . SER A 1 361 ? 9.956 11.111 -28.189 1.00 54.09 361 SER A CA 1
ATOM 2849 C C . SER A 1 361 ? 10.655 11.383 -29.522 1.00 54.09 361 SER A C 1
ATOM 2851 O O . SER A 1 361 ? 10.799 12.542 -29.912 1.00 54.09 361 SER A O 1
ATOM 2853 N N . LEU A 1 362 ? 11.120 10.349 -30.227 1.00 39.78 362 LEU A N 1
ATOM 2854 C CA . LEU A 1 362 ? 11.646 10.525 -31.577 1.00 39.78 362 LEU A CA 1
ATOM 2855 C C . LEU A 1 362 ? 10.512 11.060 -32.474 1.00 39.78 362 LEU A C 1
ATOM 2857 O O . LEU A 1 362 ? 9.427 10.469 -32.468 1.00 39.78 362 LEU A O 1
ATOM 2861 N N . PRO A 1 363 ? 10.714 12.156 -33.243 1.00 38.19 363 PRO A N 1
ATOM 2862 C CA . PRO A 1 363 ? 9.744 12.545 -34.259 1.00 38.19 363 PRO A CA 1
ATOM 2863 C C . PRO A 1 363 ? 9.486 11.329 -35.146 1.00 38.19 363 PRO A C 1
ATOM 2865 O O . PRO A 1 363 ? 10.393 10.518 -35.350 1.00 38.19 363 PRO A O 1
ATOM 2868 N N . PHE A 1 364 ? 8.267 11.199 -35.677 1.00 43.28 364 PHE A N 1
ATOM 2869 C CA . PHE A 1 364 ? 8.011 10.268 -36.771 1.00 43.28 364 PHE A CA 1
ATOM 2870 C C . PHE A 1 364 ? 8.831 10.738 -37.978 1.00 43.28 364 PHE A C 1
ATOM 2872 O O . PHE A 1 364 ? 8.354 11.421 -38.877 1.00 43.28 364 PHE A O 1
ATOM 2879 N N . VAL A 1 365 ? 10.118 10.422 -37.956 1.00 34.75 365 VAL A N 1
ATOM 2880 C CA . VAL A 1 365 ? 10.931 10.274 -39.138 1.00 34.75 365 VAL A CA 1
ATOM 2881 C C . VAL A 1 365 ? 10.283 9.076 -39.818 1.00 34.75 365 VAL A C 1
ATOM 2883 O O . VAL A 1 365 ? 10.195 8.023 -39.175 1.00 34.75 365 VAL A O 1
ATOM 2886 N N . PRO A 1 366 ? 9.768 9.190 -41.058 1.00 36.19 366 PRO A N 1
ATOM 2887 C CA . PRO A 1 366 ? 9.541 7.984 -41.824 1.00 36.19 366 PRO A CA 1
ATOM 2888 C C . PRO A 1 366 ? 10.903 7.313 -41.836 1.00 36.19 366 PRO A C 1
ATOM 2890 O O . PRO A 1 366 ? 11.854 7.872 -42.385 1.00 36.19 366 PRO A O 1
ATOM 2893 N N . ALA A 1 367 ? 11.016 6.216 -41.086 1.00 30.39 367 ALA A N 1
ATOM 2894 C CA . ALA A 1 367 ? 12.270 5.517 -40.922 1.00 30.39 367 ALA A CA 1
ATOM 2895 C C . ALA A 1 367 ? 12.859 5.365 -42.330 1.00 30.39 367 ALA A C 1
ATOM 2897 O O . ALA A 1 367 ? 12.093 4.982 -43.224 1.00 30.39 367 ALA A O 1
ATOM 2898 N N . PRO A 1 368 ? 14.133 5.730 -42.576 1.00 31.62 368 PRO A N 1
ATOM 2899 C CA . PRO A 1 368 ? 14.753 5.442 -43.863 1.00 31.62 368 PRO A CA 1
ATOM 2900 C C . PRO A 1 368 ? 14.535 3.960 -44.063 1.00 31.62 368 PRO A C 1
ATOM 2902 O O . PRO A 1 368 ? 15.024 3.218 -43.219 1.00 31.62 368 PRO A O 1
ATOM 2905 N N . SER A 1 369 ? 13.682 3.606 -45.034 1.00 36.09 369 SER A N 1
ATOM 2906 C CA . SER A 1 369 ? 12.980 2.324 -45.142 1.00 36.09 369 SER A CA 1
ATOM 2907 C C . SER A 1 369 ? 13.714 1.237 -44.374 1.00 36.09 369 SER A C 1
ATOM 2909 O O . SER A 1 369 ? 14.612 0.592 -44.911 1.00 36.09 369 SER A O 1
ATOM 2911 N N . VAL A 1 370 ? 13.391 1.110 -43.084 1.00 33.56 370 VAL A N 1
ATOM 2912 C CA . VAL A 1 370 ? 13.845 -0.039 -42.325 1.00 33.56 370 VAL A CA 1
ATOM 2913 C C . VAL A 1 370 ? 13.017 -1.119 -42.957 1.00 33.56 370 VAL A C 1
ATOM 2915 O O . VAL A 1 370 ? 11.785 -1.082 -42.854 1.00 33.56 370 VAL A O 1
ATOM 2918 N N . ASP A 1 371 ? 13.686 -1.967 -43.731 1.00 33.03 371 ASP A N 1
ATOM 2919 C CA . ASP A 1 371 ? 13.098 -3.172 -44.273 1.00 33.03 371 ASP A CA 1
ATOM 2920 C C . ASP A 1 371 ? 12.166 -3.738 -43.209 1.00 33.03 371 ASP A C 1
ATOM 2922 O O . ASP A 1 371 ? 12.581 -4.055 -42.091 1.00 33.03 371 ASP A O 1
ATOM 2926 N N . LYS A 1 372 ? 10.875 -3.793 -43.537 1.00 35.19 372 LYS A N 1
ATOM 2927 C CA . LYS A 1 372 ? 9.793 -4.266 -42.667 1.00 35.19 372 LYS A CA 1
ATOM 2928 C C . LYS A 1 372 ? 9.930 -5.759 -42.301 1.00 35.19 372 LYS A C 1
ATOM 2930 O O . LYS A 1 372 ? 8.942 -6.395 -41.969 1.00 35.19 372 LYS A O 1
ATOM 2935 N N . ASN A 1 373 ? 11.130 -6.331 -42.331 1.00 37.38 373 ASN A N 1
ATOM 2936 C CA . ASN A 1 373 ? 11.359 -7.770 -42.331 1.00 37.38 373 ASN A CA 1
ATOM 2937 C C . ASN A 1 373 ? 12.101 -8.331 -41.112 1.00 37.38 373 ASN A C 1
ATOM 2939 O O . ASN A 1 373 ? 12.375 -9.528 -41.110 1.00 37.38 373 ASN A O 1
ATOM 2943 N N . GLU A 1 374 ? 12.399 -7.561 -40.058 1.00 38.53 374 GLU A N 1
ATOM 2944 C CA . GLU A 1 374 ? 13.108 -8.145 -38.899 1.00 38.53 374 GLU A CA 1
ATOM 2945 C C . GLU A 1 374 ? 12.247 -8.542 -37.691 1.00 38.53 374 GLU A C 1
ATOM 2947 O O . GLU A 1 374 ? 12.762 -9.243 -36.824 1.00 38.53 374 GLU A O 1
ATOM 2952 N N . ASN A 1 375 ? 10.939 -8.241 -37.644 1.00 41.97 375 ASN A N 1
ATOM 2953 C CA . ASN A 1 375 ? 10.091 -8.680 -36.516 1.00 41.97 375 ASN A CA 1
ATOM 2954 C C . ASN A 1 375 ? 8.783 -9.411 -36.851 1.00 41.97 375 ASN A C 1
ATOM 2956 O O . ASN A 1 375 ? 7.996 -9.684 -35.952 1.00 41.97 375 ASN A O 1
ATOM 2960 N N . GLU A 1 376 ? 8.611 -9.866 -38.088 1.00 45.06 376 GLU A N 1
ATOM 2961 C CA . GLU A 1 376 ? 7.695 -10.971 -38.395 1.00 45.06 376 GLU A CA 1
ATOM 2962 C C . GLU A 1 376 ? 8.497 -12.108 -39.025 1.00 45.06 376 GLU A C 1
ATOM 2964 O O . GLU A 1 376 ? 8.387 -12.410 -40.211 1.00 45.06 376 GLU A O 1
ATOM 2969 N N . LYS A 1 377 ? 9.345 -12.770 -38.226 1.00 52.78 377 LYS A N 1
ATOM 2970 C CA . LYS A 1 377 ? 9.732 -14.130 -38.612 1.00 52.78 377 LYS A CA 1
ATOM 2971 C C . LYS A 1 377 ? 8.468 -14.985 -38.468 1.00 52.78 377 LYS A C 1
ATOM 2973 O O . LYS A 1 377 ? 7.923 -15.021 -37.362 1.00 52.78 377 LYS A O 1
ATOM 2978 N N . PRO A 1 378 ? 7.981 -15.634 -39.542 1.00 54.91 378 PRO A N 1
ATOM 2979 C CA . PRO A 1 378 ? 6.768 -16.436 -39.476 1.00 54.91 378 PRO A CA 1
ATOM 2980 C C . PRO A 1 378 ? 6.905 -17.489 -38.370 1.00 54.91 378 PRO A C 1
ATOM 2982 O O . PRO A 1 378 ? 8.015 -17.992 -38.140 1.00 54.91 378 PRO A O 1
ATOM 2985 N N . PRO A 1 379 ? 5.809 -17.822 -37.665 1.00 66.19 379 PRO A N 1
ATOM 2986 C CA . PRO A 1 379 ? 5.861 -18.796 -36.593 1.00 66.19 379 PRO A CA 1
ATOM 2987 C C . PRO A 1 379 ? 6.431 -20.106 -37.128 1.00 66.19 379 PRO A C 1
ATOM 2989 O O . PRO A 1 379 ? 6.094 -20.581 -38.217 1.00 66.19 379 PRO A O 1
ATOM 2992 N N . LEU A 1 380 ? 7.338 -20.684 -36.352 1.00 78.00 380 LEU A N 1
ATOM 2993 C CA . LEU A 1 380 ? 8.067 -21.865 -36.763 1.00 78.00 380 LEU A CA 1
ATOM 2994 C C . LEU A 1 380 ? 7.096 -23.042 -36.838 1.00 78.00 380 LEU A C 1
ATOM 2996 O O . LEU A 1 380 ? 6.476 -23.424 -35.845 1.00 78.00 380 LEU A O 1
ATOM 3000 N N . THR A 1 381 ? 6.945 -23.612 -38.031 1.00 82.44 381 THR A N 1
ATOM 3001 C CA . THR A 1 381 ? 6.065 -24.766 -38.213 1.00 82.44 381 THR A CA 1
ATOM 3002 C C . THR A 1 381 ? 6.714 -25.991 -37.577 1.00 82.44 381 THR A C 1
ATOM 3004 O O . THR A 1 381 ? 7.851 -26.335 -37.903 1.00 82.44 381 THR A O 1
ATOM 3007 N N . ILE A 1 382 ? 6.000 -26.642 -36.661 1.00 87.50 382 ILE A N 1
ATOM 3008 C CA . ILE A 1 382 ? 6.379 -27.928 -36.081 1.00 87.50 382 ILE A CA 1
ATOM 3009 C C . ILE A 1 382 ? 5.396 -28.974 -36.597 1.00 87.50 382 ILE A C 1
ATOM 3011 O O . ILE A 1 382 ? 4.214 -28.953 -36.254 1.00 87.50 382 ILE A O 1
ATOM 3015 N N . GLU A 1 383 ? 5.884 -29.906 -37.407 1.00 87.44 383 GLU A N 1
ATOM 3016 C CA . GLU A 1 383 ? 5.091 -31.042 -37.864 1.00 87.44 383 GLU A CA 1
ATOM 3017 C C . GLU A 1 383 ? 5.332 -32.243 -36.959 1.00 87.44 383 GLU A C 1
ATOM 3019 O O . GLU A 1 383 ? 6.479 -32.622 -36.709 1.00 87.44 383 GLU A O 1
ATOM 3024 N N . ILE A 1 384 ? 4.255 -32.859 -36.481 1.00 90.19 384 ILE A N 1
ATOM 3025 C CA . ILE A 1 384 ? 4.319 -34.043 -35.625 1.00 90.19 384 ILE A CA 1
ATOM 3026 C C . ILE A 1 384 ? 3.674 -35.250 -36.310 1.00 90.19 384 ILE A C 1
ATOM 3028 O O . ILE A 1 384 ? 2.591 -35.157 -36.890 1.00 90.19 384 ILE A O 1
ATOM 3032 N N . ASP A 1 385 ? 4.327 -36.405 -36.195 1.00 86.50 385 ASP A N 1
ATOM 3033 C CA . ASP A 1 385 ? 3.762 -37.725 -36.479 1.00 86.50 385 ASP A CA 1
ATOM 3034 C C . ASP A 1 385 ? 3.950 -38.605 -35.239 1.00 86.50 385 ASP A C 1
ATOM 3036 O O . ASP A 1 385 ? 5.050 -39.064 -34.903 1.00 86.50 385 ASP A O 1
ATOM 3040 N N . LYS A 1 386 ? 2.832 -38.822 -34.544 1.00 82.50 386 LYS A N 1
ATOM 3041 C CA . LYS A 1 386 ? 2.769 -39.604 -33.309 1.00 82.50 386 LYS A CA 1
ATOM 3042 C C . LYS A 1 386 ? 3.109 -41.076 -33.544 1.00 82.50 386 LYS A C 1
ATOM 3044 O O . LYS A 1 386 ? 3.783 -41.682 -32.713 1.00 82.50 386 LYS A O 1
ATOM 3049 N N . THR A 1 387 ? 2.681 -41.641 -34.670 1.00 81.44 387 THR A N 1
ATOM 3050 C CA . THR A 1 387 ? 2.834 -43.067 -34.984 1.00 81.44 387 THR A CA 1
ATOM 3051 C C . THR A 1 387 ? 4.294 -43.411 -35.240 1.00 81.44 387 THR A C 1
ATOM 3053 O O . THR A 1 387 ? 4.794 -44.426 -34.757 1.00 81.44 387 THR A O 1
ATOM 3056 N N . SER A 1 388 ? 5.012 -42.547 -35.964 1.00 82.38 388 SER A N 1
ATOM 3057 C CA . SER A 1 388 ? 6.433 -42.761 -36.260 1.00 82.38 388 SER A CA 1
ATOM 3058 C C . SER A 1 388 ? 7.397 -42.122 -35.248 1.00 82.38 388 SER A C 1
ATOM 3060 O O . SER A 1 388 ? 8.614 -42.316 -35.370 1.00 82.38 388 SER A O 1
ATOM 3062 N N . ARG A 1 389 ? 6.871 -41.425 -34.223 1.00 87.62 389 ARG A N 1
ATOM 3063 C CA . ARG A 1 389 ? 7.627 -40.637 -33.226 1.00 87.62 389 ARG A CA 1
ATOM 3064 C C . ARG A 1 389 ? 8.588 -39.660 -33.902 1.00 87.62 389 ARG A C 1
ATOM 3066 O O . ARG A 1 389 ? 9.788 -39.635 -33.604 1.00 87.62 389 ARG A O 1
ATOM 3073 N N . LEU A 1 390 ? 8.054 -38.909 -34.858 1.00 86.62 390 LEU A N 1
ATOM 3074 C CA . LEU A 1 390 ? 8.782 -37.967 -35.698 1.00 86.62 390 LEU A CA 1
ATOM 3075 C C . LEU A 1 390 ? 8.294 -36.542 -35.428 1.00 86.62 390 LEU A C 1
ATOM 3077 O O . LEU A 1 390 ? 7.092 -36.290 -35.380 1.00 86.62 390 LEU A O 1
ATOM 3081 N N . VAL A 1 391 ? 9.241 -35.619 -35.277 1.00 88.44 391 VAL A N 1
ATOM 3082 C CA . VAL A 1 391 ? 8.995 -34.180 -35.176 1.00 88.44 391 VAL A CA 1
ATOM 3083 C C . VAL A 1 391 ? 9.903 -33.457 -36.163 1.00 88.44 391 VAL A C 1
ATOM 3085 O O . VAL A 1 391 ? 11.127 -33.601 -36.094 1.00 88.44 391 VAL A O 1
ATOM 3088 N N . LEU A 1 392 ? 9.307 -32.679 -37.061 1.00 85.94 392 LEU A N 1
ATOM 3089 C CA . LEU A 1 392 ? 10.005 -31.777 -37.973 1.00 85.94 392 LEU A CA 1
ATOM 3090 C C . LEU A 1 392 ? 9.813 -30.344 -37.488 1.00 85.94 392 LEU A C 1
ATOM 3092 O O . LEU A 1 392 ? 8.695 -29.951 -37.178 1.00 85.94 392 LEU A O 1
ATOM 3096 N N . ILE A 1 393 ? 10.892 -29.572 -37.386 1.00 84.25 393 ILE A N 1
ATOM 3097 C CA . ILE A 1 393 ? 10.841 -28.161 -36.985 1.00 84.25 393 ILE A CA 1
ATOM 3098 C C . ILE A 1 393 ? 11.391 -27.332 -38.148 1.00 84.25 393 ILE A C 1
ATOM 3100 O O . ILE A 1 393 ? 12.600 -27.340 -38.404 1.00 84.25 393 ILE A O 1
ATOM 3104 N N . GLY A 1 394 ? 10.498 -26.638 -38.856 1.00 77.00 394 GLY A N 1
ATOM 3105 C CA . GLY A 1 394 ? 10.795 -26.002 -40.141 1.00 77.00 394 GLY A CA 1
ATOM 3106 C C . GLY A 1 394 ? 11.342 -27.001 -41.169 1.00 77.00 394 GLY A C 1
ATOM 3107 O O . GLY A 1 394 ? 11.086 -28.200 -41.083 1.00 77.00 394 GLY A O 1
ATOM 3108 N N . GLU A 1 395 ? 12.158 -26.520 -42.107 1.00 69.00 395 GLU A N 1
ATOM 3109 C CA . GLU A 1 395 ? 12.814 -27.361 -43.127 1.00 69.00 395 GLU A CA 1
ATOM 3110 C C . GLU A 1 395 ? 14.156 -27.959 -42.660 1.00 69.00 395 GLU A C 1
ATOM 3112 O O . GLU A 1 395 ? 14.836 -28.656 -43.408 1.00 69.00 395 GLU A O 1
ATOM 3117 N N . HIS A 1 396 ? 14.569 -27.689 -41.417 1.00 70.25 396 HIS A N 1
ATOM 3118 C CA . HIS A 1 396 ? 15.979 -27.811 -41.023 1.00 70.25 396 HIS A CA 1
ATOM 3119 C C . HIS A 1 396 ? 16.255 -28.842 -39.928 1.00 70.25 396 HIS A C 1
ATOM 3121 O O . HIS A 1 396 ? 17.409 -29.216 -39.709 1.00 70.25 396 HIS A O 1
ATOM 3127 N N . ILE A 1 397 ? 15.235 -29.291 -39.191 1.00 79.88 397 ILE A N 1
ATOM 3128 C CA . ILE A 1 397 ? 15.437 -30.156 -38.023 1.00 79.88 397 ILE A CA 1
ATOM 3129 C C . ILE A 1 397 ? 14.495 -31.350 -38.065 1.00 79.88 397 ILE A C 1
ATOM 3131 O O . ILE A 1 397 ? 13.292 -31.205 -37.882 1.00 79.88 397 ILE A O 1
ATOM 3135 N N . GLU A 1 398 ? 15.083 -32.543 -38.172 1.00 86.25 398 GLU A N 1
ATOM 3136 C CA . GLU A 1 398 ? 14.381 -33.820 -38.041 1.00 86.25 398 GLU A CA 1
ATOM 3137 C C . GLU A 1 398 ? 14.724 -34.527 -36.721 1.00 86.25 398 GLU A C 1
ATOM 3139 O O . GLU A 1 398 ? 15.860 -34.957 -36.494 1.00 86.25 398 GLU A O 1
ATOM 3144 N N .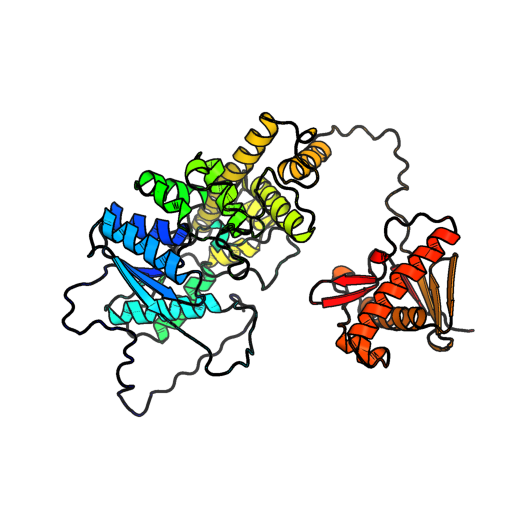 LEU A 1 399 ? 13.740 -34.689 -35.837 1.00 85.69 399 LEU A N 1
ATOM 3145 C CA . LEU A 1 399 ? 13.866 -35.447 -34.593 1.00 85.69 399 LEU A CA 1
ATOM 3146 C C . LEU A 1 399 ? 13.030 -36.720 -34.685 1.00 85.69 399 LEU A C 1
ATOM 3148 O O . LEU A 1 399 ? 11.806 -36.668 -34.713 1.00 85.69 399 LEU A O 1
ATOM 3152 N N . LYS A 1 400 ? 13.695 -37.875 -34.690 1.00 87.00 400 LYS A N 1
ATOM 3153 C CA . LYS A 1 400 ? 13.048 -39.177 -34.857 1.00 87.00 400 LYS A CA 1
ATOM 3154 C C . LYS A 1 400 ? 13.405 -40.111 -33.710 1.00 87.00 400 LYS A C 1
ATOM 3156 O O . LYS A 1 400 ? 14.584 -40.262 -33.391 1.00 87.00 400 LYS A O 1
ATOM 3161 N N . LYS A 1 401 ? 12.388 -40.745 -33.115 1.00 83.81 401 LYS A N 1
ATOM 3162 C CA . LYS A 1 401 ? 12.514 -41.814 -32.105 1.00 83.81 401 LYS A CA 1
ATOM 3163 C C . LYS A 1 401 ? 13.470 -41.469 -30.951 1.00 83.81 401 LYS A C 1
ATOM 3165 O O . LYS A 1 401 ? 14.269 -42.302 -30.531 1.00 83.81 401 LYS A O 1
ATOM 3170 N N . ASN A 1 402 ? 13.408 -40.239 -30.442 1.00 86.38 402 ASN A N 1
ATOM 3171 C CA . ASN A 1 402 ? 14.234 -39.802 -29.318 1.00 86.38 402 ASN A CA 1
ATOM 3172 C C . ASN A 1 402 ? 13.404 -39.083 -28.244 1.00 86.38 402 ASN A C 1
ATOM 3174 O O . ASN A 1 402 ? 12.305 -38.604 -28.509 1.00 86.38 402 ASN A O 1
ATOM 3178 N N . ALA A 1 403 ? 13.961 -38.974 -27.034 1.00 84.88 403 ALA A N 1
ATOM 3179 C CA . ALA A 1 403 ? 13.266 -38.393 -25.883 1.00 84.88 403 ALA A CA 1
ATOM 3180 C C . ALA A 1 403 ? 12.857 -36.919 -26.081 1.00 84.88 403 ALA A C 1
ATOM 3182 O O . ALA A 1 403 ? 11.946 -36.435 -25.414 1.00 84.88 403 ALA A O 1
ATOM 3183 N N . THR A 1 404 ? 13.531 -36.191 -26.978 1.00 86.69 404 THR A N 1
ATOM 3184 C CA . THR A 1 404 ? 13.149 -34.822 -27.347 1.00 86.69 404 THR A CA 1
ATOM 3185 C C . THR A 1 404 ? 11.919 -34.814 -28.252 1.00 86.69 404 THR A C 1
ATOM 3187 O O . THR A 1 404 ? 11.039 -33.986 -28.041 1.00 86.69 404 THR A O 1
ATOM 3190 N N . ALA A 1 405 ? 11.827 -35.742 -29.207 1.00 86.75 405 ALA A N 1
ATOM 3191 C CA . ALA A 1 405 ? 10.648 -35.920 -30.048 1.00 86.75 405 ALA A CA 1
ATOM 3192 C C . ALA A 1 405 ? 9.424 -36.281 -29.195 1.00 86.75 405 ALA A C 1
ATOM 3194 O O . ALA A 1 405 ? 8.387 -35.647 -29.338 1.00 86.75 405 ALA A O 1
ATOM 3195 N N . ASP A 1 406 ? 9.568 -37.207 -28.240 1.00 88.44 406 ASP A N 1
ATOM 3196 C CA . ASP A 1 406 ? 8.464 -37.600 -27.350 1.00 88.44 406 ASP A CA 1
ATOM 3197 C C . ASP A 1 406 ? 7.941 -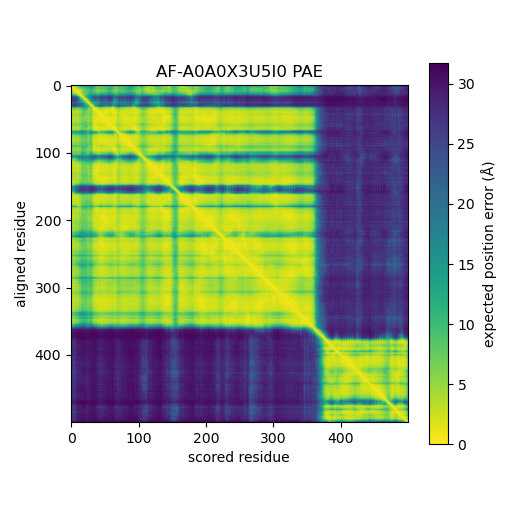36.419 -26.519 1.00 88.44 406 ASP A C 1
ATOM 3199 O O . ASP A 1 406 ? 6.736 -36.203 -26.420 1.00 88.44 406 ASP A O 1
ATOM 3203 N N . LEU A 1 407 ? 8.854 -35.615 -25.959 1.00 90.50 407 LEU A N 1
ATOM 3204 C CA . LEU A 1 407 ? 8.506 -34.405 -25.213 1.00 90.50 407 LEU A CA 1
ATOM 3205 C C . LEU A 1 407 ? 7.751 -33.394 -26.084 1.00 90.50 407 LEU A C 1
ATOM 3207 O O . LEU A 1 407 ? 6.736 -32.852 -25.653 1.00 90.50 407 LEU A O 1
ATOM 3211 N N . LEU A 1 408 ? 8.251 -33.123 -27.291 1.00 90.19 408 LEU A N 1
ATOM 3212 C CA . LEU A 1 408 ? 7.628 -32.160 -28.197 1.00 90.19 408 LEU A CA 1
ATOM 3213 C C . LEU A 1 408 ? 6.255 -32.635 -28.673 1.00 90.19 408 LEU A C 1
ATOM 3215 O O . LEU A 1 408 ? 5.354 -31.811 -28.747 1.00 90.19 408 LEU A O 1
ATOM 3219 N N . ILE A 1 409 ? 6.073 -33.936 -28.922 1.00 91.00 409 ILE A N 1
ATOM 3220 C CA . ILE A 1 409 ? 4.769 -34.518 -29.274 1.00 91.00 409 ILE A CA 1
ATOM 3221 C C . ILE A 1 409 ? 3.763 -34.285 -28.142 1.00 91.00 409 ILE A C 1
ATOM 3223 O O . ILE A 1 409 ? 2.682 -33.769 -28.401 1.00 91.00 409 ILE A O 1
ATOM 3227 N N . VAL A 1 410 ? 4.128 -34.575 -26.888 1.00 92.44 410 VAL A N 1
ATOM 3228 C CA . VAL A 1 410 ? 3.233 -34.367 -25.733 1.00 92.44 410 VAL A CA 1
ATOM 3229 C C . VAL A 1 410 ? 2.833 -32.897 -25.572 1.00 92.44 410 VAL A C 1
ATOM 3231 O O . VAL A 1 410 ? 1.664 -32.596 -25.334 1.00 92.44 410 VAL A O 1
ATOM 3234 N N . LEU A 1 411 ? 3.780 -31.966 -25.719 1.00 91.56 411 LEU A N 1
ATOM 3235 C CA . LEU A 1 411 ? 3.472 -30.536 -25.632 1.00 91.56 411 LEU A CA 1
ATOM 3236 C C . LEU A 1 411 ? 2.646 -30.046 -26.836 1.00 91.56 411 LEU A C 1
ATOM 3238 O O . LEU A 1 411 ? 1.781 -29.186 -26.678 1.00 91.56 411 LEU A O 1
ATOM 3242 N N . ALA A 1 412 ? 2.895 -30.594 -28.026 1.00 90.25 412 ALA A N 1
ATOM 3243 C CA . ALA A 1 412 ? 2.177 -30.259 -29.249 1.00 90.25 412 ALA A CA 1
ATOM 3244 C C . ALA A 1 412 ? 0.733 -30.787 -29.248 1.00 90.25 412 ALA A C 1
ATOM 3246 O O . ALA A 1 412 ? -0.149 -30.132 -29.793 1.00 90.25 412 ALA A O 1
ATOM 3247 N N . GLU A 1 413 ? 0.456 -31.913 -28.588 1.00 90.44 413 GLU A N 1
ATOM 3248 C CA . GLU A 1 413 ? -0.911 -32.415 -28.396 1.00 90.44 413 GLU A CA 1
ATOM 3249 C C . GLU A 1 413 ? -1.769 -31.462 -27.557 1.00 90.44 413 GLU A C 1
ATOM 3251 O O . GLU A 1 413 ? -2.914 -31.187 -27.918 1.00 90.44 413 GLU A O 1
ATOM 3256 N N . GLU A 1 414 ? -1.230 -30.921 -26.460 1.00 89.44 414 GLU A N 1
ATOM 3257 C CA . GLU A 1 414 ? -1.966 -29.930 -25.663 1.00 89.44 414 GLU A CA 1
ATOM 3258 C C . GLU A 1 414 ? -2.111 -28.596 -26.403 1.00 89.44 414 GLU A C 1
ATOM 3260 O O . GLU A 1 414 ? -3.156 -27.954 -26.301 1.00 89.44 414 GLU A O 1
ATOM 3265 N N . TRP A 1 415 ? -1.114 -28.218 -27.210 1.00 91.38 415 TRP A N 1
ATOM 3266 C CA . TRP A 1 415 ? -1.210 -27.062 -28.104 1.00 91.38 415 TRP A CA 1
ATOM 3267 C C . TRP A 1 415 ? -2.341 -27.239 -29.131 1.00 91.38 415 TRP A C 1
ATOM 3269 O O . TRP A 1 415 ? -3.190 -26.363 -29.268 1.00 91.38 415 TRP A O 1
ATOM 3279 N N . LEU A 1 416 ? -2.413 -28.393 -29.807 1.00 87.38 416 LEU A N 1
ATOM 3280 C CA . LEU A 1 416 ? -3.457 -28.697 -30.797 1.00 87.38 416 LEU A CA 1
ATOM 3281 C C . LEU A 1 416 ? -4.843 -28.779 -30.160 1.00 87.38 416 LEU A C 1
ATOM 3283 O O . LEU A 1 416 ? -5.821 -28.323 -30.747 1.00 87.38 416 LEU A O 1
ATOM 3287 N N . ARG A 1 417 ? -4.940 -29.329 -28.946 1.00 85.88 417 ARG A N 1
ATOM 3288 C CA . ARG A 1 417 ? -6.193 -29.367 -28.187 1.00 85.88 417 ARG A CA 1
ATOM 3289 C C . ARG A 1 417 ? -6.684 -27.961 -27.840 1.00 85.88 417 ARG A C 1
ATOM 3291 O O . ARG A 1 417 ? -7.888 -27.728 -27.887 1.00 85.88 417 ARG A O 1
ATOM 3298 N N . ALA A 1 418 ? -5.783 -27.056 -27.463 1.00 77.25 418 ALA A N 1
ATOM 3299 C CA . ALA A 1 418 ? -6.123 -25.668 -27.166 1.00 77.25 418 ALA A CA 1
ATOM 3300 C C . ALA A 1 418 ? -6.561 -24.914 -28.428 1.00 77.25 418 ALA A C 1
ATOM 3302 O O . ALA A 1 418 ? -7.626 -24.299 -28.429 1.00 77.25 418 ALA A O 1
ATOM 3303 N N . ALA A 1 419 ? -5.810 -25.077 -29.522 1.00 79.62 419 ALA A N 1
ATOM 3304 C CA . ALA A 1 419 ? -6.138 -24.515 -30.830 1.00 79.62 419 ALA A CA 1
ATOM 3305 C C . ALA A 1 419 ? -7.503 -25.004 -31.346 1.00 79.62 419 ALA A C 1
ATOM 3307 O O . ALA A 1 419 ? -8.337 -24.208 -31.764 1.00 79.62 419 ALA A O 1
ATOM 3308 N N . GLY A 1 420 ? -7.780 -26.309 -31.250 1.00 76.50 420 GLY A N 1
ATOM 3309 C CA . GLY A 1 420 ? -9.055 -26.900 -31.674 1.00 76.50 420 GLY A CA 1
ATOM 3310 C C . GLY A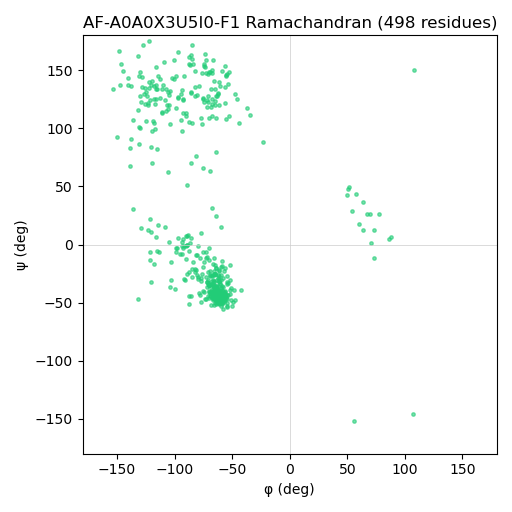 1 420 ? -10.263 -26.470 -30.834 1.00 76.50 420 GLY A C 1
ATOM 3311 O O . GLY A 1 420 ? -11.397 -26.638 -31.272 1.00 76.50 420 GLY A O 1
ATOM 3312 N N . LYS A 1 421 ? -10.036 -25.904 -29.642 1.00 78.75 421 LYS A N 1
ATOM 3313 C CA . LYS A 1 421 ? -11.073 -25.294 -28.797 1.00 78.75 421 LYS A CA 1
ATOM 3314 C C . LYS A 1 421 ? -11.274 -23.799 -29.071 1.00 78.75 421 LYS A C 1
ATOM 3316 O O . LYS A 1 421 ? -12.131 -23.203 -28.428 1.00 78.75 421 LYS A O 1
ATOM 3321 N N . GLY A 1 422 ? -10.500 -23.208 -29.986 1.00 70.69 422 GLY A N 1
ATOM 3322 C CA . GLY A 1 422 ? -10.556 -21.779 -30.299 1.00 70.69 422 GLY A CA 1
ATOM 3323 C C . GLY A 1 422 ? -10.085 -20.882 -29.153 1.00 70.69 422 GLY A C 1
ATOM 3324 O O . GLY A 1 422 ? -10.561 -19.759 -29.040 1.00 70.69 422 GLY A O 1
ATOM 3325 N N . LEU A 1 423 ? -9.212 -21.387 -28.275 1.00 67.88 423 LEU A N 1
ATOM 3326 C CA . LEU A 1 423 ? -8.630 -20.578 -27.203 1.00 67.88 423 LEU A CA 1
ATOM 3327 C C . LEU A 1 423 ? -7.671 -19.534 -27.786 1.00 67.88 423 LEU A C 1
ATOM 3329 O O . LEU A 1 423 ? -6.992 -19.804 -28.776 1.00 67.88 423 LEU A O 1
ATOM 3333 N N . GLU A 1 424 ? -7.569 -18.373 -27.143 1.00 70.19 424 GLU A N 1
ATOM 3334 C CA . GLU A 1 424 ? -6.558 -17.369 -27.490 1.00 70.19 424 GLU A CA 1
ATOM 3335 C C . GLU A 1 424 ? -5.149 -17.863 -27.088 1.00 70.19 424 GLU A C 1
ATOM 3337 O O . GLU A 1 424 ? -5.020 -18.554 -26.071 1.00 70.19 424 GLU A O 1
ATOM 3342 N N . PRO A 1 425 ? -4.060 -17.505 -27.803 1.00 75.38 425 PRO A N 1
ATOM 3343 C CA . PRO A 1 425 ? -2.690 -17.958 -27.510 1.00 75.38 425 PRO A CA 1
ATOM 3344 C C . PRO A 1 425 ? -2.269 -17.831 -26.037 1.00 75.38 425 PRO A C 1
ATOM 3346 O O . PRO A 1 425 ? -1.634 -18.723 -25.468 1.00 75.38 425 PRO A O 1
ATOM 3349 N N . LEU A 1 426 ? -2.661 -16.747 -25.365 1.00 72.12 426 LEU A N 1
ATOM 3350 C CA . LEU A 1 426 ? -2.339 -16.530 -23.952 1.00 72.12 426 LEU A CA 1
ATOM 3351 C C . LEU A 1 426 ? -2.998 -17.560 -23.016 1.00 72.12 426 LEU A C 1
ATOM 3353 O O . LEU A 1 426 ? -2.434 -17.859 -21.961 1.00 72.12 426 LEU A O 1
ATOM 3357 N N . GLU A 1 427 ? -4.117 -18.159 -23.425 1.00 73.62 427 GLU A N 1
ATOM 3358 C CA . GLU A 1 427 ? -4.910 -19.129 -22.662 1.00 73.62 427 GLU A CA 1
ATOM 3359 C C . GLU A 1 427 ? -4.475 -20.589 -22.877 1.00 73.62 427 GLU A C 1
ATOM 3361 O O . GLU A 1 427 ? -5.034 -21.503 -22.266 1.00 73.62 427 GLU A O 1
ATOM 3366 N N . TYR A 1 428 ? -3.456 -20.839 -23.710 1.00 80.69 428 TYR A N 1
ATOM 3367 C CA . TYR A 1 428 ? -2.987 -22.200 -23.972 1.00 80.69 428 TYR A CA 1
ATOM 3368 C C . TYR A 1 428 ? -2.447 -22.845 -22.682 1.00 80.69 428 TYR A C 1
ATOM 3370 O O . TYR A 1 428 ? -1.572 -22.266 -22.021 1.00 80.69 428 TYR A O 1
ATOM 3378 N N . PRO A 1 429 ? -2.923 -24.051 -22.317 1.00 79.94 429 PRO A N 1
ATOM 3379 C CA . PRO A 1 429 ? -2.609 -24.685 -21.047 1.00 79.94 429 PRO A CA 1
ATOM 3380 C C . PRO A 1 429 ? -1.130 -25.077 -20.959 1.00 79.94 429 PRO A C 1
ATOM 3382 O O . PRO A 1 429 ? -0.496 -25.461 -21.942 1.00 79.94 429 PRO A O 1
ATOM 3385 N N . CYS A 1 430 ? -0.582 -25.016 -19.746 1.00 87.69 430 CYS A N 1
ATOM 3386 C CA . CYS A 1 430 ? 0.736 -25.557 -19.424 1.00 87.69 430 CYS A CA 1
ATOM 3387 C C . CYS A 1 430 ? 0.612 -26.932 -18.768 1.00 87.69 430 CYS A C 1
ATOM 3389 O O . CYS A 1 430 ? -0.287 -27.158 -17.959 1.00 87.69 430 CYS A O 1
ATOM 3391 N N . LEU A 1 431 ? 1.563 -27.818 -19.059 1.00 86.44 431 LEU A N 1
ATOM 3392 C CA . LEU A 1 431 ? 1.716 -29.099 -18.376 1.00 86.44 431 LEU A CA 1
ATOM 3393 C C . LEU A 1 431 ? 2.694 -28.963 -17.210 1.00 86.44 431 LEU A C 1
ATOM 3395 O O . LEU A 1 431 ? 3.840 -28.534 -17.392 1.00 86.44 431 LEU A O 1
ATOM 3399 N N . LYS A 1 432 ? 2.276 -29.349 -16.003 1.00 87.69 432 LYS A N 1
ATOM 3400 C CA . LYS A 1 432 ? 3.176 -29.376 -14.843 1.00 87.69 432 LYS A CA 1
ATOM 3401 C C . LYS A 1 432 ? 4.151 -30.545 -14.962 1.00 87.69 432 LYS A C 1
ATOM 3403 O O . LYS A 1 432 ? 3.933 -31.482 -15.724 1.00 87.69 432 LYS A O 1
ATOM 3408 N N . SER A 1 433 ? 5.228 -30.509 -14.172 1.00 84.69 433 SER A N 1
ATOM 3409 C CA . SER A 1 433 ? 6.204 -31.606 -14.143 1.00 84.69 433 SER A CA 1
ATOM 3410 C C . SER A 1 433 ? 5.542 -32.960 -13.873 1.00 84.69 433 SER A C 1
ATOM 3412 O O . SER A 1 433 ? 5.828 -33.893 -14.607 1.00 84.69 433 SER A O 1
ATOM 3414 N N . GLY A 1 434 ? 4.595 -33.035 -12.928 1.00 82.06 434 GLY A N 1
ATOM 3415 C CA . GLY A 1 434 ? 3.857 -34.270 -12.633 1.00 82.06 434 GLY A CA 1
ATOM 3416 C C . GLY A 1 434 ? 3.031 -34.797 -13.814 1.00 82.06 434 GLY A C 1
ATOM 3417 O O . GLY A 1 434 ? 3.081 -35.987 -14.106 1.00 82.06 434 GLY A O 1
ATOM 3418 N N . ASP A 1 435 ? 2.361 -33.917 -14.563 1.00 85.44 435 ASP A N 1
ATOM 3419 C CA . ASP A 1 435 ? 1.594 -34.319 -15.754 1.00 85.44 435 ASP A CA 1
ATOM 3420 C C . ASP A 1 435 ? 2.527 -34.834 -16.865 1.00 85.44 435 ASP A C 1
ATOM 3422 O O . ASP A 1 435 ? 2.199 -35.759 -17.606 1.00 85.44 435 ASP A O 1
ATOM 3426 N N . LEU A 1 436 ? 3.721 -34.240 -16.978 1.00 87.50 436 LEU A N 1
ATOM 3427 C CA . LEU A 1 436 ? 4.762 -34.688 -17.904 1.00 87.50 436 LEU A CA 1
ATOM 3428 C C . LEU A 1 436 ? 5.413 -36.002 -17.462 1.00 87.50 436 LEU A C 1
ATOM 3430 O O . LEU A 1 436 ? 5.812 -36.775 -18.328 1.00 87.50 436 LEU A O 1
ATOM 3434 N N . VAL A 1 437 ? 5.522 -36.270 -16.157 1.00 87.69 437 VAL A N 1
ATOM 3435 C CA . VAL A 1 437 ? 5.998 -37.555 -15.616 1.00 87.69 437 VAL A CA 1
ATOM 3436 C C . VAL A 1 437 ? 5.088 -38.684 -16.100 1.00 87.69 437 VAL A C 1
ATOM 3438 O O . VAL A 1 437 ? 5.577 -39.648 -16.690 1.00 87.69 437 VAL A O 1
ATOM 3441 N N . GLU A 1 438 ? 3.774 -38.507 -15.947 1.00 86.44 438 GLU A N 1
ATOM 3442 C CA . GLU A 1 438 ? 2.759 -39.468 -16.385 1.00 86.44 438 GLU A CA 1
ATOM 3443 C C . GLU A 1 438 ? 2.733 -39.615 -17.915 1.00 86.44 438 GLU A C 1
ATOM 3445 O O . GLU A 1 438 ? 2.887 -40.717 -18.441 1.00 86.44 438 GLU A O 1
ATOM 3450 N N . LYS A 1 439 ? 2.627 -38.500 -18.652 1.00 85.38 439 LYS A N 1
ATOM 3451 C CA . LYS A 1 439 ? 2.511 -38.510 -20.123 1.00 85.38 439 LYS A CA 1
ATOM 3452 C C . LYS A 1 439 ? 3.773 -38.995 -20.845 1.00 85.38 439 LYS A C 1
ATOM 3454 O O . LYS A 1 439 ? 3.668 -39.495 -21.962 1.00 85.38 439 LYS A O 1
ATOM 3459 N N . LEU A 1 440 ? 4.960 -38.841 -20.250 1.00 87.25 440 LEU A N 1
ATOM 3460 C CA . LEU A 1 440 ? 6.233 -39.293 -20.835 1.00 87.25 440 LEU A CA 1
ATOM 3461 C C . LEU A 1 440 ? 6.712 -40.647 -20.297 1.00 87.25 440 LEU A C 1
ATOM 3463 O O . LEU A 1 440 ? 7.762 -41.115 -20.753 1.00 87.25 440 LEU A O 1
ATOM 3467 N N . GLY A 1 441 ? 6.000 -41.241 -19.332 1.00 84.44 441 GLY A N 1
ATOM 3468 C CA . GLY A 1 441 ? 6.374 -42.507 -18.699 1.00 84.44 441 GLY A CA 1
ATOM 3469 C C . GLY A 1 441 ? 7.759 -42.463 -18.049 1.00 84.44 441 GLY A C 1
ATOM 3470 O O . GLY A 1 441 ? 8.568 -43.364 -18.261 1.00 84.44 441 GLY A O 1
ATOM 3471 N N . VAL A 1 442 ? 8.077 -41.382 -17.330 1.00 85.88 442 VAL A N 1
ATOM 3472 C CA . VAL A 1 442 ? 9.361 -41.225 -16.621 1.00 85.88 442 VAL A CA 1
ATOM 3473 C C . VAL A 1 442 ? 9.178 -41.310 -15.116 1.00 85.88 442 VAL A C 1
ATOM 3475 O O . VAL A 1 442 ? 8.098 -41.056 -14.612 1.00 85.88 442 VAL A O 1
ATOM 3478 N N . GLU A 1 443 ? 10.239 -41.648 -14.387 1.00 75.88 443 GLU A N 1
ATOM 3479 C CA . GLU A 1 443 ? 10.138 -41.964 -12.954 1.00 75.88 443 GLU A CA 1
ATOM 3480 C C . GLU A 1 443 ? 10.059 -40.732 -12.037 1.00 75.88 443 GLU A C 1
ATOM 3482 O O . GLU A 1 443 ? 9.503 -40.818 -10.946 1.00 75.88 443 GLU A O 1
ATOM 3487 N N . THR A 1 444 ? 10.631 -39.583 -12.431 1.00 84.25 444 THR A N 1
ATOM 3488 C CA . THR A 1 444 ? 10.718 -38.399 -11.554 1.00 84.25 444 THR A CA 1
ATOM 3489 C C . THR A 1 444 ? 10.631 -37.063 -12.298 1.00 84.25 444 THR A C 1
ATOM 3491 O O . THR A 1 444 ? 11.037 -36.935 -13.458 1.00 84.25 444 THR A O 1
ATOM 3494 N N . ASP A 1 445 ? 10.199 -36.022 -11.578 1.00 79.38 445 ASP A N 1
ATOM 3495 C CA . ASP A 1 445 ? 10.213 -34.618 -12.022 1.00 79.38 445 ASP A CA 1
ATOM 3496 C C . ASP A 1 445 ? 11.603 -34.147 -12.482 1.00 79.38 445 ASP A C 1
ATOM 3498 O O . ASP A 1 445 ? 11.732 -33.303 -13.374 1.00 79.38 445 ASP A O 1
ATOM 3502 N N . GLU A 1 446 ? 12.662 -34.688 -11.879 1.00 79.69 446 GLU A N 1
ATOM 3503 C CA . GLU A 1 446 ? 14.040 -34.318 -12.194 1.00 79.69 446 GLU A CA 1
ATOM 3504 C C . GLU A 1 446 ? 14.449 -34.813 -13.590 1.00 79.69 446 GLU A C 1
ATOM 3506 O O . GLU A 1 446 ? 15.115 -34.098 -14.346 1.00 79.69 446 GLU A O 1
ATOM 3511 N N . VAL A 1 447 ? 13.960 -35.993 -13.994 1.00 81.50 447 VAL A N 1
ATOM 3512 C CA . VAL A 1 447 ? 14.135 -36.520 -15.356 1.00 81.50 447 VAL A CA 1
ATOM 3513 C C . VAL A 1 447 ? 13.413 -35.635 -16.375 1.00 81.50 447 VAL A C 1
ATOM 3515 O O . VAL A 1 447 ? 13.977 -35.355 -17.436 1.00 81.50 447 VAL A O 1
ATOM 3518 N N . VAL A 1 448 ? 12.218 -35.128 -16.050 1.00 84.06 448 VAL A N 1
ATOM 3519 C CA . VAL A 1 448 ? 11.477 -34.182 -16.905 1.00 84.06 448 VAL A CA 1
ATOM 3520 C C . VAL A 1 448 ? 12.262 -32.883 -17.094 1.00 84.06 448 VAL A C 1
ATOM 3522 O O . VAL A 1 448 ? 12.499 -32.470 -18.233 1.00 84.06 448 VAL A O 1
ATOM 3525 N N . ARG A 1 449 ? 12.748 -32.265 -16.006 1.00 83.44 449 ARG A N 1
ATOM 3526 C CA . ARG A 1 449 ? 13.571 -31.040 -16.081 1.00 83.44 449 ARG A CA 1
ATOM 3527 C C . ARG A 1 449 ? 14.812 -31.251 -16.945 1.00 83.44 449 ARG A C 1
ATOM 3529 O O . ARG A 1 449 ? 15.120 -30.425 -17.809 1.00 83.44 449 ARG A O 1
ATOM 3536 N N . ARG A 1 450 ? 15.497 -32.385 -16.767 1.00 83.31 450 ARG A N 1
ATOM 3537 C CA . ARG A 1 450 ? 16.678 -32.742 -17.562 1.00 83.31 450 ARG A CA 1
ATOM 3538 C C . ARG A 1 450 ? 16.331 -32.938 -19.037 1.00 83.31 450 ARG A C 1
ATOM 3540 O O . ARG A 1 450 ? 17.057 -32.432 -19.889 1.00 83.31 450 ARG A O 1
ATOM 3547 N N . ARG A 1 451 ? 15.218 -33.610 -19.358 1.00 86.19 451 ARG A N 1
ATOM 3548 C CA . ARG A 1 451 ? 14.735 -33.785 -20.741 1.00 86.19 451 ARG A CA 1
ATOM 3549 C C . ARG A 1 451 ? 14.420 -32.449 -21.414 1.00 86.19 451 ARG A C 1
ATOM 3551 O O . ARG A 1 451 ? 14.805 -32.265 -22.564 1.00 86.19 451 ARG A O 1
ATOM 3558 N N . ILE A 1 452 ? 13.820 -31.497 -20.701 1.00 85.56 452 ILE A N 1
ATOM 3559 C CA . ILE A 1 452 ? 13.509 -30.154 -21.221 1.00 85.56 452 ILE A CA 1
ATOM 3560 C C . ILE A 1 452 ? 14.784 -29.350 -21.500 1.00 85.56 452 ILE A C 1
ATOM 3562 O O . ILE A 1 452 ? 14.920 -28.740 -22.563 1.00 85.56 452 ILE A O 1
ATOM 3566 N N . LEU A 1 453 ? 15.755 -29.379 -20.584 1.00 82.50 453 LEU A N 1
ATOM 3567 C CA . LEU A 1 453 ? 17.056 -28.737 -20.799 1.00 82.50 453 LEU A CA 1
ATOM 3568 C C . LEU A 1 453 ? 17.801 -29.357 -21.989 1.00 82.50 453 LEU A C 1
ATOM 3570 O O . LEU A 1 453 ? 18.347 -28.632 -22.822 1.00 82.50 453 LEU A O 1
ATOM 3574 N N . THR A 1 454 ? 17.785 -30.687 -22.103 1.00 83.44 454 THR A N 1
ATOM 3575 C CA . THR A 1 454 ? 18.377 -31.416 -23.233 1.00 83.44 454 THR A CA 1
ATOM 3576 C C . THR A 1 454 ? 17.675 -31.090 -24.547 1.00 83.44 454 THR A C 1
ATOM 3578 O O . THR A 1 454 ? 18.354 -30.871 -25.549 1.00 83.44 454 THR A O 1
ATOM 3581 N N . ALA A 1 455 ? 16.345 -30.990 -24.553 1.00 83.75 455 ALA A N 1
ATOM 3582 C CA . ALA A 1 455 ? 15.562 -30.598 -25.720 1.00 83.75 455 ALA A CA 1
ATOM 3583 C C . ALA A 1 455 ? 15.963 -29.204 -26.215 1.00 83.75 455 ALA A C 1
ATOM 3585 O O . ALA A 1 455 ? 16.381 -29.059 -27.363 1.00 83.75 455 ALA A O 1
ATOM 3586 N N . ARG A 1 456 ? 15.960 -28.201 -25.325 1.00 85.19 456 ARG A N 1
ATOM 3587 C CA . ARG A 1 456 ? 16.375 -26.825 -25.649 1.00 85.19 456 ARG A CA 1
ATOM 3588 C C . ARG A 1 456 ? 17.797 -26.771 -26.215 1.00 85.19 456 ARG A C 1
ATOM 3590 O O . ARG A 1 456 ? 18.031 -26.101 -27.216 1.00 85.19 456 ARG A O 1
ATOM 3597 N N . ARG A 1 457 ? 18.745 -27.507 -25.619 1.00 81.38 457 ARG A N 1
ATOM 3598 C CA . ARG A 1 457 ? 20.138 -27.583 -26.106 1.00 81.38 457 ARG A CA 1
ATOM 3599 C C . ARG A 1 457 ? 20.255 -28.279 -27.462 1.00 81.38 457 ARG A C 1
ATOM 3601 O O . ARG A 1 457 ? 21.017 -27.826 -28.310 1.00 81.38 457 ARG A O 1
ATOM 3608 N N . THR A 1 458 ? 19.521 -29.371 -27.668 1.00 81.62 458 THR A N 1
ATOM 3609 C CA . THR A 1 458 ? 19.552 -30.147 -28.919 1.00 81.62 458 THR A CA 1
ATOM 3610 C C . THR A 1 458 ? 19.002 -29.324 -30.075 1.00 81.62 458 THR A C 1
ATOM 3612 O O . THR A 1 458 ? 19.621 -29.270 -31.136 1.00 81.62 458 THR A O 1
ATOM 3615 N N . ILE A 1 459 ? 17.886 -28.632 -29.841 1.00 79.81 459 ILE A N 1
ATOM 3616 C CA . ILE A 1 459 ? 17.280 -27.719 -30.807 1.00 79.81 459 ILE A CA 1
ATOM 3617 C C . ILE A 1 459 ? 18.258 -26.577 -31.117 1.00 79.81 459 ILE A C 1
ATOM 3619 O O . ILE A 1 459 ? 18.591 -26.365 -32.280 1.00 79.81 459 ILE A O 1
ATOM 3623 N N . ALA A 1 460 ? 18.828 -25.932 -30.091 1.00 76.62 460 ALA A N 1
ATOM 3624 C CA . ALA A 1 460 ? 19.819 -24.867 -30.263 1.00 76.62 460 ALA A CA 1
ATOM 3625 C C . ALA A 1 460 ? 21.026 -25.284 -31.112 1.00 76.62 460 ALA A C 1
ATOM 3627 O O . ALA A 1 460 ? 21.440 -24.563 -32.019 1.00 76.62 460 ALA A O 1
ATOM 3628 N N . LYS A 1 461 ? 21.583 -26.468 -30.834 1.00 78.44 461 LYS A N 1
ATOM 3629 C CA . LYS A 1 461 ? 22.737 -26.996 -31.564 1.00 78.44 461 LYS A CA 1
ATOM 3630 C C . LYS A 1 461 ? 22.407 -27.229 -33.040 1.00 78.44 461 LYS A C 1
ATOM 3632 O O . LYS A 1 461 ? 23.220 -26.889 -33.891 1.00 78.44 461 LYS A O 1
ATOM 3637 N N . ARG A 1 462 ? 21.230 -27.784 -33.342 1.00 77.00 462 ARG A N 1
ATOM 3638 C CA . ARG A 1 462 ? 20.819 -28.090 -34.720 1.00 77.00 462 ARG A CA 1
ATOM 3639 C C . ARG A 1 462 ? 20.484 -26.843 -35.536 1.00 77.00 462 ARG A C 1
ATOM 3641 O O . ARG A 1 462 ? 20.883 -26.788 -36.691 1.00 77.00 462 ARG A O 1
ATOM 3648 N N . PHE A 1 463 ? 19.871 -25.825 -34.930 1.00 73.19 463 PHE A N 1
ATOM 3649 C CA . PHE A 1 463 ? 19.697 -24.517 -35.576 1.00 73.19 463 PHE A CA 1
ATOM 3650 C C . PHE A 1 463 ? 21.040 -23.878 -35.944 1.00 73.19 463 PHE A C 1
ATOM 3652 O O . PHE A 1 463 ? 21.225 -23.455 -37.083 1.00 73.19 463 PHE A O 1
ATOM 3659 N N . LYS A 1 464 ? 22.015 -23.910 -35.023 1.00 72.81 464 LYS A N 1
ATOM 3660 C CA . LYS A 1 464 ? 23.371 -23.409 -35.288 1.00 72.81 464 LYS A CA 1
ATOM 3661 C C . LYS A 1 464 ? 24.055 -24.158 -36.440 1.00 72.81 464 LYS A C 1
ATOM 3663 O O . LYS A 1 464 ? 24.728 -23.535 -37.253 1.00 72.81 464 LYS A O 1
ATOM 3668 N N . SER A 1 465 ? 23.880 -25.479 -36.526 1.00 72.00 465 SER A N 1
ATOM 3669 C CA . SER A 1 465 ? 24.424 -26.299 -37.621 1.00 72.00 465 SER A CA 1
ATOM 3670 C C . SER A 1 465 ? 23.758 -26.051 -38.979 1.00 72.00 465 SER A C 1
ATOM 3672 O O . SER A 1 465 ? 24.385 -26.316 -39.996 1.00 72.00 465 SER A O 1
ATOM 3674 N N . ALA A 1 466 ? 22.527 -25.535 -39.005 1.00 64.62 466 ALA A N 1
ATOM 3675 C CA . ALA A 1 466 ? 21.794 -25.200 -40.226 1.00 64.62 466 ALA A CA 1
ATOM 3676 C C . ALA A 1 466 ? 22.055 -23.762 -40.727 1.00 64.62 466 ALA A C 1
ATOM 3678 O O . ALA A 1 466 ? 21.372 -23.303 -41.636 1.00 64.62 466 ALA A O 1
ATOM 3679 N N . GLY A 1 467 ? 23.009 -23.031 -40.131 1.00 56.84 467 GLY A N 1
ATOM 3680 C CA . GLY A 1 467 ? 23.318 -21.644 -40.509 1.00 56.84 467 GLY A CA 1
ATOM 3681 C C . GLY A 1 467 ? 22.267 -20.620 -40.063 1.00 56.84 467 GLY A C 1
ATOM 3682 O O . GLY A 1 467 ? 22.300 -19.476 -40.506 1.00 56.84 467 GLY A O 1
ATOM 3683 N N . LEU A 1 468 ? 21.343 -21.010 -39.179 1.00 60.50 468 LEU A N 1
ATOM 3684 C CA . LEU A 1 468 ? 20.258 -2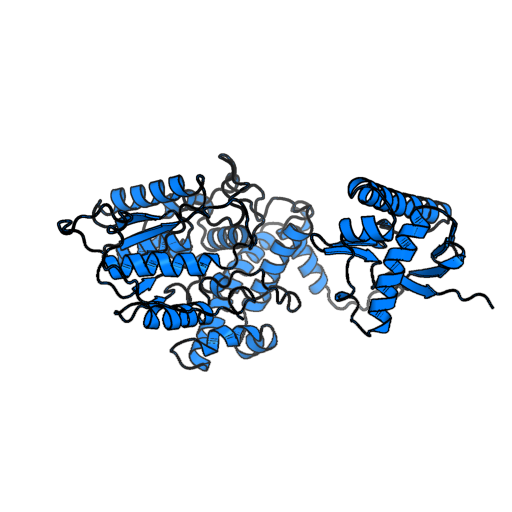0.157 -38.705 1.00 60.50 468 LEU A CA 1
ATOM 3685 C C . LEU A 1 468 ? 20.607 -19.516 -37.360 1.00 60.50 468 LEU A C 1
ATOM 3687 O O . LEU A 1 468 ? 20.911 -20.203 -36.381 1.00 60.50 468 LEU A O 1
ATOM 3691 N N . SER A 1 469 ? 20.492 -18.189 -37.300 1.00 50.12 469 SER A N 1
ATOM 3692 C CA . SER A 1 469 ? 20.474 -17.428 -36.051 1.00 50.12 469 SER A CA 1
ATOM 3693 C C . SER A 1 469 ? 19.047 -17.402 -35.490 1.00 50.12 469 SER A C 1
ATOM 3695 O O . SER A 1 469 ? 18.170 -16.700 -36.001 1.00 50.12 469 SER A O 1
ATOM 3697 N N . ILE A 1 470 ? 18.798 -18.192 -34.444 1.00 52.62 470 ILE A N 1
ATOM 3698 C CA . ILE A 1 470 ? 17.700 -17.932 -33.508 1.00 52.62 470 ILE A CA 1
ATOM 3699 C C . ILE A 1 470 ? 18.346 -17.422 -32.231 1.00 52.62 470 ILE A C 1
ATOM 3701 O O . ILE A 1 470 ? 19.102 -18.162 -31.599 1.00 52.62 470 ILE A O 1
ATOM 3705 N N . ASP A 1 471 ? 18.003 -16.201 -31.822 1.00 50.34 471 ASP A N 1
ATOM 3706 C CA . ASP A 1 471 ? 18.579 -15.598 -30.621 1.00 50.34 471 ASP A CA 1
ATOM 3707 C C . ASP A 1 471 ? 18.294 -16.429 -29.358 1.00 50.34 471 ASP A C 1
ATOM 3709 O O . ASP A 1 471 ? 19.131 -16.470 -28.456 1.00 50.34 471 ASP A O 1
ATOM 3713 N N . LYS A 1 472 ? 17.167 -17.165 -29.277 1.00 55.97 472 LYS A N 1
ATOM 3714 C CA . LYS A 1 472 ? 16.832 -18.018 -28.114 1.00 55.97 472 LYS A CA 1
ATOM 3715 C C . LYS A 1 472 ? 15.976 -19.263 -28.447 1.00 55.97 472 LYS A C 1
ATOM 3717 O O . LYS A 1 472 ? 14.757 -19.250 -28.315 1.00 55.97 472 LYS A O 1
ATOM 3722 N N . PRO A 1 473 ? 16.589 -20.429 -28.710 1.00 51.53 473 PRO A N 1
ATOM 3723 C CA . PRO A 1 473 ? 15.911 -21.740 -28.800 1.00 51.53 473 PRO A CA 1
ATOM 3724 C C . PRO A 1 473 ? 15.152 -22.155 -27.521 1.00 51.53 473 PRO A C 1
ATOM 3726 O O . PRO A 1 473 ? 14.343 -23.080 -27.516 1.00 51.53 473 PRO A O 1
ATOM 3729 N N . GLN A 1 474 ? 15.428 -21.467 -26.411 1.00 53.69 474 GLN A N 1
ATOM 3730 C CA . GLN A 1 474 ? 14.777 -21.636 -25.113 1.00 53.69 474 GLN A CA 1
ATOM 3731 C C . GLN A 1 474 ? 13.343 -21.085 -25.082 1.00 53.69 474 GLN A C 1
ATOM 3733 O O . GLN A 1 474 ? 12.614 -21.388 -24.144 1.00 53.69 474 GLN A O 1
ATOM 3738 N N . GLU A 1 475 ? 12.947 -20.322 -26.101 1.00 62.88 475 GLU A N 1
ATOM 3739 C CA . GLU A 1 475 ? 11.629 -19.697 -26.238 1.00 62.88 475 GLU A CA 1
ATOM 3740 C C . GLU A 1 475 ? 10.636 -20.552 -27.051 1.00 62.88 475 GLU A C 1
ATOM 3742 O O . GLU A 1 475 ? 9.500 -20.138 -27.219 1.00 62.88 475 GLU A O 1
ATOM 3747 N N . LEU A 1 476 ? 11.024 -21.731 -27.566 1.00 75.31 476 LEU A N 1
ATOM 3748 C CA . LEU A 1 476 ? 10.074 -22.673 -28.192 1.00 75.31 476 LEU A CA 1
ATOM 3749 C C . LEU A 1 476 ? 9.276 -23.448 -27.140 1.00 75.31 476 LEU A C 1
ATOM 3751 O O . LEU A 1 476 ? 8.072 -23.620 -27.273 1.00 75.31 476 LEU A O 1
ATOM 3755 N N . ILE A 1 477 ? 9.965 -23.915 -26.095 1.00 83.81 477 ILE A N 1
ATOM 3756 C CA . ILE A 1 477 ? 9.359 -24.548 -24.922 1.00 83.81 477 ILE A CA 1
ATOM 3757 C C . ILE A 1 477 ? 9.411 -23.517 -23.803 1.00 83.81 477 ILE A C 1
ATOM 3759 O O . ILE A 1 477 ? 10.477 -23.310 -23.220 1.00 83.81 477 ILE A O 1
ATOM 3763 N N . GLU A 1 478 ? 8.291 -22.886 -23.484 1.00 79.94 478 GLU A N 1
ATOM 3764 C CA . GLU A 1 478 ? 8.184 -21.921 -22.392 1.00 79.94 478 GLU A CA 1
ATOM 3765 C C . GLU A 1 478 ? 8.135 -22.642 -21.046 1.00 79.94 478 GLU A C 1
ATOM 3767 O O . GLU A 1 478 ? 7.622 -23.755 -20.934 1.00 79.94 478 GLU A O 1
ATOM 3772 N N . ASN A 1 479 ? 8.682 -22.004 -20.012 1.00 83.50 479 ASN A N 1
ATOM 3773 C CA . ASN A 1 479 ? 8.427 -22.386 -18.627 1.00 83.50 479 ASN A CA 1
ATOM 3774 C C . ASN A 1 479 ? 7.751 -21.203 -17.939 1.00 83.50 479 ASN A C 1
ATOM 3776 O O . ASN A 1 479 ? 8.411 -20.208 -17.634 1.00 83.50 479 ASN A O 1
ATOM 3780 N N . LEU A 1 480 ? 6.447 -21.315 -17.715 1.00 74.62 480 LEU A N 1
ATOM 3781 C CA . LEU A 1 480 ? 5.688 -20.326 -16.972 1.00 74.62 480 LEU A CA 1
ATOM 3782 C C . LEU A 1 480 ? 5.714 -20.713 -15.497 1.00 74.62 480 LEU A C 1
ATOM 3784 O O . LEU A 1 480 ? 5.144 -21.731 -15.093 1.00 74.62 480 LEU A O 1
ATOM 3788 N N . SER A 1 481 ? 6.372 -19.885 -14.681 1.00 61.56 481 SER A N 1
ATOM 3789 C CA . SER A 1 481 ? 6.473 -20.082 -13.234 1.00 61.56 481 SER A CA 1
ATOM 3790 C C . SER A 1 481 ? 5.107 -20.447 -12.643 1.00 61.56 481 SER A C 1
ATOM 3792 O O . SER A 1 481 ? 4.128 -19.720 -12.831 1.00 61.56 481 SER A O 1
ATOM 3794 N N . TRP A 1 482 ? 5.054 -21.571 -11.922 1.00 53.84 482 TRP A N 1
ATOM 3795 C CA . TRP A 1 482 ? 3.860 -22.157 -11.284 1.00 53.84 482 TRP A CA 1
ATOM 3796 C C . TRP A 1 482 ? 2.827 -22.828 -12.206 1.00 53.84 482 TRP A C 1
ATOM 3798 O O . TRP A 1 482 ? 1.967 -23.545 -11.693 1.00 53.84 482 TRP A O 1
ATOM 3808 N N . HIS A 1 483 ? 2.921 -22.651 -13.525 1.00 64.88 483 HIS A N 1
ATOM 3809 C CA . HIS A 1 483 ? 1.995 -23.237 -14.503 1.00 64.88 483 HIS A CA 1
ATOM 3810 C C . HIS A 1 483 ? 2.608 -24.447 -15.217 1.00 64.88 483 HIS A C 1
ATOM 3812 O O . HIS A 1 483 ? 1.891 -25.391 -15.524 1.00 64.88 483 HIS A O 1
ATOM 3818 N N . GLY A 1 484 ? 3.933 -24.474 -15.389 1.00 82.88 484 GLY A N 1
ATOM 3819 C CA . GLY A 1 484 ? 4.647 -25.588 -16.008 1.00 82.88 484 GLY A CA 1
ATOM 3820 C C . GLY A 1 484 ? 5.140 -25.240 -17.408 1.00 82.88 484 GLY A C 1
ATOM 3821 O O . GLY A 1 484 ? 5.526 -24.101 -17.670 1.00 82.88 484 GLY A O 1
ATOM 3822 N N . TYR A 1 485 ? 5.156 -26.227 -18.297 1.00 87.75 485 TYR A N 1
ATOM 3823 C CA . TYR A 1 485 ? 5.766 -26.125 -19.617 1.00 87.75 485 TYR A CA 1
ATOM 3824 C C . TYR A 1 485 ? 4.721 -26.178 -20.729 1.00 87.75 485 TYR A C 1
ATOM 3826 O O . TYR A 1 485 ? 3.757 -26.937 -20.645 1.00 87.75 485 TYR A O 1
ATOM 3834 N N . ARG A 1 486 ? 4.929 -25.397 -21.788 1.00 88.94 486 ARG A N 1
ATOM 3835 C CA . ARG A 1 486 ? 4.129 -25.438 -23.024 1.00 88.94 486 ARG A CA 1
ATOM 3836 C C . ARG A 1 486 ? 4.985 -25.070 -24.231 1.00 88.94 486 ARG A C 1
ATOM 3838 O O . ARG A 1 486 ? 6.081 -24.538 -24.059 1.00 88.94 486 ARG A O 1
ATOM 3845 N N . LEU A 1 487 ? 4.485 -25.328 -25.436 1.00 88.69 487 LEU A N 1
ATOM 3846 C CA . LEU A 1 487 ? 5.048 -24.712 -26.639 1.00 88.69 487 LEU A CA 1
ATOM 3847 C C . LEU A 1 487 ? 4.536 -23.275 -26.771 1.00 88.69 487 LEU A C 1
ATOM 3849 O O . LEU A 1 487 ? 3.352 -23.044 -26.542 1.00 88.69 487 LEU A O 1
ATOM 3853 N N . ALA A 1 488 ? 5.421 -22.337 -27.112 1.00 84.56 488 ALA A N 1
ATOM 3854 C CA . ALA A 1 488 ? 5.106 -20.913 -27.234 1.00 84.56 488 ALA A CA 1
ATOM 3855 C C . ALA A 1 488 ? 4.094 -20.657 -28.366 1.00 84.56 488 ALA A C 1
ATOM 3857 O O . ALA A 1 488 ? 4.465 -20.759 -29.538 1.00 84.56 488 ALA A O 1
ATOM 3858 N N . PRO A 1 489 ? 2.837 -20.307 -28.062 1.00 79.69 489 PRO A N 1
ATOM 3859 C CA . PRO A 1 489 ? 1.780 -20.270 -29.068 1.00 79.69 489 PRO A CA 1
ATOM 3860 C C . PRO A 1 489 ? 1.925 -19.124 -30.075 1.00 79.69 489 PRO A C 1
ATOM 3862 O O . PRO A 1 489 ? 1.507 -19.271 -31.214 1.00 79.69 489 PRO A O 1
ATOM 3865 N N . GLU A 1 490 ? 2.626 -18.054 -29.701 1.00 77.75 490 GLU A N 1
ATOM 3866 C CA . GLU A 1 490 ? 2.992 -16.927 -30.576 1.00 77.75 490 GLU A CA 1
ATOM 3867 C C . GLU A 1 490 ? 4.182 -17.240 -31.506 1.00 77.75 490 GLU A C 1
ATOM 3869 O O . GLU A 1 490 ? 4.512 -16.464 -32.398 1.00 77.75 490 GLU A O 1
ATOM 3874 N N . ARG A 1 491 ? 4.900 -18.350 -31.273 1.00 76.81 491 ARG A N 1
ATOM 3875 C CA . ARG A 1 491 ? 6.175 -18.643 -31.958 1.00 76.81 491 ARG A CA 1
ATOM 3876 C C . ARG A 1 491 ? 6.182 -19.945 -32.734 1.00 76.81 491 ARG A C 1
ATOM 3878 O O . ARG A 1 491 ? 7.109 -20.163 -33.516 1.00 76.81 491 ARG A O 1
ATOM 3885 N N . VAL A 1 492 ? 5.196 -20.814 -32.514 1.00 82.00 492 VAL A N 1
ATOM 3886 C CA . VAL A 1 492 ? 5.075 -22.087 -33.222 1.00 82.00 492 VAL A CA 1
ATOM 3887 C C . VAL A 1 492 ? 3.674 -22.294 -33.768 1.00 82.00 492 VAL A C 1
ATOM 3889 O O . VAL A 1 492 ? 2.687 -21.952 -33.126 1.00 82.00 492 VAL A O 1
ATOM 3892 N N . VAL A 1 493 ? 3.599 -22.932 -34.930 1.00 84.50 493 VAL A N 1
ATOM 3893 C CA . VAL A 1 493 ? 2.356 -23.480 -35.481 1.00 84.50 493 VAL A CA 1
ATOM 3894 C C . VAL A 1 493 ? 2.517 -24.989 -35.560 1.00 84.50 493 VAL A C 1
ATOM 3896 O O . VAL A 1 493 ? 3.479 -25.472 -36.156 1.00 84.50 493 VAL A O 1
ATOM 3899 N N . ILE A 1 494 ? 1.594 -25.744 -34.964 1.00 86.50 494 ILE A N 1
ATOM 3900 C CA . ILE A 1 494 ? 1.647 -27.209 -34.993 1.00 86.50 494 ILE A CA 1
ATOM 3901 C C . ILE A 1 494 ? 0.822 -27.747 -36.160 1.00 86.50 494 ILE A C 1
ATOM 3903 O O . ILE A 1 494 ? -0.335 -27.368 -36.337 1.00 86.50 494 ILE A O 1
ATOM 3907 N N . ARG A 1 495 ? 1.392 -28.684 -36.920 1.00 86.19 495 ARG A N 1
ATOM 3908 C CA . ARG A 1 495 ? 0.684 -29.463 -37.946 1.00 86.19 495 ARG A CA 1
ATOM 3909 C C . ARG A 1 495 ? 0.797 -30.955 -37.651 1.00 86.19 495 ARG A C 1
ATOM 3911 O O . ARG A 1 495 ? 1.857 -31.438 -37.260 1.00 86.19 495 ARG A O 1
ATOM 3918 N N . VAL A 1 496 ? -0.290 -31.697 -37.851 1.00 84.19 496 VAL A N 1
ATOM 3919 C CA . VAL A 1 496 ? -0.279 -33.164 -37.760 1.00 84.19 496 VAL A CA 1
ATOM 3920 C C . VAL A 1 496 ? -0.031 -33.727 -39.150 1.00 84.19 496 VAL A C 1
ATOM 3922 O O . VAL A 1 496 ? -0.774 -33.430 -40.085 1.00 84.19 496 VAL A O 1
ATOM 3925 N N . ARG A 1 497 ? 1.007 -34.549 -39.296 1.00 77.88 497 ARG A N 1
ATOM 3926 C CA . ARG A 1 497 ? 1.293 -35.229 -40.556 1.00 77.88 497 ARG A CA 1
ATOM 3927 C C . ARG A 1 497 ? 0.520 -36.542 -40.597 1.00 77.88 497 ARG A C 1
ATOM 3929 O O . ARG A 1 497 ? 0.880 -37.506 -39.925 1.00 77.88 497 ARG A O 1
ATOM 3936 N N . HIS A 1 498 ? -0.547 -36.583 -41.386 1.00 60.81 498 HIS A N 1
ATOM 3937 C CA . HIS A 1 498 ? -1.219 -37.832 -41.727 1.00 60.81 498 HIS A CA 1
ATOM 3938 C C . HIS A 1 498 ? -0.460 -38.485 -42.886 1.00 60.81 498 HIS A C 1
ATOM 3940 O O . HIS A 1 498 ? -0.175 -37.825 -43.885 1.00 60.81 498 HIS A O 1
ATOM 3946 N N . ARG A 1 499 ? -0.080 -39.760 -42.754 1.00 54.69 499 ARG A N 1
ATOM 3947 C CA . ARG A 1 499 ? 0.347 -40.532 -43.925 1.00 54.69 499 ARG A CA 1
ATOM 3948 C C . ARG A 1 499 ? -0.870 -40.731 -44.824 1.00 54.69 499 ARG A C 1
ATOM 3950 O O . ARG A 1 499 ? -1.886 -41.226 -44.339 1.00 54.69 499 ARG A O 1
ATOM 3957 N N . SER A 1 500 ? -0.736 -40.338 -46.086 1.00 38.84 500 SER A N 1
ATOM 3958 C CA . SER A 1 500 ? -1.497 -40.925 -47.188 1.00 38.84 500 SER A CA 1
ATOM 3959 C C . SER A 1 500 ? -1.166 -42.406 -47.325 1.00 38.84 500 SER A C 1
ATOM 3961 O O . SER A 1 500 ? 0.016 -42.759 -47.075 1.00 38.84 500 SER A O 1
#

Radius of gyration: 27.57 Å; Cα contacts (8 Å, |Δi|>4): 732; chains: 1; bounding box: 50×60×84 Å

pLDDT: mean 83.33, std 15.8, range [30.39, 98.62]

Foldseek 3Di:
DPQQPDDDDDDDDDDPDPDPPPPVLDPDDPPPPAAWPAEEAAQLALQSLLVLLCCCQPVVTQYEYEYEPPDPLRVVLSVVSLVVVCVVRNVRSYDYRYDYDDDPDPDDPDDLCSCVLLVSLVRSQVVCVVRVHQEYEYGDAQCLLLVFPLAPPPPDSNRRNSQFLLVQLVSQVVVCVVDPHSHGYHHPNNLPALLVSQVSCVVSPNLLSNQSGAQEPPCVPQDPQASHALQDLSNLSNLLSCLLNVSCVNVDQRNYPAGQFAGADPDPNSLCSSQSSLVQLQQLLDDDLVSCCVRGVSVVSRLVRDPDHSVVSSVSSSVSSNVSSCSNVVSLVVVCVVDPLVPGDPRHNNVVNNVVVVVVPDPPPVPPCPPPPDPCPDFWEWEAEPVQLWIDTHPFDIDGPDLLSQLVVVQLVQVVVCVVVVHDLVPRAADALVNCCVSSVHDDSVVVVVSLVVNLVVQVVRCVVRVHDDVGSNQQWDQDVPRHTHGRSRRYDYDYDDDD

Solvent-accessible surface area (backbone atoms only — not comparable to full-atom values): 27981 Å² total; per-residue (Å²): 102,74,57,51,64,54,84,88,84,86,88,89,75,88,70,94,64,97,66,70,74,75,70,71,84,58,90,68,56,96,79,57,88,78,72,60,77,43,33,32,49,36,77,33,17,57,41,24,47,29,46,52,50,46,39,40,68,75,70,62,31,25,34,33,35,32,29,72,59,86,44,85,79,47,50,60,39,38,52,51,55,49,51,50,49,25,72,73,72,36,68,82,37,49,45,82,46,78,39,78,86,78,76,95,56,92,78,64,93,71,84,80,63,52,61,51,49,57,56,50,54,50,58,38,43,56,52,16,50,75,72,77,43,41,45,27,35,41,31,46,30,23,63,64,20,66,55,74,58,68,46,85,86,52,86,53,73,78,63,63,38,63,65,16,42,43,46,28,50,53,49,22,58,53,40,42,76,74,40,97,49,79,32,38,46,50,45,87,28,42,77,35,34,59,42,55,41,56,48,47,28,41,77,73,73,46,36,84,53,51,62,62,39,50,54,38,78,65,63,85,79,44,47,97,66,24,64,26,63,34,48,48,69,48,31,47,49,49,50,41,20,31,58,50,67,74,43,43,92,35,53,58,63,72,36,28,70,30,39,73,61,71,34,59,38,88,51,66,65,46,35,48,48,53,52,32,52,52,52,43,22,58,60,21,45,77,35,44,58,67,55,41,45,72,71,39,58,71,54,53,58,40,27,78,42,50,98,54,58,53,70,58,39,38,50,51,51,27,53,35,38,19,56,42,5,44,38,44,45,52,42,54,49,55,55,51,74,76,40,57,39,88,78,43,44,74,56,4,50,53,21,52,52,41,53,55,48,51,71,68,66,56,73,89,61,79,61,79,78,64,72,90,66,83,83,67,71,75,54,43,42,33,38,36,27,82,89,73,34,32,30,32,46,57,97,75,40,83,36,64,75,41,76,50,24,55,51,50,49,59,36,47,51,51,49,49,55,30,54,75,69,69,52,57,63,91,67,52,69,48,46,36,56,69,57,46,22,65,77,67,74,48,95,41,54,66,58,51,55,50,48,53,54,49,34,32,50,52,52,40,53,47,39,54,74,67,76,45,90,66,98,57,49,60,57,49,55,36,74,46,88,97,48,27,38,30,57,30,56,88,50,42,40,81,44,78,59,75,83,128

Secondary structure (DSSP, 8-state):
--SSS----------SSS-----TT----TT-----SEEEE--SSHHHHHHHHHHHHTS---EEEEEE---TTHHHHHHHHHHHHHHHH-TTSEEEEEE----SSS--S--S-TTHHHHHHHHHHHHHHHTT--EEE----HHHHH---SSTT---TTS--TT-HHHHHHHHHHHHHHSSS--EEE-TTTT--HHHHHHHHHHTT-GGGGGG----S--TT--SS-SB-SSSHHHHHHHHHHHHTT-GGGS-GGGBSS-SSSS---SHHHHHHHHHHHHHHHHHTT--HHHHHHH-GGGHHHHTTSSS-HHHHHHHHHHHHHHHHHHHHHHHHHHHHHS-GGGSPTT-HHHHHHHHHHHHHS-----S---TTSS-PPPEEEEEETTTTEEEETTTEEEESSHHHHHHHHHHHHHHHHHHTT--GGGPPPBPHHHHHHHHT-S-HHHHHHHHHHHHHHHHHHHHHTT---S-GGGSEEEETTTEEEE-TTTEEEEE----

Organism: NCBI:txid1685378

Mean predicted aligned error: 15.06 Å

Sequence (500 aa):
MFLSGDRFEFSFSTKDEP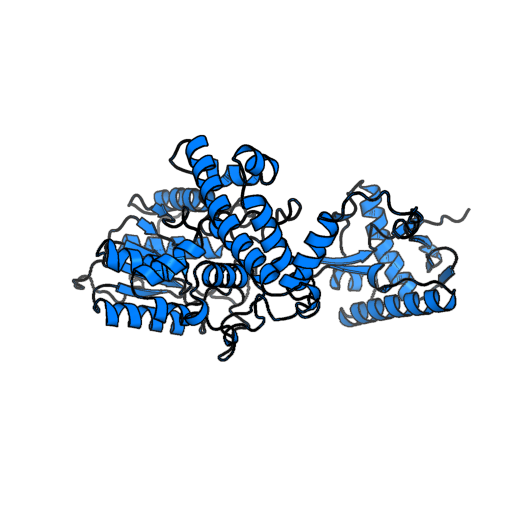DAERSRFFKFGRNSSWKPHRVLMFSGGLDSFAGAVEEIVEQKHRVALVSHASSTKIAPVQKRLISALSKRYGPETCRHIPMTAQLKSRSTAERTHRTRSFLFAVLGSITATAFGLDRVSFHENGVVSLNLPPVGNVVGTRATRTTHPKTLKLFTGLLRLVFENDMRVDNPYFARTKAEVVERISQLGMADQIVETRSCADVHNQTHQYFHCGRCSQCIDRRFAMLSKGLERFDPEDAYRVDLMSDARPNGIDREMALSYVRNAVLFENATPDALIRNFPVVLDAVNHFDSPPDTAMSMIADLLNRHGKAVTSVMRRTLESKSPGEFPEQSLPRLYGEMQSALSLPFVPAPSVDKNENEKPPLTIEIDKTSRLVLIGEHIELKKNATADLLIVLAEEWLRAAGKGLEPLEYPCLKSGDLVEKLGVETDEVVRRRILTARRTIAKRFKSAGLSIDKPQELIENLSWHGYRLAPERVVIRVRHRS